Protein AF-0000000087152558 (afdb_homodimer)

Nearest PDB structures (foldseek):
  4top-assembly1_A  TM=8.992E-01  e=1.355E-12  Glycine max
  4chs-assembly1_B  TM=8.672E-01  e=1.103E-12  Glycine max
  5g5a-assembly2_D  TM=8.983E-01  e=4.000E-12  Arabidopsis thaliana
  6ep7-assembly1_A  TM=8.721E-01  e=1.528E-11  Arabidopsis thaliana
  5eco-assembly1_B  TM=8.909E-01  e=1.783E-11  Arabidopsis thaliana

Structure (mmCIF, N/CA/C/O backbone):
data_AF-0000000087152558-model_v1
#
loop_
_entity.id
_entity.type
_entity.pdbx_description
1 polymer 'glutathione transferase'
#
loop_
_atom_site.group_PDB
_atom_site.id
_atom_site.type_symbol
_atom_site.label_atom_id
_atom_site.label_alt_id
_atom_site.label_comp_id
_atom_site.label_asym_id
_atom_site.label_entity_id
_atom_site.label_seq_id
_atom_site.pdbx_PDB_ins_code
_atom_site.Cartn_x
_atom_site.Cartn_y
_atom_site.Cartn_z
_atom_site.occupancy
_atom_site.B_iso_or_equiv
_atom_site.auth_seq_id
_atom_site.auth_comp_id
_atom_site.auth_asym_id
_atom_site.auth_atom_id
_atom_site.pdbx_PDB_model_num
ATOM 1 N N . MET A 1 1 ? 24.266 -15.398 9.008 1 50.91 1 MET A N 1
ATOM 2 C CA . MET A 1 1 ? 23.172 -14.539 8.594 1 50.91 1 MET A CA 1
ATOM 3 C C . MET A 1 1 ? 22 -14.641 9.562 1 50.91 1 MET A C 1
ATOM 5 O O . MET A 1 1 ? 21.766 -15.695 10.164 1 50.91 1 MET A O 1
ATOM 9 N N . ALA A 1 2 ? 21.484 -13.492 10.07 1 58.44 2 ALA A N 1
ATOM 10 C CA . ALA A 1 2 ? 20.531 -13.5 11.18 1 58.44 2 ALA A CA 1
ATOM 11 C C . ALA A 1 2 ? 19.312 -14.336 10.836 1 58.44 2 ALA A C 1
ATOM 13 O O . ALA A 1 2 ? 18.906 -14.422 9.672 1 58.44 2 ALA A O 1
ATOM 14 N N . ALA A 1 3 ? 18.891 -15.164 11.648 1 81.19 3 ALA A N 1
ATOM 15 C CA . ALA A 1 3 ? 17.75 -16.062 11.57 1 81.19 3 ALA A CA 1
ATOM 16 C C . ALA A 1 3 ? 16.469 -15.281 11.289 1 81.19 3 ALA A C 1
ATOM 18 O O . ALA A 1 3 ? 16.188 -14.266 11.938 1 81.19 3 ALA A O 1
ATOM 19 N N . LEU A 1 4 ? 15.812 -15.508 10.102 1 93.75 4 LEU A N 1
ATOM 20 C CA . LEU A 1 4 ? 14.531 -14.906 9.766 1 93.75 4 LEU A CA 1
ATOM 21 C C . LEU A 1 4 ? 13.375 -15.781 10.234 1 93.75 4 LEU A C 1
ATOM 23 O O . LEU A 1 4 ? 13.398 -17 10.039 1 93.75 4 LEU A O 1
ATOM 27 N N . LYS A 1 5 ? 12.492 -15.094 10.961 1 96.31 5 LYS A N 1
ATOM 28 C CA . LYS A 1 5 ? 11.242 -15.734 11.359 1 96.31 5 LYS A CA 1
ATOM 29 C C . LYS A 1 5 ? 10.039 -15.055 10.719 1 96.31 5 LYS A C 1
ATOM 31 O O . LYS A 1 5 ? 9.875 -13.836 10.828 1 96.31 5 LYS A O 1
ATOM 36 N N . LEU A 1 6 ? 9.312 -15.828 10.023 1 97.5 6 LEU A N 1
ATOM 37 C CA . LEU A 1 6 ? 8.125 -15.312 9.359 1 97.5 6 LEU A CA 1
ATOM 38 C C . LEU A 1 6 ? 6.859 -15.797 10.047 1 97.5 6 LEU A C 1
ATOM 40 O O . LEU A 1 6 ? 6.555 -17 10.023 1 97.5 6 LEU A O 1
ATOM 44 N N . ILE A 1 7 ? 6.195 -14.891 10.727 1 96.94 7 ILE A N 1
ATOM 45 C CA . ILE A 1 7 ? 4.895 -15.211 11.305 1 96.94 7 ILE A CA 1
ATOM 46 C C . ILE A 1 7 ? 3.842 -15.266 10.203 1 96.94 7 ILE A C 1
ATOM 48 O O . ILE A 1 7 ? 3.689 -14.32 9.43 1 96.94 7 ILE A O 1
ATOM 52 N N . SER A 1 8 ? 3.084 -16.297 10.219 1 94.19 8 SER A N 1
ATOM 53 C CA . SER A 1 8 ? 2.326 -16.688 9.039 1 94.19 8 SER A CA 1
ATOM 54 C C . SER A 1 8 ? 0.933 -17.172 9.406 1 94.19 8 SER A C 1
ATOM 56 O O . SER A 1 8 ? 0.548 -17.141 10.578 1 94.19 8 SER A O 1
ATOM 58 N N . HIS A 1 9 ? 0.173 -17.375 8.414 1 93.62 9 HIS A N 1
ATOM 59 C CA . HIS A 1 9 ? -1.117 -18.062 8.414 1 93.62 9 HIS A CA 1
ATOM 60 C C . HIS A 1 9 ? -1.283 -18.922 7.176 1 93.62 9 HIS A C 1
ATOM 62 O O . HIS A 1 9 ? -0.876 -18.531 6.078 1 93.62 9 HIS A O 1
ATOM 68 N N . LYS A 1 10 ? -1.948 -20 7.305 1 93.25 10 LYS A N 1
ATOM 69 C CA . LYS A 1 10 ? -1.974 -21.047 6.289 1 93.25 10 LYS A CA 1
ATOM 70 C C . LYS A 1 10 ? -2.66 -20.562 5.016 1 93.25 10 LYS A C 1
ATOM 72 O O . LYS A 1 10 ? -2.359 -21.031 3.92 1 93.25 10 LYS A O 1
ATOM 77 N N . LEU A 1 11 ? -3.496 -19.594 5.133 1 95.44 11 LEU A N 1
ATOM 78 C CA . LEU A 1 11 ? -4.312 -19.203 3.984 1 95.44 11 LEU A CA 1
ATOM 79 C C . LEU A 1 11 ? -3.912 -17.828 3.463 1 95.44 11 LEU A C 1
ATOM 81 O O . LEU A 1 11 ? -4.379 -17.406 2.404 1 95.44 11 LEU A O 1
ATOM 85 N N . CYS A 1 12 ? -3.094 -17.141 4.086 1 96.44 12 CYS A N 1
ATOM 86 C CA . CYS A 1 12 ? -2.895 -15.719 3.816 1 96.44 12 CYS A CA 1
ATOM 87 C C . CYS A 1 12 ? -2.059 -15.516 2.559 1 96.44 12 CYS A C 1
ATOM 89 O O . CYS A 1 12 ? -0.88 -15.875 2.527 1 96.44 12 CYS A O 1
ATOM 91 N N . PRO A 1 13 ? -2.641 -14.891 1.579 1 97.88 13 PRO A N 1
ATOM 92 C CA . PRO A 1 13 ? -1.894 -14.648 0.343 1 97.88 13 PRO A CA 1
ATOM 93 C C . PRO A 1 13 ? -0.729 -13.68 0.536 1 97.88 13 PRO A C 1
ATOM 95 O O . PRO A 1 13 ? 0.239 -13.719 -0.23 1 97.88 13 PRO A O 1
ATOM 98 N N . TYR A 1 14 ? -0.784 -12.805 1.486 1 98 14 TYR A N 1
ATOM 99 C CA . TYR A 1 14 ? 0.282 -11.844 1.752 1 98 14 TYR A CA 1
ATOM 100 C C . TYR A 1 14 ? 1.518 -12.539 2.307 1 98 14 TYR A C 1
ATOM 102 O O . TYR A 1 14 ? 2.648 -12.156 1.995 1 98 14 TYR A O 1
ATOM 110 N N . VAL A 1 15 ? 1.295 -13.523 3.117 1 98 15 VAL A N 1
ATOM 111 C CA . VAL A 1 15 ? 2.393 -14.352 3.617 1 98 15 VAL A CA 1
ATOM 112 C C . VAL A 1 15 ? 3.076 -15.062 2.453 1 98 15 VAL A C 1
ATOM 114 O O . VAL A 1 15 ? 4.305 -15.164 2.414 1 98 15 VAL A O 1
ATOM 117 N N . GLN A 1 16 ? 2.258 -15.57 1.554 1 98.56 16 GLN A N 1
ATOM 118 C CA . GLN A 1 16 ? 2.785 -16.312 0.416 1 98.56 16 GLN A CA 1
ATOM 119 C C . GLN A 1 16 ? 3.762 -15.461 -0.394 1 98.56 16 GLN A C 1
ATOM 121 O O . GLN A 1 16 ? 4.742 -15.977 -0.933 1 98.56 16 GLN A O 1
ATOM 126 N N . ARG A 1 17 ? 3.547 -14.141 -0.506 1 98.69 17 ARG A N 1
ATOM 127 C CA . ARG A 1 17 ? 4.469 -13.242 -1.196 1 98.69 17 ARG A CA 1
ATOM 128 C C . ARG A 1 17 ? 5.883 -13.375 -0.634 1 98.69 17 ARG A C 1
ATOM 130 O O . ARG A 1 17 ? 6.84 -13.555 -1.386 1 98.69 17 ARG A O 1
ATOM 137 N N . ALA A 1 18 ? 5.961 -13.289 0.675 1 98.38 18 ALA A N 1
ATOM 138 C CA . ALA A 1 18 ? 7.25 -13.32 1.36 1 98.38 18 ALA A CA 1
ATOM 139 C C . ALA A 1 18 ? 7.898 -14.695 1.245 1 98.38 18 ALA A C 1
ATOM 141 O O . ALA A 1 18 ? 9.109 -14.805 1.021 1 98.38 18 ALA A O 1
ATOM 142 N N . VAL A 1 19 ? 7.105 -15.75 1.373 1 98.31 19 VAL A N 1
ATOM 143 C CA . VAL A 1 19 ? 7.602 -17.109 1.271 1 98.31 19 VAL A CA 1
ATOM 144 C C . VAL A 1 19 ? 8.203 -17.344 -0.113 1 98.31 19 VAL A C 1
ATOM 146 O O . VAL A 1 19 ? 9.305 -17.891 -0.235 1 98.31 19 VAL A O 1
ATOM 149 N N . ILE A 1 20 ? 7.496 -16.891 -1.114 1 98.69 20 ILE A N 1
ATOM 150 C CA . ILE A 1 20 ? 7.953 -17.062 -2.49 1 98.69 20 ILE A CA 1
ATOM 151 C C . ILE A 1 20 ? 9.242 -16.281 -2.705 1 98.69 20 ILE A C 1
ATOM 153 O O . ILE A 1 20 ? 10.203 -16.797 -3.283 1 98.69 20 ILE A O 1
ATOM 157 N N . ALA A 1 21 ? 9.273 -15 -2.234 1 98.38 21 ALA A N 1
ATOM 158 C CA . ALA A 1 21 ? 10.477 -14.18 -2.373 1 98.38 21 ALA A CA 1
ATOM 159 C C . ALA A 1 21 ? 11.672 -14.852 -1.703 1 98.38 21 ALA A C 1
ATOM 161 O O . ALA A 1 21 ? 12.758 -14.914 -2.285 1 98.38 21 ALA A O 1
ATOM 162 N N . LEU A 1 22 ? 11.492 -15.344 -0.481 1 97.94 22 LEU A N 1
ATOM 163 C CA . LEU A 1 22 ? 12.562 -16 0.257 1 97.94 22 LEU A CA 1
ATOM 164 C C . LEU A 1 22 ? 13.023 -17.266 -0.469 1 97.94 22 LEU A C 1
ATOM 166 O O 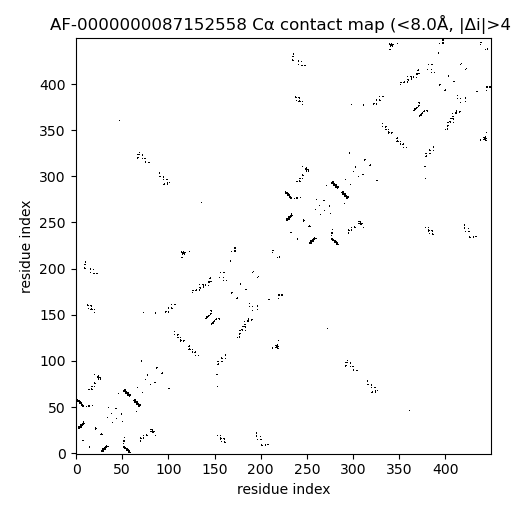. LEU A 1 22 ? 14.227 -17.531 -0.569 1 97.94 22 LEU A O 1
ATOM 170 N N . ALA A 1 23 ? 12.086 -18.031 -0.975 1 97.75 23 ALA A N 1
ATOM 171 C CA . ALA A 1 23 ? 12.398 -19.266 -1.698 1 97.75 23 ALA A CA 1
ATOM 172 C C . ALA A 1 23 ? 13.188 -18.969 -2.971 1 97.75 23 ALA A C 1
ATOM 174 O O . ALA A 1 23 ? 14.164 -19.656 -3.279 1 97.75 23 ALA A O 1
ATOM 175 N N . GLU A 1 24 ? 12.766 -17.969 -3.73 1 98 24 GLU A N 1
ATOM 176 C CA . GLU A 1 24 ? 13.438 -17.594 -4.973 1 98 24 GLU A CA 1
ATOM 177 C C . GLU A 1 24 ? 14.891 -17.203 -4.715 1 98 24 GLU A C 1
ATOM 179 O O . GLU A 1 24 ? 15.758 -17.406 -5.562 1 98 24 GLU A O 1
ATOM 184 N N . LYS A 1 25 ? 15.117 -16.672 -3.541 1 97.38 25 LYS A N 1
ATOM 185 C CA . LYS A 1 25 ? 16.469 -16.203 -3.211 1 97.38 25 LYS A CA 1
ATOM 186 C C . LYS A 1 25 ? 17.25 -17.281 -2.461 1 97.38 25 LYS A C 1
ATOM 188 O O . LYS A 1 25 ? 18.422 -17.109 -2.162 1 97.38 25 LYS A O 1
ATOM 193 N N . GLY A 1 26 ? 16.594 -18.359 -2.129 1 96.44 26 GLY A N 1
ATOM 194 C CA . GLY A 1 26 ? 17.234 -19.453 -1.433 1 96.44 26 GLY A CA 1
ATOM 195 C C . GLY A 1 26 ? 17.594 -19.125 0.004 1 96.44 26 GLY A C 1
ATOM 196 O O . GLY A 1 26 ? 18.609 -19.578 0.518 1 96.44 26 GLY A O 1
ATOM 197 N N . VAL A 1 27 ? 16.844 -18.297 0.642 1 95.75 27 VAL A N 1
ATOM 198 C CA . VAL A 1 27 ? 17.125 -17.844 1.999 1 95.75 27 VAL A CA 1
ATOM 199 C C . VAL A 1 27 ? 16.344 -18.688 3.002 1 95.75 27 VAL A C 1
ATOM 201 O O . VAL A 1 27 ? 15.117 -18.766 2.949 1 95.75 27 VAL A O 1
ATOM 204 N N . PRO A 1 28 ? 17.062 -19.328 3.84 1 95 28 PRO A N 1
ATOM 205 C CA . PRO A 1 28 ? 16.359 -20.094 4.875 1 95 28 PRO A CA 1
ATOM 206 C C . PRO A 1 28 ? 15.617 -19.203 5.863 1 95 28 PRO A C 1
ATOM 208 O O . PRO A 1 28 ? 16.078 -18.109 6.184 1 95 28 PRO A O 1
ATOM 211 N N . PHE A 1 29 ? 14.5 -19.703 6.332 1 96.06 29 PHE A N 1
ATOM 212 C CA . PHE A 1 29 ? 13.711 -18.984 7.328 1 96.06 29 PHE A CA 1
ATOM 213 C C . PHE A 1 29 ? 12.836 -19.953 8.117 1 96.06 29 PHE A C 1
ATOM 215 O O . PHE A 1 29 ? 12.57 -21.062 7.664 1 96.06 29 PHE A O 1
ATOM 222 N N . GLU A 1 30 ? 12.492 -19.516 9.266 1 96.38 30 GLU A N 1
ATOM 223 C CA . GLU A 1 30 ? 11.516 -20.25 10.07 1 96.38 30 GLU A CA 1
ATOM 224 C C . GLU A 1 30 ? 10.109 -19.703 9.852 1 96.38 30 GLU A C 1
ATOM 226 O O . GLU A 1 30 ? 9.875 -18.5 9.953 1 96.38 30 GLU A O 1
ATOM 231 N N . ARG A 1 31 ? 9.242 -20.578 9.516 1 96.06 31 ARG A N 1
ATOM 232 C CA . ARG A 1 31 ? 7.848 -20.203 9.32 1 96.06 31 ARG A CA 1
ATOM 233 C C . ARG A 1 31 ? 7.004 -20.594 10.531 1 96.06 31 ARG A C 1
ATOM 235 O O . ARG A 1 31 ? 7.047 -21.75 10.969 1 96.06 31 ARG A O 1
ATOM 242 N N . ILE A 1 32 ? 6.254 -19.672 11.117 1 95.75 32 ILE A N 1
ATOM 243 C CA . ILE A 1 32 ? 5.398 -19.922 12.266 1 95.75 32 ILE A CA 1
ATOM 244 C C . ILE A 1 32 ? 3.951 -19.578 11.922 1 95.75 32 ILE A C 1
ATOM 246 O O . ILE A 1 32 ? 3.588 -18.406 11.828 1 95.75 32 ILE A O 1
ATOM 250 N N . ASP A 1 33 ? 3.168 -20.578 11.773 1 95.19 33 ASP A N 1
ATOM 251 C CA . ASP A 1 33 ? 1.755 -20.375 11.469 1 95.19 33 ASP A CA 1
ATOM 252 C C . ASP A 1 33 ? 0.951 -20.125 12.742 1 95.19 33 ASP A C 1
ATOM 254 O O . ASP A 1 33 ? 1.076 -20.859 13.719 1 95.19 33 ASP A O 1
ATOM 258 N N . ILE A 1 34 ? 0.203 -19.094 12.688 1 94.69 34 ILE A N 1
ATOM 259 C CA . ILE A 1 34 ? -0.656 -18.812 13.836 1 94.69 34 ILE A CA 1
ATOM 260 C C . ILE A 1 34 ? -2.121 -18.859 13.398 1 94.69 34 ILE A C 1
ATOM 262 O O . ILE A 1 34 ? -2.424 -18.844 12.203 1 94.69 34 ILE A O 1
ATOM 266 N N . ASP A 1 35 ? -3.01 -18.984 14.461 1 91.31 35 ASP A N 1
ATOM 267 C CA . ASP A 1 35 ? -4.453 -18.922 14.258 1 91.31 35 ASP A CA 1
ATOM 268 C C . ASP A 1 35 ? -4.977 -17.5 14.383 1 91.31 35 ASP A C 1
ATOM 270 O O . ASP A 1 35 ? -4.984 -16.938 15.484 1 91.31 35 ASP A O 1
ATOM 274 N N . LEU A 1 36 ? -5.477 -17.016 13.336 1 89.62 36 LEU A N 1
ATOM 275 C CA . LEU A 1 36 ? -5.91 -15.617 13.344 1 89.62 36 LEU A CA 1
ATOM 276 C C . LEU A 1 36 ? -7.234 -15.469 14.086 1 89.62 36 LEU A C 1
ATOM 278 O O . LEU A 1 36 ? -7.613 -14.352 14.453 1 89.62 36 LEU A O 1
ATOM 282 N N . ALA A 1 37 ? -7.973 -16.531 14.18 1 87.94 37 ALA A N 1
ATOM 283 C CA . ALA A 1 37 ? -9.195 -16.5 14.977 1 87.94 37 ALA A CA 1
ATOM 284 C C . ALA A 1 37 ? -8.875 -16.484 16.469 1 87.94 37 ALA A C 1
ATOM 286 O O . ALA A 1 37 ? -9.711 -16.062 17.281 1 87.94 37 ALA A O 1
ATOM 287 N N . ASN A 1 38 ? -7.801 -17 16.844 1 90.56 38 ASN A N 1
ATOM 288 C CA . ASN A 1 38 ? -7.285 -17.016 18.203 1 90.56 38 ASN A CA 1
ATOM 289 C C . ASN A 1 38 ? -5.828 -16.562 18.25 1 90.56 38 ASN A C 1
ATOM 291 O O . ASN A 1 38 ? -4.934 -17.359 18.531 1 90.56 38 ASN A O 1
ATOM 295 N N . LYS A 1 39 ? -5.605 -15.281 18.109 1 91.12 39 LYS A N 1
ATOM 296 C CA . LYS A 1 39 ? -4.262 -14.719 18.016 1 91.12 39 LYS A CA 1
ATOM 297 C C . LYS A 1 39 ? -3.529 -14.805 19.344 1 91.12 39 LYS A C 1
ATOM 299 O O . LYS A 1 39 ? -4.055 -14.383 20.375 1 91.12 39 LYS A O 1
ATOM 304 N N . PRO A 1 40 ? -2.371 -15.312 19.328 1 92.44 40 PRO A N 1
ATOM 305 C CA . PRO A 1 40 ? -1.594 -15.352 20.562 1 92.44 40 PRO A CA 1
ATOM 306 C C . PRO A 1 40 ? -1.213 -13.961 21.062 1 92.44 40 PRO A C 1
ATOM 308 O O . PRO A 1 40 ? -0.968 -13.055 20.266 1 92.44 40 PRO A O 1
ATOM 311 N N . ASP A 1 41 ? -1.042 -13.805 22.359 1 90.5 41 ASP A N 1
ATOM 312 C CA . ASP A 1 41 ? -0.741 -12.523 22.984 1 90.5 41 ASP A CA 1
ATOM 313 C C . ASP A 1 41 ? 0.602 -11.977 22.516 1 90.5 41 ASP A C 1
ATOM 315 O O . ASP A 1 41 ? 0.745 -10.773 22.297 1 90.5 41 ASP A O 1
ATOM 319 N N . TRP A 1 42 ? 1.497 -12.883 22.406 1 90.44 42 TRP A N 1
ATOM 320 C CA . TRP A 1 42 ? 2.822 -12.445 21.984 1 90.44 42 TRP A CA 1
ATOM 321 C C . TRP A 1 42 ? 2.777 -11.836 20.594 1 90.44 42 TRP A C 1
ATOM 323 O O . TRP A 1 42 ? 3.557 -10.938 20.266 1 90.44 42 TRP A O 1
ATOM 333 N N . PHE A 1 43 ? 1.862 -12.289 19.719 1 91.44 43 PHE A N 1
ATOM 334 C CA . PHE A 1 43 ? 1.745 -11.797 18.344 1 91.44 43 PHE A CA 1
ATOM 335 C C . PHE A 1 43 ? 1.147 -10.391 18.328 1 91.44 43 PHE A C 1
ATOM 337 O O . PHE A 1 43 ? 1.617 -9.523 17.594 1 91.44 43 PHE A O 1
ATOM 344 N N . LEU A 1 44 ? 0.205 -10.188 19.156 1 88.5 44 LEU A N 1
ATOM 345 C CA . LEU A 1 44 ? -0.458 -8.891 19.234 1 88.5 44 LEU A CA 1
ATOM 346 C C . LEU A 1 44 ? 0.505 -7.812 19.719 1 88.5 44 LEU A C 1
ATOM 348 O O . LEU A 1 44 ? 0.334 -6.633 19.406 1 88.5 44 LEU A O 1
ATOM 352 N N . LYS A 1 45 ? 1.549 -8.18 20.375 1 86.44 45 LYS A N 1
ATOM 353 C CA . LYS A 1 45 ? 2.543 -7.246 20.891 1 86.44 45 LYS A CA 1
ATOM 354 C C . LYS A 1 45 ? 3.516 -6.82 19.797 1 86.44 45 LYS A C 1
ATOM 356 O O . LYS A 1 45 ? 4.09 -5.73 19.859 1 86.44 45 LYS A O 1
ATOM 361 N N . ILE A 1 46 ? 3.605 -7.605 18.75 1 86.69 46 ILE A N 1
ATOM 362 C CA . ILE A 1 46 ? 4.664 -7.309 17.797 1 86.69 46 ILE A CA 1
ATOM 363 C C . ILE A 1 46 ? 4.051 -6.848 16.484 1 86.69 46 ILE A C 1
ATOM 365 O O . ILE A 1 46 ? 4.75 -6.309 15.617 1 86.69 46 ILE A O 1
ATOM 369 N N . SER A 1 47 ? 2.785 -7.059 16.281 1 87 47 SER A N 1
ATOM 370 C CA . SER A 1 47 ? 2.117 -6.648 15.047 1 87 47 SER A CA 1
ATOM 371 C C . SER A 1 47 ? 1.153 -5.492 15.305 1 87 47 SER A C 1
ATOM 373 O O . SER A 1 47 ? 0.038 -5.703 15.789 1 87 47 SER A O 1
ATOM 375 N N . PRO A 1 48 ? 1.475 -4.293 14.906 1 80.69 48 PRO A N 1
ATOM 376 C CA . PRO A 1 48 ? 0.619 -3.135 15.18 1 80.69 48 PRO A CA 1
ATOM 377 C C . PRO A 1 48 ? -0.795 -3.305 14.625 1 80.69 48 PRO A C 1
ATOM 379 O O . PRO A 1 48 ? -1.75 -2.768 15.195 1 80.69 48 PRO A O 1
ATOM 382 N N . LEU A 1 49 ? -0.935 -4.062 13.555 1 82.12 49 LEU A N 1
ATOM 383 C CA . LEU A 1 49 ? -2.256 -4.215 12.961 1 82.12 49 LEU A CA 1
ATOM 384 C C . LEU A 1 49 ? -2.84 -5.586 13.273 1 82.12 49 LEU A C 1
ATOM 386 O O . LEU A 1 49 ? -3.969 -5.891 12.883 1 82.12 49 LEU A O 1
ATOM 390 N N . GLY A 1 50 ? -2.057 -6.395 13.953 1 86.12 50 GLY A N 1
ATOM 391 C CA . GLY A 1 50 ? -2.516 -7.738 14.281 1 86.12 50 GLY A CA 1
ATOM 392 C C . GLY A 1 50 ? -2.721 -8.609 13.055 1 86.12 50 GLY A C 1
ATOM 393 O O . GLY A 1 50 ? -3.602 -9.477 13.047 1 86.12 50 GLY A O 1
ATOM 394 N N . LYS A 1 51 ? -2.031 -8.273 12.062 1 91.06 51 LYS A N 1
ATOM 395 C CA . LYS A 1 51 ? -2.158 -9.031 10.82 1 91.06 51 LYS A CA 1
ATOM 396 C C . LYS A 1 51 ? -0.837 -9.703 10.453 1 91.06 51 LYS A C 1
ATOM 398 O O . LYS A 1 51 ? 0.217 -9.344 10.977 1 91.06 51 LYS A O 1
ATOM 403 N N . VAL A 1 52 ? -0.907 -10.719 9.703 1 94.5 52 VAL A N 1
ATOM 404 C CA . VAL A 1 52 ? 0.252 -11.359 9.094 1 94.5 52 VAL A CA 1
ATOM 405 C C . VAL A 1 52 ? 0.372 -10.93 7.629 1 94.5 52 VAL A C 1
ATOM 407 O O . VAL A 1 52 ? -0.616 -10.516 7.016 1 94.5 52 VAL A O 1
ATOM 410 N N . PRO A 1 53 ? 1.573 -10.961 7.102 1 97 53 PRO A N 1
ATOM 411 C CA . PRO A 1 53 ? 2.852 -11.477 7.602 1 97 53 PRO A CA 1
ATOM 412 C C . PRO A 1 53 ? 3.57 -10.477 8.508 1 97 53 PRO A C 1
ATOM 414 O O . PRO A 1 53 ? 3.359 -9.266 8.398 1 97 53 PRO A O 1
ATOM 417 N N . VAL A 1 54 ? 4.281 -10.992 9.398 1 97.31 54 VAL A N 1
ATOM 418 C CA . VAL A 1 54 ? 5.285 -10.25 10.156 1 97.31 54 VAL A CA 1
ATOM 419 C C . VAL A 1 54 ? 6.637 -10.961 10.062 1 97.31 54 VAL A C 1
ATOM 421 O O . VAL A 1 54 ? 6.738 -12.156 10.344 1 97.31 54 VAL A O 1
ATOM 424 N N . LEU A 1 55 ? 7.621 -10.305 9.602 1 97.62 55 LEU A N 1
ATOM 425 C CA . LEU A 1 55 ? 8.977 -10.836 9.555 1 97.62 55 LEU A CA 1
ATOM 426 C C . LEU A 1 55 ? 9.781 -10.375 10.766 1 97.62 55 LEU A C 1
ATOM 428 O O . LEU A 1 55 ? 10.008 -9.18 10.945 1 97.62 55 LEU A O 1
ATOM 432 N N . VAL A 1 56 ? 10.156 -11.25 11.57 1 96.31 56 VAL A N 1
ATOM 433 C CA . VAL A 1 56 ? 10.984 -10.938 12.727 1 96.31 56 VAL A CA 1
ATOM 434 C C . VAL A 1 56 ? 12.461 -11.078 12.367 1 96.31 56 VAL A C 1
ATOM 436 O O . VAL A 1 56 ? 12.898 -12.148 11.938 1 96.31 56 VAL A O 1
ATOM 439 N N . VAL A 1 57 ? 13.172 -10.016 12.523 1 95 57 VAL A N 1
ATOM 440 C CA . VAL A 1 57 ? 14.594 -9.953 12.203 1 95 57 VAL A CA 1
ATOM 441 C C . VAL A 1 57 ? 15.406 -9.734 13.477 1 95 57 VAL A C 1
ATOM 443 O O . VAL A 1 57 ? 15.094 -8.852 14.281 1 95 57 VAL A O 1
ATOM 446 N N . THR A 1 58 ? 16.359 -10.477 13.641 1 90.94 58 THR A N 1
ATOM 447 C CA . THR A 1 58 ? 17.25 -10.305 14.781 1 90.94 58 THR A CA 1
ATOM 448 C C . THR A 1 58 ? 18.438 -9.422 14.422 1 90.94 58 THR A C 1
ATOM 450 O O . THR A 1 58 ? 19.188 -9.719 13.477 1 90.94 58 THR A O 1
ATOM 453 N N . ARG A 1 59 ? 18.594 -8.367 15.164 1 86.5 59 ARG A N 1
ATOM 454 C CA . ARG A 1 59 ? 19.734 -7.477 14.961 1 86.5 59 ARG A CA 1
ATOM 455 C C . ARG A 1 59 ? 21.016 -8.086 15.516 1 86.5 59 ARG A C 1
ATOM 457 O O . ARG A 1 59 ? 20.969 -9.125 16.188 1 86.5 59 ARG A O 1
ATOM 464 N N . ASP A 1 60 ? 22.125 -7.34 15.203 1 84.94 60 ASP A N 1
ATOM 465 C CA . ASP A 1 60 ? 23.438 -7.82 15.656 1 84.94 60 ASP A CA 1
ATOM 466 C C . ASP A 1 60 ? 23.516 -7.797 17.188 1 84.94 60 ASP A C 1
ATOM 468 O O . ASP A 1 60 ? 24.203 -8.625 17.781 1 84.94 60 ASP A O 1
ATOM 472 N N . ASP A 1 61 ? 22.797 -6.945 17.797 1 87.19 61 ASP A N 1
ATOM 473 C CA . ASP A 1 61 ? 22.859 -6.805 19.25 1 87.19 61 ASP A CA 1
ATOM 474 C C . ASP A 1 61 ? 21.906 -7.766 19.938 1 87.19 61 ASP A C 1
ATOM 476 O O . ASP A 1 61 ? 21.75 -7.727 21.172 1 87.19 61 ASP A O 1
ATOM 480 N N . GLY A 1 62 ? 21.172 -8.562 19.203 1 87.19 62 GLY A N 1
ATOM 481 C CA . GLY A 1 62 ? 20.281 -9.578 19.734 1 87.19 62 GLY A CA 1
ATOM 482 C C . GLY A 1 62 ? 18.844 -9.117 19.828 1 87.19 62 GLY A C 1
ATOM 483 O O . GLY A 1 62 ? 17.938 -9.922 20.078 1 87.19 62 GLY A O 1
ATOM 484 N N . SER A 1 63 ? 18.688 -7.852 19.594 1 88.62 63 SER A N 1
ATOM 485 C CA . SER A 1 63 ? 17.312 -7.352 19.656 1 88.62 63 SER A CA 1
ATOM 486 C C . SER A 1 63 ? 16.531 -7.754 18.406 1 88.62 63 SER A C 1
ATOM 488 O O . SER A 1 63 ? 17.125 -7.98 17.344 1 88.62 63 SER A O 1
ATOM 490 N N . GLU A 1 64 ? 15.227 -7.875 18.578 1 91.19 64 GLU A N 1
ATOM 491 C CA . GLU A 1 64 ? 14.375 -8.289 17.469 1 91.19 64 GLU A CA 1
ATOM 492 C C . GLU A 1 64 ? 13.484 -7.145 17 1 91.19 64 GLU A C 1
ATOM 494 O O . GLU A 1 64 ? 13.031 -6.332 17.812 1 91.19 64 GLU A O 1
ATOM 499 N N . VAL A 1 65 ? 13.383 -7.125 15.734 1 91.94 65 VAL A N 1
ATOM 500 C CA . VAL A 1 65 ? 12.484 -6.16 15.109 1 91.94 65 VAL A CA 1
ATOM 501 C C . VAL A 1 65 ? 11.414 -6.895 14.305 1 91.94 65 VAL A C 1
ATOM 503 O O . VAL A 1 65 ? 11.719 -7.828 13.562 1 91.94 65 VAL A O 1
ATOM 506 N N . ALA A 1 66 ? 10.156 -6.531 14.523 1 94.75 66 ALA A N 1
ATOM 507 C CA . ALA A 1 66 ? 9.039 -7.086 13.758 1 94.75 66 ALA A CA 1
ATOM 508 C C . ALA A 1 66 ? 8.664 -6.172 12.594 1 94.75 66 ALA A C 1
ATOM 510 O O . ALA A 1 66 ? 8.266 -5.023 12.805 1 94.75 66 ALA A O 1
ATOM 511 N N . LEU A 1 67 ? 8.828 -6.703 11.438 1 95.94 67 LEU A N 1
ATOM 512 C CA . LEU A 1 67 ? 8.492 -5.957 10.227 1 95.94 67 LEU A CA 1
ATOM 513 C C . LEU A 1 67 ? 7.148 -6.41 9.664 1 95.94 67 LEU A C 1
ATOM 515 O O . LEU A 1 67 ? 6.941 -7.598 9.422 1 95.94 67 LEU A O 1
ATOM 519 N N . PHE A 1 68 ? 6.285 -5.379 9.469 1 94.44 68 PHE A N 1
ATOM 520 C CA . PHE A 1 68 ? 4.973 -5.699 8.914 1 94.44 68 PHE A CA 1
ATOM 521 C C . PHE A 1 68 ? 4.836 -5.156 7.5 1 94.44 68 PHE A C 1
ATOM 523 O O . PHE A 1 68 ? 5.727 -4.465 7.004 1 94.44 68 PHE A O 1
ATOM 530 N N . GLU A 1 69 ? 3.697 -5.547 6.875 1 95.25 69 GLU A N 1
ATOM 531 C CA . GLU A 1 69 ? 3.342 -5.207 5.5 1 95.25 69 GLU A CA 1
ATOM 532 C C . GLU A 1 69 ? 4.09 -6.09 4.504 1 95.25 69 GLU A C 1
ATOM 534 O O . GLU A 1 69 ? 5.316 -6.043 4.426 1 95.25 69 GLU A O 1
ATOM 539 N N . SER A 1 70 ? 3.393 -6.836 3.703 1 97.38 70 SER A N 1
ATOM 540 C CA . SER A 1 70 ? 3.939 -7.879 2.844 1 97.38 70 SER A CA 1
ATOM 541 C C . SER A 1 70 ? 4.895 -7.297 1.805 1 97.38 70 SER A C 1
ATOM 543 O O . SER A 1 70 ? 6.008 -7.797 1.626 1 97.38 70 SER A O 1
ATOM 545 N N . ASN A 1 71 ? 4.453 -6.188 1.166 1 97.88 71 ASN A N 1
ATOM 546 C CA . ASN A 1 71 ? 5.32 -5.59 0.154 1 97.88 71 ASN A CA 1
ATOM 547 C C . ASN A 1 71 ? 6.605 -5.043 0.767 1 97.88 71 ASN A C 1
ATOM 549 O O . ASN A 1 71 ? 7.672 -5.125 0.156 1 97.88 71 ASN A O 1
ATOM 553 N N . VAL A 1 72 ? 6.516 -4.484 1.96 1 97.88 72 VAL A N 1
ATOM 554 C CA . VAL A 1 72 ? 7.672 -3.959 2.678 1 97.88 72 VAL A CA 1
ATOM 555 C C . VAL A 1 72 ? 8.633 -5.098 3.014 1 97.88 72 VAL A C 1
ATOM 557 O O . VAL A 1 72 ? 9.844 -4.969 2.836 1 97.88 72 VAL A O 1
ATOM 560 N N . ILE A 1 73 ? 8.078 -6.176 3.488 1 98 73 ILE A N 1
ATOM 561 C CA . ILE A 1 73 ? 8.875 -7.352 3.828 1 98 73 ILE A CA 1
ATOM 562 C C . ILE A 1 73 ? 9.602 -7.859 2.588 1 98 73 ILE A C 1
ATOM 564 O O . ILE A 1 73 ? 10.805 -8.148 2.641 1 98 73 ILE A O 1
ATOM 568 N N . CYS A 1 74 ? 8.914 -7.93 1.457 1 98.44 74 CYS A N 1
ATOM 569 C CA . CYS A 1 74 ? 9.523 -8.375 0.21 1 98.44 74 CYS A CA 1
ATOM 570 C C . CYS A 1 74 ? 10.664 -7.453 -0.203 1 98.44 74 CYS A C 1
ATOM 572 O O . CYS A 1 74 ? 11.727 -7.918 -0.623 1 98.44 74 CYS A O 1
ATOM 574 N N . GLU A 1 75 ? 10.43 -6.16 -0.06 1 97.62 75 GLU A N 1
ATOM 575 C CA . GLU A 1 75 ? 11.461 -5.188 -0.381 1 97.62 75 GLU A CA 1
ATOM 576 C C . GLU A 1 75 ? 12.68 -5.355 0.528 1 97.62 75 GLU A C 1
ATOM 578 O O . GLU A 1 75 ? 13.82 -5.273 0.068 1 97.62 75 GLU A O 1
ATOM 583 N N . TYR A 1 76 ? 12.461 -5.566 1.804 1 97.94 76 TYR A N 1
ATOM 584 C CA . TYR A 1 76 ? 13.539 -5.766 2.76 1 97.94 76 TYR A CA 1
ATOM 585 C C . TYR A 1 76 ? 14.375 -6.992 2.395 1 97.94 76 TYR A C 1
ATOM 587 O O . TYR A 1 76 ? 15.602 -6.938 2.402 1 97.94 76 TYR A O 1
ATOM 595 N N . ILE A 1 77 ? 13.68 -8.07 2.066 1 97.56 77 ILE A N 1
ATOM 596 C CA . ILE A 1 77 ? 14.344 -9.305 1.654 1 97.56 77 ILE A CA 1
ATOM 597 C C . ILE A 1 77 ? 15.211 -9.039 0.427 1 97.56 77 ILE A C 1
ATOM 599 O O . ILE A 1 77 ? 16.375 -9.453 0.378 1 97.56 77 ILE A O 1
ATOM 603 N N . GLU A 1 78 ? 14.664 -8.336 -0.507 1 97.44 78 GLU A N 1
ATOM 604 C CA . GLU A 1 78 ? 15.391 -7.996 -1.728 1 97.44 78 GLU A CA 1
ATOM 605 C C . GLU A 1 78 ? 16.641 -7.188 -1.418 1 97.44 78 GLU A C 1
ATOM 607 O O . GLU A 1 78 ? 17.703 -7.43 -2 1 97.44 78 GLU A O 1
ATOM 612 N N . GLU A 1 79 ? 16.547 -6.285 -0.513 1 95.62 79 GLU A N 1
ATOM 613 C CA . GLU A 1 79 ? 17.609 -5.336 -0.229 1 95.62 79 GLU A CA 1
ATOM 614 C C . GLU A 1 79 ? 18.703 -5.977 0.617 1 95.62 79 GLU A C 1
ATOM 616 O O . GLU A 1 79 ? 19.859 -5.551 0.567 1 95.62 79 GLU A O 1
ATOM 621 N N . THR A 1 80 ? 18.391 -7.016 1.374 1 95.75 80 THR A N 1
ATOM 622 C CA . THR A 1 80 ? 19.328 -7.395 2.426 1 95.75 80 THR A CA 1
ATOM 623 C C . THR A 1 80 ? 19.812 -8.828 2.221 1 95.75 80 THR A C 1
ATOM 625 O O . THR A 1 80 ? 20.875 -9.203 2.721 1 95.75 80 THR A O 1
ATOM 628 N N . GLN A 1 81 ? 18.984 -9.57 1.549 1 95.19 81 GLN A N 1
ATOM 629 C CA . GLN A 1 81 ? 19.344 -10.984 1.456 1 95.19 81 GLN A CA 1
ATOM 630 C C . GLN A 1 81 ? 20.094 -11.281 0.163 1 95.19 81 GLN A C 1
ATOM 632 O O . GLN A 1 81 ? 19.844 -10.648 -0.866 1 95.19 81 GLN A O 1
ATOM 637 N N . ALA A 1 82 ? 20.969 -12.195 0.184 1 94.06 82 ALA A N 1
ATOM 638 C CA . ALA A 1 82 ? 21.703 -12.664 -0.995 1 94.06 82 ALA A CA 1
ATOM 639 C C . ALA A 1 82 ? 20.797 -13.445 -1.934 1 94.06 82 ALA A C 1
ATOM 641 O O . ALA A 1 82 ? 19.609 -13.656 -1.628 1 94.06 82 ALA A O 1
ATOM 642 N N . GLY A 1 83 ? 21.344 -13.734 -3.125 1 93.81 83 GLY A N 1
ATOM 643 C CA . GLY A 1 83 ? 20.578 -14.492 -4.105 1 93.81 83 GLY A CA 1
ATOM 644 C C . GLY A 1 83 ? 20.188 -13.672 -5.324 1 93.81 83 GLY A C 1
ATOM 645 O O . GLY A 1 83 ? 20.734 -12.578 -5.539 1 93.81 83 GLY A O 1
ATOM 646 N N . ALA A 1 84 ? 19.312 -14.25 -6.051 1 94.38 84 ALA A N 1
ATOM 647 C CA . ALA A 1 84 ? 18.906 -13.617 -7.301 1 94.38 84 ALA A CA 1
ATOM 648 C C . ALA A 1 84 ? 18.234 -12.281 -7.043 1 94.38 84 ALA A C 1
ATOM 650 O O . ALA A 1 84 ? 17.469 -12.133 -6.082 1 94.38 84 ALA A O 1
ATOM 651 N N . LYS A 1 85 ? 18.469 -11.297 -7.824 1 96.12 85 LYS A N 1
ATOM 652 C CA . LYS A 1 85 ? 17.766 -10.023 -7.738 1 96.12 85 LYS A CA 1
ATOM 653 C C . LYS A 1 85 ? 16.344 -10.148 -8.242 1 96.12 85 LYS A C 1
ATOM 655 O O . LYS A 1 85 ? 16.109 -10.688 -9.328 1 96.12 85 LYS A O 1
ATOM 660 N N . LEU A 1 86 ? 15.5 -9.656 -7.496 1 97.69 86 LEU A N 1
ATOM 661 C CA . LEU A 1 86 ? 14.086 -9.805 -7.84 1 97.69 86 LEU A CA 1
ATOM 662 C C . LEU A 1 86 ? 13.5 -8.469 -8.289 1 97.69 86 LEU A C 1
ATOM 664 O O . LEU A 1 86 ? 12.328 -8.398 -8.664 1 97.69 86 LEU A O 1
ATOM 668 N N . HIS A 1 87 ? 14.25 -7.391 -8.164 1 96.12 87 HIS A N 1
ATOM 669 C CA . HIS A 1 87 ? 13.898 -6.098 -8.734 1 96.12 87 HIS A CA 1
ATOM 670 C C . HIS A 1 87 ? 14.844 -5.723 -9.867 1 96.12 87 HIS A C 1
ATOM 672 O O . HIS A 1 87 ? 16.016 -6.09 -9.852 1 96.12 87 HIS A O 1
ATOM 678 N N . PRO A 1 88 ? 14.219 -4.973 -10.859 1 95.19 88 PRO A N 1
ATOM 679 C CA . PRO A 1 88 ? 15.117 -4.383 -11.852 1 95.19 88 PRO A CA 1
ATOM 680 C C . PRO A 1 88 ? 16.094 -3.379 -11.242 1 95.19 88 PRO A C 1
ATOM 682 O O . PRO A 1 88 ? 15.789 -2.762 -10.219 1 95.19 88 PRO A O 1
ATOM 685 N N . GLN A 1 89 ? 17.219 -3.217 -11.867 1 93.5 89 GLN A N 1
ATOM 686 C CA . GLN A 1 89 ? 18.234 -2.295 -11.383 1 93.5 89 GLN A CA 1
ATOM 687 C C . GLN A 1 89 ? 17.859 -0.846 -11.672 1 93.5 89 GLN A C 1
ATOM 689 O O . GLN A 1 89 ? 18.125 0.047 -10.867 1 93.5 89 GLN A O 1
ATOM 694 N N . ASP A 1 90 ? 17.188 -0.643 -12.789 1 94.25 90 ASP A N 1
ATOM 695 C CA . ASP A 1 90 ? 16.75 0.699 -13.172 1 94.25 90 ASP A CA 1
ATOM 696 C C . ASP A 1 90 ? 15.688 1.22 -12.211 1 94.25 90 ASP A C 1
ATOM 698 O O . ASP A 1 90 ? 14.664 0.565 -11.992 1 94.25 90 ASP A O 1
ATOM 702 N N . ALA A 1 91 ? 15.922 2.393 -11.664 1 94.94 91 ALA A N 1
ATOM 703 C CA . ALA A 1 91 ? 15.062 2.938 -10.609 1 94.94 91 ALA A CA 1
ATOM 704 C C . ALA A 1 91 ? 13.641 3.145 -11.117 1 94.94 91 ALA A C 1
ATOM 706 O O . ALA A 1 91 ? 12.68 2.9 -10.383 1 94.94 91 ALA A O 1
ATOM 707 N N . LEU A 1 92 ? 13.523 3.646 -12.289 1 95.06 92 LEU A N 1
ATOM 708 C CA . LEU A 1 92 ? 12.195 3.916 -12.82 1 95.06 92 LEU A CA 1
ATOM 709 C C . LEU A 1 92 ? 11.43 2.619 -13.055 1 95.06 92 LEU A C 1
ATOM 711 O O . LEU A 1 92 ? 10.266 2.508 -12.68 1 95.06 92 LEU A O 1
ATOM 715 N N . THR A 1 93 ? 12.094 1.635 -13.656 1 95.06 93 THR A N 1
ATOM 716 C CA . THR A 1 93 ? 11.469 0.335 -13.859 1 95.06 93 THR A CA 1
ATOM 717 C C . THR A 1 93 ? 11.125 -0.318 -12.523 1 95.06 93 THR A C 1
ATOM 719 O O . THR A 1 93 ? 10.07 -0.944 -12.383 1 95.06 93 THR A O 1
ATOM 722 N N . ARG A 1 94 ? 11.977 -0.202 -11.562 1 96.94 94 ARG A N 1
ATOM 723 C CA . ARG A 1 94 ? 11.711 -0.725 -10.227 1 96.94 94 ARG A CA 1
ATOM 724 C C . ARG A 1 94 ? 10.484 -0.062 -9.609 1 96.94 94 ARG A C 1
ATOM 726 O O . ARG A 1 94 ? 9.664 -0.73 -8.977 1 96.94 94 ARG A O 1
ATOM 733 N N . ALA A 1 95 ? 10.367 1.206 -9.82 1 97.19 95 ALA A N 1
ATOM 734 C CA . ALA A 1 95 ? 9.203 1.927 -9.312 1 97.19 95 ALA A CA 1
ATOM 735 C C . ALA A 1 95 ? 7.918 1.423 -9.969 1 97.19 95 ALA A C 1
ATOM 737 O O . ALA A 1 95 ? 6.887 1.29 -9.312 1 97.19 95 ALA A O 1
ATOM 738 N N . GLU A 1 96 ? 7.969 1.174 -11.211 1 95.75 96 GLU A N 1
ATOM 739 C CA . GLU A 1 96 ? 6.82 0.592 -11.898 1 95.75 96 GLU A CA 1
ATOM 740 C C . GLU A 1 96 ? 6.438 -0.754 -11.289 1 95.75 96 GLU A C 1
ATOM 742 O O . GLU A 1 96 ? 5.258 -1.036 -11.086 1 95.75 96 GLU A O 1
ATOM 747 N N . HIS A 1 97 ? 7.457 -1.547 -11.086 1 97.56 97 HIS A N 1
ATOM 748 C CA . HIS A 1 97 ? 7.203 -2.834 -10.445 1 97.56 97 HIS A CA 1
ATOM 749 C C . HIS A 1 97 ? 6.523 -2.654 -9.094 1 97.56 97 HIS A C 1
ATOM 751 O O . HIS A 1 97 ? 5.539 -3.334 -8.797 1 97.56 97 HIS A O 1
ATOM 757 N N . ARG A 1 98 ? 7.016 -1.702 -8.297 1 97.88 98 ARG A N 1
ATOM 758 C CA . ARG A 1 98 ? 6.422 -1.437 -6.988 1 97.88 98 ARG A CA 1
ATOM 759 C C . ARG A 1 98 ? 4.965 -1.011 -7.125 1 97.88 98 ARG A C 1
ATOM 761 O O . ARG A 1 98 ? 4.121 -1.397 -6.316 1 97.88 98 ARG A O 1
ATOM 768 N N . ALA A 1 99 ? 4.707 -0.231 -8.117 1 97.06 99 ALA A N 1
ATOM 769 C CA . ALA A 1 99 ? 3.332 0.205 -8.367 1 97.06 99 ALA A CA 1
ATOM 770 C C . ALA A 1 99 ? 2.422 -0.986 -8.648 1 97.06 99 ALA A C 1
ATOM 772 O O . ALA A 1 99 ? 1.322 -1.08 -8.102 1 97.06 99 ALA A O 1
ATOM 773 N N . TRP A 1 100 ? 2.896 -1.872 -9.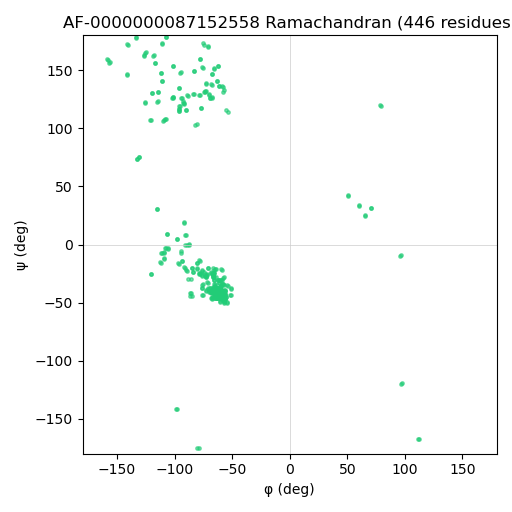422 1 97.12 100 TRP A N 1
ATOM 774 C CA . TRP A 1 100 ? 2.096 -3.039 -9.773 1 97.12 100 TRP A CA 1
ATOM 775 C C . TRP A 1 100 ? 1.95 -3.98 -8.586 1 97.12 100 TRP A C 1
ATOM 777 O O . TRP A 1 100 ? 0.928 -4.656 -8.438 1 97.12 100 TRP A O 1
ATOM 787 N N . MET A 1 101 ? 2.988 -4.051 -7.719 1 98.12 101 MET A N 1
ATOM 788 C CA . MET A 1 101 ? 2.854 -4.789 -6.469 1 98.12 101 MET A CA 1
ATOM 789 C C . MET A 1 101 ? 1.706 -4.234 -5.629 1 98.12 101 MET A C 1
ATOM 791 O O . MET A 1 101 ? 0.895 -4.992 -5.098 1 98.12 101 MET A O 1
ATOM 795 N N . GLU A 1 102 ? 1.672 -2.936 -5.555 1 96.44 102 GLU A N 1
ATOM 796 C CA . GLU A 1 102 ? 0.572 -2.299 -4.836 1 96.44 102 GLU A CA 1
ATOM 797 C C . GLU A 1 102 ? -0.767 -2.588 -5.508 1 96.44 102 GLU A C 1
ATOM 799 O O . GLU A 1 102 ? -1.774 -2.803 -4.832 1 96.44 102 GLU A O 1
ATOM 804 N N . PHE A 1 103 ? -0.778 -2.561 -6.84 1 96 103 PHE A N 1
ATOM 805 C CA . PHE A 1 103 ? -1.983 -2.883 -7.598 1 96 103 PHE A CA 1
ATOM 806 C C . PHE A 1 103 ? -2.463 -4.293 -7.277 1 96 103 PHE A C 1
ATOM 808 O O . PHE A 1 103 ? -3.668 -4.535 -7.176 1 96 103 PHE A O 1
ATOM 815 N N . GLY A 1 104 ? -1.538 -5.191 -7.164 1 97.5 104 GLY A N 1
ATOM 816 C CA . GLY A 1 104 ? -1.888 -6.539 -6.738 1 97.5 104 GLY A CA 1
ATOM 817 C C . GLY A 1 104 ? -2.607 -6.574 -5.402 1 97.5 104 GLY A C 1
ATOM 818 O O . GLY A 1 104 ? -3.531 -7.367 -5.211 1 97.5 104 GLY A O 1
ATOM 819 N N . SER A 1 105 ? -2.141 -5.738 -4.488 1 96.62 105 SER A N 1
ATOM 820 C CA . SER A 1 105 ? -2.809 -5.648 -3.193 1 96.62 105 SER A CA 1
ATOM 821 C C . SER A 1 105 ? -4.246 -5.156 -3.346 1 96.62 105 SER A C 1
ATOM 823 O O . SER A 1 105 ? -5.141 -5.609 -2.631 1 96.62 105 SER A O 1
ATOM 825 N N . ALA A 1 106 ? -4.449 -4.234 -4.262 1 94.5 106 ALA A N 1
ATOM 826 C CA . ALA A 1 106 ? -5.805 -3.754 -4.531 1 94.5 106 ALA A CA 1
ATOM 827 C C . ALA A 1 106 ? -6.691 -4.879 -5.055 1 94.5 106 ALA A C 1
ATOM 829 O O . ALA A 1 106 ? -7.863 -4.977 -4.688 1 94.5 106 ALA A O 1
ATOM 830 N N . ILE A 1 107 ? -6.16 -5.715 -5.902 1 97.25 107 ILE A N 1
ATOM 831 C CA . ILE A 1 107 ? -6.902 -6.852 -6.426 1 97.25 107 ILE A CA 1
ATOM 832 C C . ILE A 1 107 ? -7.281 -7.797 -5.285 1 97.25 107 ILE A C 1
ATOM 834 O O . ILE A 1 107 ? -8.422 -8.266 -5.211 1 97.25 107 ILE A O 1
ATOM 838 N N . LEU A 1 108 ? -6.375 -8.07 -4.379 1 97.5 108 LEU A N 1
ATOM 839 C CA . LEU A 1 108 ? -6.648 -8.938 -3.238 1 97.5 108 LEU A CA 1
ATOM 840 C C . LEU A 1 108 ? -7.777 -8.375 -2.383 1 97.5 108 LEU A C 1
ATOM 842 O O . LEU A 1 108 ? -8.586 -9.133 -1.843 1 97.5 108 LEU A O 1
ATOM 846 N N . GLY A 1 109 ? -7.754 -7.07 -2.275 1 95.69 109 GLY A N 1
ATOM 847 C CA . GLY A 1 109 ? -8.859 -6.445 -1.571 1 95.69 109 GLY A CA 1
ATOM 848 C C . GLY A 1 109 ? -10.211 -6.777 -2.172 1 95.69 109 GLY A C 1
ATOM 849 O O . GLY A 1 109 ? -11.148 -7.121 -1.449 1 95.69 109 GLY A O 1
ATOM 850 N N . ASP A 1 110 ? -10.32 -6.68 -3.461 1 96.56 110 ASP A N 1
ATOM 851 C CA . ASP A 1 110 ? -11.562 -7.02 -4.145 1 96.56 110 ASP A CA 1
ATOM 852 C C . ASP A 1 110 ? -11.867 -8.508 -4.027 1 96.56 110 ASP A C 1
ATOM 854 O O . ASP A 1 110 ? -13.031 -8.906 -3.932 1 96.56 110 ASP A O 1
ATOM 858 N N . LEU A 1 111 ? -10.852 -9.312 -4.074 1 97.5 111 LEU A N 1
ATOM 859 C CA . LEU A 1 111 ? -11.039 -10.75 -3.965 1 97.5 111 LEU A CA 1
ATOM 860 C C . LEU A 1 111 ? -11.602 -11.125 -2.598 1 97.5 111 LEU A C 1
ATOM 862 O O . LEU A 1 111 ? -12.391 -12.062 -2.482 1 97.5 111 LEU A O 1
ATOM 866 N N . TRP A 1 112 ? -11.125 -10.461 -1.595 1 95.88 112 TRP A N 1
ATOM 867 C CA . TRP A 1 112 ? -11.703 -10.672 -0.272 1 95.88 112 TRP A CA 1
ATOM 868 C C . TRP A 1 112 ? -13.211 -10.438 -0.293 1 95.88 112 TRP A C 1
ATOM 870 O O . TRP A 1 112 ? -13.977 -11.242 0.248 1 95.88 112 TRP A O 1
ATOM 880 N N . GLY A 1 113 ? -13.602 -9.344 -0.952 1 96.06 113 GLY A N 1
ATOM 881 C CA . GLY A 1 113 ? -15.023 -9.078 -1.106 1 96.06 113 GLY A CA 1
ATOM 882 C C . GLY A 1 113 ? -15.742 -10.156 -1.899 1 96.06 113 GLY A C 1
ATOM 883 O O . GLY A 1 113 ? -16.875 -10.508 -1.587 1 96.06 113 GLY A O 1
ATOM 884 N N . LEU A 1 114 ? -15.094 -10.641 -2.852 1 96.75 114 LEU A N 1
ATOM 885 C CA . LEU A 1 114 ? -15.672 -11.672 -3.717 1 96.75 114 LEU A CA 1
ATOM 886 C C . LEU A 1 114 ? -15.867 -12.977 -2.953 1 96.75 114 LEU A C 1
ATOM 888 O O . LEU A 1 114 ? -16.953 -13.555 -2.98 1 96.75 114 LEU A O 1
ATOM 892 N N . GLU A 1 115 ? -14.914 -13.367 -2.248 1 96.12 115 GLU A N 1
ATOM 893 C CA . GLU A 1 115 ? -14.938 -14.688 -1.625 1 96.12 115 GLU A CA 1
ATOM 894 C C . GLU A 1 115 ? -15.773 -14.68 -0.347 1 96.12 115 GLU A C 1
ATOM 896 O O . GLU A 1 115 ? -16.141 -15.742 0.169 1 96.12 115 GLU A O 1
ATOM 901 N N . THR A 1 116 ? -16.078 -13.492 0.199 1 96.06 116 THR A N 1
ATOM 902 C CA . THR A 1 116 ? -16.844 -13.422 1.433 1 96.06 116 THR A CA 1
ATOM 903 C C . THR A 1 116 ? -18.25 -12.906 1.156 1 96.06 116 THR A C 1
ATOM 905 O O . THR A 1 116 ? -19.062 -12.758 2.078 1 96.06 116 THR A O 1
ATOM 908 N N . ALA A 1 117 ? -18.5 -12.562 -0.116 1 96.38 117 ALA A N 1
ATOM 909 C CA . ALA A 1 117 ? -19.828 -12.086 -0.468 1 96.38 117 ALA A CA 1
ATOM 910 C C . ALA A 1 117 ? -20.875 -13.164 -0.202 1 96.38 117 ALA A C 1
ATOM 912 O O . ALA A 1 117 ? -20.703 -14.32 -0.592 1 96.38 117 ALA A O 1
ATOM 913 N N . THR A 1 118 ? -22.031 -12.664 0.408 1 95.62 118 THR A N 1
ATOM 914 C CA . THR A 1 118 ? -23.062 -13.633 0.767 1 95.62 118 THR A CA 1
ATOM 915 C C . THR A 1 118 ? -24.281 -13.492 -0.14 1 95.62 118 THR A C 1
ATOM 917 O O . THR A 1 118 ? -25.188 -14.328 -0.113 1 95.62 118 THR A O 1
ATOM 920 N N . ASP A 1 119 ? -24.266 -12.406 -0.875 1 95.06 119 ASP A N 1
ATOM 921 C CA . ASP A 1 119 ? -25.391 -12.203 -1.782 1 95.06 119 ASP A CA 1
ATOM 922 C C . ASP A 1 119 ? -24.922 -11.984 -3.215 1 95.06 119 ASP A C 1
ATOM 924 O O . ASP A 1 119 ? -23.75 -11.633 -3.439 1 95.06 119 ASP A O 1
ATOM 928 N N . ALA A 1 120 ? -25.859 -12.109 -4.102 1 94.94 120 ALA A N 1
ATOM 929 C CA . ALA A 1 120 ? -25.562 -12.164 -5.531 1 94.94 120 ALA A CA 1
ATOM 930 C C . ALA A 1 120 ? -25.109 -10.797 -6.043 1 94.94 120 ALA A C 1
ATOM 932 O O . ALA A 1 120 ? -24.203 -10.711 -6.887 1 94.94 120 ALA A O 1
ATOM 933 N N . ALA A 1 121 ? -25.703 -9.812 -5.539 1 96.12 121 ALA A N 1
ATOM 934 C CA . ALA A 1 121 ? -25.406 -8.469 -6.039 1 96.12 121 ALA A CA 1
ATOM 935 C C . ALA A 1 121 ? -23.984 -8.047 -5.668 1 96.12 121 ALA A C 1
ATOM 937 O O . ALA A 1 121 ? -23.25 -7.555 -6.516 1 96.12 121 ALA A O 1
ATOM 938 N N . LEU A 1 122 ? -23.641 -8.281 -4.434 1 95.31 122 LEU A N 1
ATOM 939 C CA . LEU A 1 122 ? -22.297 -7.953 -3.977 1 95.31 122 LEU A CA 1
ATOM 940 C C . LEU A 1 122 ? -21.266 -8.82 -4.684 1 95.31 122 LEU A C 1
ATOM 942 O O . LEU A 1 122 ? -20.219 -8.328 -5.102 1 95.31 122 LEU A O 1
ATOM 946 N N . PHE A 1 123 ? -21.609 -10.07 -4.82 1 96.75 123 PHE A N 1
ATOM 947 C CA . PHE A 1 123 ? -20.734 -11 -5.52 1 96.75 123 PHE A CA 1
ATOM 948 C C . PHE A 1 123 ? -20.438 -10.516 -6.934 1 96.75 123 PHE A C 1
ATOM 950 O O . PHE A 1 123 ? -19.266 -10.414 -7.332 1 96.75 123 PHE A O 1
ATOM 957 N N . GLU A 1 124 ? -21.438 -10.148 -7.637 1 96.75 124 GLU A N 1
ATOM 958 C CA . GLU A 1 124 ? -21.281 -9.727 -9.023 1 96.75 124 GLU A CA 1
ATOM 959 C C . GLU A 1 124 ? -20.516 -8.414 -9.117 1 96.75 124 GLU A C 1
ATOM 961 O O . GLU A 1 124 ? -19.672 -8.234 -10.008 1 96.75 124 GLU A O 1
ATOM 966 N N . SER A 1 125 ? -20.781 -7.547 -8.227 1 97.12 125 SER A N 1
ATOM 967 C CA . SER A 1 125 ? -20.062 -6.277 -8.188 1 97.12 125 SER A CA 1
ATOM 968 C C . SER A 1 125 ? -18.562 -6.496 -7.996 1 97.12 125 SER A C 1
ATOM 970 O O . SER A 1 125 ? -17.75 -5.895 -8.695 1 97.12 125 SER A O 1
ATOM 972 N N . LYS A 1 126 ? -18.266 -7.359 -7.086 1 97.12 126 LYS A N 1
ATOM 973 C CA . LYS A 1 126 ? -16.859 -7.648 -6.809 1 97.12 126 LYS A CA 1
ATOM 974 C C . LYS A 1 126 ? -16.219 -8.414 -7.961 1 97.12 126 LYS A C 1
ATOM 976 O O . LYS A 1 126 ? -15.055 -8.164 -8.305 1 97.12 126 LYS A O 1
ATOM 981 N N . ARG A 1 127 ? -16.922 -9.336 -8.531 1 97.12 127 ARG A N 1
ATOM 982 C CA . ARG A 1 127 ? -16.422 -10.062 -9.688 1 97.12 127 ARG A CA 1
ATOM 983 C C . ARG A 1 127 ? -16.062 -9.109 -10.82 1 97.12 127 ARG A C 1
ATOM 985 O O . ARG A 1 127 ? -14.992 -9.242 -11.43 1 97.12 127 ARG A O 1
ATOM 992 N N . GLN A 1 128 ? -16.875 -8.148 -11.07 1 97.06 128 GLN A N 1
ATOM 993 C CA . GLN A 1 128 ? -16.641 -7.164 -12.117 1 97.06 128 GLN A CA 1
ATOM 994 C C . GLN A 1 128 ? -15.422 -6.305 -11.797 1 97.06 128 GLN A C 1
ATOM 996 O O . GLN A 1 128 ? -14.633 -5.973 -12.68 1 97.06 128 GLN A O 1
ATOM 1001 N N . ALA A 1 129 ? -15.328 -5.98 -10.562 1 96.12 129 ALA A N 1
ATOM 1002 C CA . ALA A 1 129 ? -14.188 -5.176 -10.133 1 96.12 129 ALA A CA 1
ATOM 1003 C C . ALA A 1 129 ? -12.875 -5.926 -10.352 1 96.12 129 ALA A C 1
ATOM 1005 O O . ALA A 1 129 ? -11.898 -5.355 -10.844 1 96.12 129 ALA A O 1
ATOM 1006 N N . VAL A 1 130 ? -12.898 -7.168 -10 1 97.5 130 VAL A N 1
ATOM 1007 C CA . VAL A 1 130 ? -11.719 -8.008 -10.18 1 97.5 130 VAL A CA 1
ATOM 1008 C C . VAL A 1 130 ? -11.398 -8.141 -11.664 1 97.5 130 VAL A C 1
ATOM 1010 O O . VAL A 1 130 ? -10.25 -7.957 -12.078 1 97.5 130 VAL A O 1
ATOM 1013 N N . ALA A 1 131 ? -12.406 -8.391 -12.445 1 97.38 131 ALA A N 1
ATOM 1014 C CA . ALA A 1 131 ? -12.219 -8.547 -13.883 1 97.38 131 ALA A CA 1
ATOM 1015 C C . ALA A 1 131 ? -11.656 -7.27 -14.508 1 97.38 131 ALA A C 1
ATOM 1017 O O . ALA A 1 131 ? -10.758 -7.328 -15.352 1 97.38 131 ALA A O 1
ATOM 1018 N N . ALA A 1 132 ? -12.148 -6.164 -14.109 1 95.06 132 ALA A N 1
ATOM 1019 C CA . ALA A 1 132 ? -11.695 -4.879 -14.641 1 95.06 132 ALA A CA 1
ATOM 1020 C C . ALA A 1 132 ? -10.227 -4.633 -14.289 1 95.06 132 ALA A C 1
ATOM 1022 O O . ALA A 1 132 ? -9.461 -4.141 -15.117 1 95.06 132 ALA A O 1
ATOM 1023 N N . LYS A 1 133 ? -9.852 -4.941 -13.109 1 95.56 133 LYS A N 1
ATOM 1024 C CA . LYS A 1 133 ? -8.461 -4.75 -12.695 1 95.56 133 LYS A CA 1
ATOM 1025 C C . LYS A 1 133 ? -7.531 -5.691 -13.445 1 95.56 133 LYS A C 1
ATOM 1027 O O . LYS A 1 133 ? -6.426 -5.301 -13.836 1 95.56 133 LYS A O 1
ATOM 1032 N N . PHE A 1 134 ? -7.973 -6.906 -13.656 1 97.25 134 PHE A N 1
ATOM 1033 C CA . PHE A 1 134 ? -7.168 -7.84 -14.438 1 97.25 134 PHE A CA 1
ATOM 1034 C C . PHE A 1 134 ? -7.008 -7.352 -15.875 1 97.25 134 PHE A C 1
ATOM 1036 O O . PHE A 1 134 ? -5.945 -7.52 -16.484 1 97.25 134 PHE A O 1
ATOM 1043 N N . ALA A 1 135 ? -8.039 -6.781 -16.375 1 95.88 135 ALA A N 1
ATOM 1044 C CA . ALA A 1 135 ? -7.949 -6.227 -17.734 1 95.88 135 ALA A CA 1
ATOM 1045 C C . ALA A 1 135 ? -6.875 -5.145 -17.812 1 95.88 135 ALA A C 1
ATOM 1047 O O . ALA A 1 135 ? -6.172 -5.035 -18.812 1 95.88 135 ALA A O 1
ATOM 1048 N N . ARG A 1 136 ? -6.766 -4.398 -16.766 1 93.69 136 ARG A N 1
ATOM 1049 C CA . ARG A 1 136 ? -5.734 -3.367 -16.703 1 93.69 136 ARG A CA 1
ATOM 1050 C C . ARG A 1 136 ? -4.344 -3.986 -16.672 1 93.69 136 ARG A C 1
ATOM 1052 O O . ARG A 1 136 ? -3.422 -3.498 -17.328 1 93.69 136 ARG A O 1
ATOM 1059 N N . VAL A 1 137 ? -4.207 -5.031 -15.922 1 96.06 137 VAL A N 1
ATOM 1060 C CA . VAL A 1 137 ? -2.93 -5.73 -15.859 1 96.06 137 VAL A CA 1
ATOM 1061 C C . VAL A 1 137 ? -2.59 -6.301 -17.234 1 96.06 137 VAL A C 1
ATOM 1063 O O . VAL A 1 137 ? -1.451 -6.195 -17.703 1 96.06 137 VAL A O 1
ATOM 1066 N N . GLU A 1 138 ? -3.564 -6.902 -17.859 1 96.75 138 GLU A N 1
ATOM 1067 C CA . GLU A 1 138 ? -3.395 -7.469 -19.203 1 96.75 138 GLU A CA 1
ATOM 1068 C C . GLU A 1 138 ? -2.812 -6.441 -20.172 1 96.75 138 GLU A C 1
ATOM 1070 O O . GLU A 1 138 ? -1.903 -6.75 -20.938 1 96.75 138 GLU A O 1
ATOM 1075 N N . ALA A 1 139 ? -3.322 -5.262 -20.078 1 92.88 139 ALA A N 1
ATOM 1076 C CA . ALA A 1 139 ? -2.912 -4.191 -20.984 1 92.88 139 ALA A CA 1
ATOM 1077 C C . ALA A 1 139 ? -1.459 -3.793 -20.75 1 92.88 139 ALA A C 1
ATOM 1079 O O . ALA A 1 139 ? -0.769 -3.344 -21.672 1 92.88 139 ALA A O 1
ATOM 1080 N N . ALA A 1 140 ? -0.972 -4.008 -19.578 1 91.25 140 ALA A N 1
ATOM 1081 C CA . ALA A 1 140 ? 0.37 -3.572 -19.188 1 91.25 140 ALA A CA 1
ATOM 1082 C C . ALA A 1 140 ? 1.398 -4.664 -19.469 1 91.25 140 ALA A C 1
ATOM 1084 O O . ALA A 1 140 ? 2.604 -4.402 -19.484 1 91.25 140 ALA A O 1
ATOM 1085 N N . LEU A 1 141 ? 0.941 -5.898 -19.594 1 95.12 141 LEU A N 1
ATOM 1086 C CA . LEU A 1 141 ? 1.85 -7.035 -19.734 1 95.12 141 LEU A CA 1
ATOM 1087 C C . LEU A 1 141 ? 2.496 -7.043 -21.125 1 95.12 141 LEU A C 1
ATOM 1089 O O . LEU A 1 141 ? 1.852 -6.707 -22.125 1 95.12 141 LEU A O 1
ATOM 1093 N N . GLY A 1 142 ? 3.818 -7.352 -21.156 1 91.94 142 GLY A N 1
ATOM 1094 C CA . GLY A 1 142 ? 4.543 -7.566 -22.406 1 91.94 142 GLY A CA 1
ATOM 1095 C C . GLY A 1 142 ? 4.688 -9.031 -22.766 1 91.94 142 GLY A C 1
ATOM 1096 O O . GLY A 1 142 ? 3.773 -9.828 -22.531 1 91.94 142 GLY A O 1
ATOM 1097 N N . ALA A 1 143 ? 5.895 -9.219 -23.281 1 90 143 ALA A N 1
ATOM 1098 C CA . ALA A 1 143 ? 6.203 -10.609 -23.609 1 90 143 ALA A CA 1
ATOM 1099 C C . ALA A 1 143 ? 6.578 -11.398 -22.359 1 90 143 ALA A C 1
ATOM 1101 O O . ALA A 1 143 ? 7.281 -10.883 -21.484 1 90 143 ALA A O 1
ATOM 1102 N N . GLY A 1 144 ? 5.957 -12.508 -22.141 1 89.5 144 GLY A N 1
ATOM 1103 C CA . GLY A 1 144 ? 6.125 -13.367 -20.984 1 89.5 144 GLY A CA 1
ATOM 1104 C C . GLY A 1 144 ? 7.363 -14.234 -21.047 1 89.5 144 GLY A C 1
ATOM 1105 O O . GLY A 1 144 ? 8.344 -13.875 -21.703 1 89.5 144 GLY A O 1
ATOM 1106 N N . PRO A 1 145 ? 7.512 -15.125 -20.047 1 96.56 145 PRO A N 1
ATOM 1107 C CA . PRO A 1 145 ? 6.43 -15.789 -19.312 1 96.56 145 PRO A CA 1
ATOM 1108 C C . PRO A 1 145 ? 6.09 -15.086 -18 1 96.56 145 PRO A C 1
ATOM 1110 O O . PRO A 1 145 ? 5.051 -15.367 -17.391 1 96.56 145 PRO A O 1
ATOM 1113 N N . TYR A 1 146 ? 6.945 -14.227 -17.5 1 97.88 146 TYR A N 1
ATOM 1114 C CA . TYR A 1 146 ? 6.707 -13.523 -16.25 1 97.88 146 TYR A CA 1
ATOM 1115 C C . TYR A 1 146 ? 6.387 -12.055 -16.5 1 97.88 146 TYR A C 1
ATOM 1117 O O . TYR A 1 146 ? 6.328 -11.609 -17.656 1 97.88 146 TYR A O 1
ATOM 1125 N N . PHE A 1 147 ? 6.125 -11.336 -15.492 1 97.62 147 PHE A N 1
ATOM 1126 C CA . PHE A 1 147 ? 5.703 -9.945 -15.617 1 97.62 147 PHE A CA 1
ATOM 1127 C C . PHE A 1 147 ? 6.754 -9.125 -16.359 1 97.62 147 PHE A C 1
ATOM 1129 O O . PHE A 1 147 ? 6.422 -8.328 -17.234 1 97.62 147 PHE A O 1
ATOM 1136 N N . ALA A 1 148 ? 8.039 -9.305 -15.969 1 93.88 148 ALA A N 1
ATOM 1137 C CA . ALA A 1 148 ? 9.148 -8.539 -16.531 1 93.88 148 ALA A CA 1
ATOM 1138 C C . ALA A 1 148 ? 9.766 -9.25 -17.734 1 93.88 148 ALA A C 1
ATOM 1140 O O . ALA A 1 148 ? 10.914 -9 -18.078 1 93.88 148 ALA A O 1
ATOM 1141 N N . GLY A 1 149 ? 9.016 -10.188 -18.312 1 94.5 149 GLY A N 1
ATOM 1142 C CA . GLY A 1 149 ? 9.578 -10.977 -19.406 1 94.5 149 GLY A CA 1
ATOM 1143 C C . GLY A 1 149 ? 10.117 -12.32 -18.938 1 94.5 149 GLY A C 1
ATOM 1144 O O . GLY A 1 149 ? 9.414 -13.086 -18.281 1 94.5 149 GLY A O 1
ATOM 1145 N N . GLU A 1 150 ? 11.375 -12.484 -19.156 1 93.75 150 GLU A N 1
ATOM 1146 C CA . GLU A 1 150 ? 11.953 -13.797 -18.891 1 93.75 150 GLU A CA 1
ATOM 1147 C C . GLU A 1 150 ? 12.328 -13.953 -17.422 1 93.75 150 GLU A C 1
ATOM 1149 O O . GLU A 1 150 ? 12.344 -15.07 -16.891 1 93.75 150 GLU A O 1
ATOM 1154 N N . SER A 1 151 ? 12.539 -12.875 -16.781 1 94.62 151 SER A N 1
ATOM 1155 C CA . SER A 1 151 ? 13.039 -12.945 -15.414 1 94.62 151 SER A CA 1
ATOM 1156 C C . SER A 1 151 ? 11.906 -12.836 -14.398 1 94.62 151 SER A C 1
ATOM 1158 O O . SER A 1 151 ? 11.023 -11.992 -14.539 1 94.62 151 SER A O 1
ATOM 1160 N N . PHE A 1 152 ? 11.984 -13.734 -13.398 1 97.56 152 PHE A N 1
ATOM 1161 C CA . PHE A 1 152 ? 11.062 -13.672 -12.266 1 97.56 152 PHE A CA 1
ATOM 1162 C C . PHE A 1 152 ? 11.32 -12.43 -11.422 1 97.56 152 PHE A C 1
ATOM 1164 O O . PHE A 1 152 ? 12.477 -12.07 -11.172 1 97.56 152 PHE A O 1
ATOM 1171 N N . SER A 1 153 ? 10.266 -11.742 -10.984 1 98.06 153 SER A N 1
ATOM 1172 C CA . SER A 1 153 ? 10.406 -10.539 -10.172 1 98.06 153 SER A CA 1
ATOM 1173 C C . SER A 1 153 ? 9.461 -10.57 -8.977 1 98.06 153 SER A C 1
ATOM 1175 O O . SER A 1 153 ? 8.656 -11.492 -8.836 1 98.06 153 SER A O 1
ATOM 1177 N N . LEU A 1 154 ? 9.516 -9.547 -8.141 1 98.56 154 LEU A N 1
ATOM 1178 C CA . LEU A 1 154 ? 8.648 -9.445 -6.973 1 98.56 154 LEU A CA 1
ATOM 1179 C C . LEU A 1 154 ? 7.191 -9.273 -7.398 1 98.56 154 LEU A C 1
ATOM 1181 O O . LEU A 1 154 ? 6.277 -9.664 -6.664 1 98.56 154 LEU A O 1
ATOM 1185 N N . VAL A 1 155 ? 6.973 -8.68 -8.57 1 98.62 155 VAL A N 1
ATOM 1186 C CA . VAL A 1 155 ? 5.598 -8.578 -9.055 1 98.62 155 VAL A CA 1
ATOM 1187 C C . VAL A 1 155 ? 5 -9.969 -9.211 1 98.62 155 VAL A C 1
ATOM 1189 O O . VAL A 1 155 ? 3.834 -10.195 -8.875 1 98.62 155 VAL A O 1
ATOM 1192 N N . ASP A 1 156 ? 5.809 -10.875 -9.695 1 98.75 156 ASP A N 1
ATOM 1193 C CA . ASP A 1 156 ? 5.363 -12.258 -9.836 1 98.75 156 ASP A CA 1
ATOM 1194 C C . ASP A 1 156 ? 5.023 -12.867 -8.484 1 98.75 156 ASP A C 1
ATOM 1196 O O . ASP A 1 156 ? 4.012 -13.562 -8.344 1 98.75 156 ASP A O 1
ATOM 1200 N N . ALA A 1 157 ? 5.84 -12.609 -7.496 1 98.75 157 ALA A N 1
ATOM 1201 C CA . ALA A 1 157 ? 5.598 -13.117 -6.148 1 98.75 157 ALA A CA 1
ATOM 1202 C C . ALA A 1 157 ? 4.281 -12.586 -5.59 1 98.75 157 ALA A C 1
ATOM 1204 O O . ALA A 1 157 ? 3.609 -13.266 -4.812 1 98.75 157 ALA A O 1
ATOM 1205 N N . VAL A 1 158 ? 3.943 -11.398 -5.953 1 98.69 158 VAL A N 1
ATOM 1206 C CA . VAL A 1 158 ? 2.738 -10.734 -5.461 1 98.69 158 VAL A CA 1
ATOM 1207 C C . VAL A 1 158 ? 1.51 -11.312 -6.164 1 98.69 158 VAL A C 1
ATOM 1209 O O . VAL A 1 158 ? 0.467 -11.516 -5.535 1 98.69 158 VAL A O 1
ATOM 1212 N N . PHE A 1 159 ? 1.622 -11.617 -7.426 1 98.81 159 PHE A N 1
ATOM 1213 C CA . PHE A 1 159 ? 0.453 -12 -8.211 1 98.81 159 PHE A CA 1
ATOM 1214 C C . PHE A 1 159 ? 0.225 -13.508 -8.141 1 98.81 159 PHE A C 1
ATOM 1216 O O . PHE A 1 159 ? -0.889 -13.977 -8.375 1 98.81 159 PHE A O 1
ATOM 1223 N N . ALA A 1 160 ? 1.246 -14.266 -7.84 1 98.75 160 ALA A N 1
ATOM 1224 C CA . ALA A 1 160 ? 1.13 -15.719 -7.797 1 98.75 160 ALA A CA 1
ATOM 1225 C C . ALA A 1 160 ? 0.037 -16.156 -6.824 1 98.75 160 ALA A C 1
ATOM 1227 O O . ALA A 1 160 ? -0.859 -16.922 -7.188 1 98.75 160 ALA A O 1
ATOM 1228 N N . PRO A 1 161 ? 0.057 -15.641 -5.613 1 98.62 161 PRO A N 1
ATOM 1229 C CA . PRO A 1 161 ? -1.013 -16.047 -4.695 1 98.62 161 PRO A CA 1
ATOM 1230 C C . PRO A 1 161 ? -2.389 -15.562 -5.148 1 98.62 161 PRO A C 1
ATOM 1232 O O . PRO A 1 161 ? -3.4 -16.203 -4.855 1 98.62 161 PRO A O 1
ATOM 1235 N N . ILE A 1 162 ? -2.438 -14.461 -5.816 1 98.62 162 ILE A N 1
ATOM 1236 C CA . ILE A 1 162 ? -3.693 -13.961 -6.371 1 98.62 162 ILE A CA 1
ATOM 1237 C C . ILE A 1 162 ? -4.258 -14.977 -7.359 1 98.62 162 ILE A C 1
ATOM 1239 O O . ILE A 1 162 ? -5.43 -15.359 -7.27 1 98.62 162 ILE A O 1
ATOM 1243 N N . PHE A 1 163 ? -3.408 -15.414 -8.25 1 98.5 163 PHE A N 1
ATOM 1244 C CA . PHE A 1 163 ? -3.816 -16.375 -9.266 1 98.5 163 PHE A CA 1
ATOM 1245 C C . PHE A 1 163 ? -4.195 -17.703 -8.625 1 98.5 163 PHE A C 1
ATOM 1247 O O . PHE A 1 163 ? -5.086 -18.406 -9.109 1 98.5 163 PHE A O 1
ATOM 1254 N N . ARG A 1 164 ? -3.559 -18.094 -7.578 1 98.06 164 ARG A N 1
ATOM 1255 C CA . ARG A 1 164 ? -3.799 -19.375 -6.934 1 98.06 164 ARG A CA 1
ATOM 1256 C C . ARG A 1 164 ? -5.246 -19.5 -6.469 1 98.06 164 ARG A C 1
ATOM 1258 O O . ARG A 1 164 ? -5.832 -20.578 -6.512 1 98.06 164 ARG A O 1
ATOM 1265 N N . TYR A 1 165 ? -5.863 -18.391 -6 1 97.81 165 TYR A N 1
ATOM 1266 C CA . TYR A 1 165 ? -7.262 -18.422 -5.582 1 97.81 165 TYR A CA 1
ATOM 1267 C C . TYR A 1 165 ? -8.141 -19.047 -6.652 1 97.81 165 TYR A C 1
ATOM 1269 O O . TYR A 1 165 ? -9.062 -19.797 -6.344 1 97.81 165 TYR A O 1
ATOM 1277 N N . PHE A 1 166 ? -7.805 -18.75 -7.844 1 97.56 166 PHE A N 1
ATOM 1278 C CA . PHE A 1 166 ? -8.688 -19.109 -8.953 1 97.56 166 PHE A CA 1
ATOM 1279 C C . PHE A 1 166 ? -8.547 -20.578 -9.305 1 97.56 166 PHE A C 1
ATOM 1281 O O . PHE A 1 166 ? -9.367 -21.125 -10.055 1 97.56 166 PHE A O 1
ATOM 1288 N N . ASP A 1 167 ? -7.516 -21.203 -8.797 1 95.69 167 ASP A N 1
ATOM 1289 C CA . ASP A 1 167 ? -7.438 -22.656 -8.938 1 95.69 167 ASP A CA 1
ATOM 1290 C C . ASP A 1 167 ? -8.664 -23.328 -8.32 1 95.69 167 ASP A C 1
ATOM 1292 O O . ASP A 1 167 ? -9.18 -24.297 -8.875 1 95.69 167 ASP A O 1
ATOM 1296 N N . LEU A 1 168 ? -9.086 -22.812 -7.203 1 95.81 168 LEU A N 1
ATOM 1297 C CA . LEU A 1 168 ? -10.289 -23.344 -6.562 1 95.81 168 LEU A CA 1
ATOM 1298 C C . LEU A 1 168 ? -11.539 -22.672 -7.125 1 95.81 168 LEU A C 1
ATOM 1300 O O . LEU A 1 168 ? -12.516 -23.359 -7.441 1 95.81 168 LEU A O 1
ATOM 1304 N N . PHE A 1 169 ? -11.516 -21.375 -7.285 1 96.56 169 PHE A N 1
ATOM 1305 C CA . PHE A 1 169 ? -12.695 -20.625 -7.703 1 96.56 169 PHE A CA 1
ATOM 1306 C C . PHE A 1 169 ? -13.234 -21.172 -9.023 1 96.56 169 PHE A C 1
ATOM 1308 O O . PHE A 1 169 ? -14.445 -21.359 -9.172 1 96.56 169 PHE A O 1
ATOM 1315 N N . ASP A 1 170 ? -12.32 -21.438 -9.891 1 92.75 170 ASP A N 1
ATOM 1316 C CA . ASP A 1 170 ? -12.711 -21.875 -11.227 1 92.75 170 ASP A CA 1
ATOM 1317 C C . ASP A 1 170 ? -13.352 -23.266 -11.188 1 92.75 170 ASP A C 1
ATOM 1319 O O . ASP A 1 170 ? -14.078 -23.641 -12.102 1 92.75 170 ASP A O 1
ATOM 1323 N N . GLN A 1 171 ? -13.086 -24.047 -10.234 1 93.25 171 GLN A N 1
ATOM 1324 C CA . GLN A 1 171 ? -13.711 -25.359 -10.062 1 93.25 171 GLN A CA 1
ATOM 1325 C C . GLN A 1 171 ? -15.125 -25.234 -9.523 1 93.25 171 GLN A C 1
ATOM 1327 O O . GLN A 1 171 ? -15.969 -26.094 -9.742 1 93.25 171 GLN A O 1
ATOM 1332 N N . LEU A 1 172 ? -15.359 -24.219 -8.852 1 93.5 172 LEU A N 1
ATOM 1333 C CA . LEU A 1 172 ? -16.641 -24.031 -8.188 1 93.5 172 LEU A CA 1
ATOM 1334 C C . LEU A 1 172 ? -17.656 -23.375 -9.125 1 93.5 172 LEU A C 1
ATOM 1336 O O . LEU A 1 172 ? -18.828 -23.734 -9.133 1 93.5 172 LEU A O 1
ATOM 1340 N N . THR A 1 173 ? -17.203 -2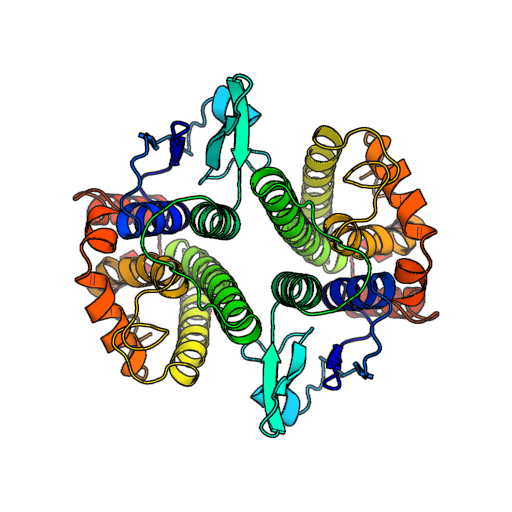2.422 -9.852 1 92.25 173 THR A N 1
ATOM 1341 C CA . THR A 1 173 ? -18.094 -21.688 -10.734 1 92.25 173 THR A CA 1
ATOM 1342 C C . THR A 1 173 ? -17.312 -21.016 -11.859 1 92.25 173 THR A C 1
ATOM 1344 O O . THR A 1 173 ? -16.109 -20.828 -11.758 1 92.25 173 THR A O 1
ATOM 1347 N N . GLU A 1 174 ? -18.016 -20.719 -12.898 1 91.62 174 GLU A N 1
ATOM 1348 C CA . GLU A 1 174 ? -17.422 -19.953 -13.992 1 91.62 174 GLU A CA 1
ATOM 1349 C C . GLU A 1 174 ? -17.391 -18.469 -13.688 1 91.62 174 GLU A C 1
ATOM 1351 O O . GLU A 1 174 ? -18.406 -17.781 -13.844 1 91.62 174 GLU A O 1
ATOM 1356 N N . LEU A 1 175 ? -16.312 -17.984 -13.367 1 92.81 175 LEU A N 1
ATOM 1357 C CA . LEU A 1 175 ? -16.203 -16.578 -13.008 1 92.81 175 LEU A CA 1
ATOM 1358 C C . LEU A 1 175 ? -15.953 -15.727 -14.242 1 92.81 175 LEU A C 1
ATOM 1360 O O . LEU A 1 175 ? -16.25 -14.531 -14.242 1 92.81 175 LEU A O 1
ATOM 1364 N N . SER A 1 176 ? -15.305 -16.297 -15.234 1 92.81 176 SER A N 1
ATOM 1365 C CA . SER A 1 176 ? -15.055 -15.656 -16.516 1 92.81 176 SER A CA 1
ATOM 1366 C C . SER A 1 176 ? -14.234 -14.383 -16.359 1 92.81 176 SER A C 1
ATOM 1368 O O . SER A 1 176 ? -14.445 -13.406 -17.078 1 92.81 176 SER A O 1
ATOM 1370 N N . VAL A 1 177 ? -13.344 -14.359 -15.391 1 94.56 177 VAL A N 1
ATOM 1371 C CA . VAL A 1 177 ? -12.586 -13.141 -15.148 1 94.56 177 VAL A CA 1
ATOM 1372 C C . VAL A 1 177 ? -11.375 -13.094 -16.078 1 94.56 177 VAL A C 1
ATOM 1374 O O . VAL A 1 177 ? -10.844 -12.016 -16.359 1 94.56 177 VAL A O 1
ATOM 1377 N N . PHE A 1 178 ? -10.977 -14.266 -16.594 1 95.56 178 PHE A N 1
ATOM 1378 C CA . PHE A 1 178 ? -9.781 -14.328 -17.438 1 95.56 178 PHE A CA 1
ATOM 1379 C C . PHE A 1 178 ? -10.156 -14.516 -18.891 1 95.56 178 PHE A C 1
ATOM 1381 O O . PHE A 1 178 ? -9.289 -14.758 -19.734 1 95.56 178 PHE A O 1
ATOM 1388 N N . THR A 1 179 ? -11.398 -14.414 -19.219 1 93.75 179 THR A N 1
ATOM 1389 C CA . THR A 1 179 ? -11.914 -14.758 -20.547 1 93.75 179 THR A CA 1
ATOM 1390 C C . THR A 1 179 ? -11.203 -13.953 -21.625 1 93.75 179 THR A C 1
ATOM 1392 O O . THR A 1 179 ? -10.836 -14.492 -22.672 1 93.75 179 THR A O 1
ATOM 1395 N N . HIS A 1 180 ? -10.898 -12.688 -21.438 1 94.19 180 HIS A N 1
ATOM 1396 C CA . HIS A 1 180 ? -10.328 -11.82 -22.469 1 94.19 180 HIS A CA 1
ATOM 1397 C C . HIS A 1 180 ? -8.922 -11.375 -22.078 1 94.19 180 HIS A C 1
ATOM 1399 O O . HIS A 1 180 ? -8.508 -10.258 -22.406 1 94.19 180 HIS A O 1
ATOM 1405 N N . THR A 1 181 ? -8.242 -12.219 -21.344 1 97.12 181 THR A N 1
ATOM 1406 C CA . THR A 1 181 ? -6.91 -11.859 -20.891 1 97.12 181 THR A CA 1
ATOM 1407 C C . THR A 1 181 ? -5.922 -12.992 -21.141 1 97.12 181 THR A C 1
ATOM 1409 O O . THR A 1 181 ? -5.434 -13.625 -20.203 1 97.12 181 THR A O 1
ATOM 1412 N N . PRO A 1 182 ? -5.559 -13.164 -22.406 1 97.25 182 PRO A N 1
ATOM 1413 C CA . PRO A 1 182 ? -4.691 -14.289 -22.75 1 97.25 182 PRO A CA 1
ATOM 1414 C C . PRO A 1 182 ? -3.299 -14.172 -22.125 1 97.25 182 PRO A C 1
ATOM 1416 O O . PRO A 1 182 ? -2.689 -15.188 -21.781 1 97.25 182 PRO A O 1
ATOM 1419 N N . LYS A 1 183 ? -2.746 -12.984 -22.062 1 97.56 183 LYS A N 1
ATOM 1420 C CA . LYS A 1 183 ? -1.426 -12.828 -21.469 1 97.56 183 LYS A CA 1
ATOM 1421 C C . LYS A 1 183 ? -1.448 -13.195 -19.984 1 97.56 183 LYS A C 1
ATOM 1423 O O . LYS A 1 183 ? -0.508 -13.812 -19.484 1 97.56 183 LYS A O 1
ATOM 1428 N N . LEU A 1 184 ? -2.516 -12.844 -19.312 1 97.75 184 LEU A N 1
ATOM 1429 C CA . LEU A 1 184 ? -2.654 -13.18 -17.906 1 97.75 184 LEU A CA 1
ATOM 1430 C C . LEU A 1 184 ? -2.738 -14.695 -17.719 1 97.75 184 LEU A C 1
ATOM 1432 O O . LEU A 1 184 ? -2.158 -15.242 -16.781 1 97.75 184 LEU A O 1
ATOM 1436 N N . ARG A 1 185 ? -3.527 -15.297 -18.562 1 97.5 185 ARG A N 1
ATOM 1437 C CA . ARG A 1 185 ? -3.656 -16.75 -18.469 1 97.5 185 ARG A CA 1
ATOM 1438 C C . ARG A 1 185 ? -2.301 -17.422 -18.625 1 97.5 185 ARG A C 1
ATOM 1440 O O . ARG A 1 185 ? -1.989 -18.375 -17.891 1 97.5 185 ARG A O 1
ATOM 1447 N N . ALA A 1 186 ? -1.54 -16.969 -19.562 1 97.81 186 ALA A N 1
ATOM 1448 C CA . ALA A 1 186 ? -0.202 -17.516 -19.766 1 97.81 186 ALA A CA 1
ATOM 1449 C C . ALA A 1 186 ? 0.684 -17.281 -18.547 1 97.81 186 ALA A C 1
ATOM 1451 O O . ALA A 1 186 ? 1.418 -18.172 -18.109 1 97.81 186 ALA A O 1
ATOM 1452 N N . TRP A 1 187 ? 0.645 -16.047 -18.031 1 98.44 187 TRP A N 1
ATOM 1453 C CA . TRP A 1 187 ? 1.407 -15.68 -16.844 1 98.44 187 TRP A CA 1
ATOM 1454 C C . TRP A 1 187 ? 1.007 -16.547 -15.641 1 98.44 187 TRP A C 1
ATOM 1456 O O . TRP A 1 187 ? 1.867 -17.062 -14.93 1 98.44 187 TRP A O 1
ATOM 1466 N N . ARG A 1 188 ? -0.289 -16.688 -15.453 1 98.12 188 ARG A N 1
ATOM 1467 C CA . ARG A 1 188 ? -0.818 -17.547 -14.391 1 98.12 188 ARG A CA 1
ATOM 1468 C C . ARG A 1 188 ? -0.295 -18.969 -14.523 1 98.12 188 ARG A C 1
ATOM 1470 O O . ARG A 1 188 ? 0.149 -19.562 -13.539 1 98.12 188 ARG A O 1
ATOM 1477 N N . SER A 1 189 ? -0.334 -19.5 -15.68 1 97.69 189 SER A N 1
ATOM 1478 C CA . SER A 1 189 ? 0.137 -20.859 -15.938 1 97.69 189 SER A CA 1
ATOM 1479 C C . SER A 1 189 ? 1.624 -20.984 -15.625 1 97.69 189 SER A C 1
ATOM 1481 O O . SER A 1 189 ? 2.051 -21.984 -15.023 1 97.69 189 SER A O 1
ATOM 1483 N N . ALA A 1 190 ? 2.398 -20.047 -16.047 1 98.25 190 ALA A N 1
ATOM 1484 C CA . ALA A 1 190 ? 3.834 -20.062 -15.789 1 98.25 190 ALA A CA 1
ATOM 1485 C C . ALA A 1 190 ? 4.117 -20.047 -14.289 1 98.25 190 ALA A C 1
ATOM 1487 O O . ALA A 1 190 ? 4.949 -20.797 -13.797 1 98.25 190 ALA A O 1
ATOM 1488 N N . LEU A 1 191 ? 3.428 -19.172 -13.586 1 98.5 191 LEU A N 1
ATOM 1489 C CA . LEU A 1 191 ? 3.645 -19.031 -12.148 1 98.5 191 LEU A CA 1
ATOM 1490 C C . LEU A 1 191 ? 3.236 -20.297 -11.406 1 98.5 191 LEU A C 1
ATOM 1492 O O . LEU A 1 191 ? 3.885 -20.688 -10.438 1 98.5 191 LEU A O 1
ATOM 1496 N N . ALA A 1 192 ? 2.199 -20.938 -11.883 1 97.38 192 ALA A N 1
ATOM 1497 C CA . ALA A 1 192 ? 1.692 -22.156 -11.234 1 97.38 192 ALA A CA 1
ATOM 1498 C C . ALA A 1 192 ? 2.721 -23.281 -11.289 1 97.38 192 ALA A C 1
ATOM 1500 O O . ALA A 1 192 ? 2.697 -24.188 -10.461 1 97.38 192 ALA A O 1
ATOM 1501 N N . GLN A 1 193 ? 3.611 -23.172 -12.195 1 96.81 193 GLN A N 1
ATOM 1502 C CA . GLN A 1 193 ? 4.59 -24.234 -12.383 1 96.81 193 GLN A CA 1
ATOM 1503 C C . GLN A 1 193 ? 5.871 -23.953 -11.602 1 96.81 193 GLN A C 1
ATOM 1505 O O . GLN A 1 193 ? 6.73 -24.828 -11.469 1 96.81 193 GLN A O 1
ATOM 1510 N N . ARG A 1 194 ? 6.012 -22.75 -11.148 1 96.94 194 ARG A N 1
ATOM 1511 C CA . ARG A 1 194 ? 7.223 -22.344 -10.438 1 96.94 194 ARG A CA 1
ATOM 1512 C C . ARG A 1 194 ? 7.309 -23.031 -9.078 1 96.94 194 ARG A C 1
ATOM 1514 O O . ARG A 1 194 ? 6.367 -22.969 -8.281 1 96.94 194 ARG A O 1
ATOM 1521 N N . PRO A 1 195 ? 8.383 -23.719 -8.734 1 97.75 195 PRO A N 1
ATOM 1522 C CA . PRO A 1 195 ? 8.492 -24.438 -7.469 1 97.75 195 PRO A CA 1
ATOM 1523 C C . PRO A 1 195 ? 8.281 -23.531 -6.254 1 97.75 195 PRO A C 1
ATOM 1525 O O . PRO A 1 195 ? 7.641 -23.953 -5.281 1 97.75 195 PRO A O 1
ATOM 1528 N N . SER A 1 196 ? 8.836 -22.344 -6.234 1 98.12 196 SER A N 1
ATOM 1529 C CA . SER A 1 196 ? 8.68 -21.422 -5.117 1 98.12 196 SER A CA 1
ATOM 1530 C C . SER A 1 196 ? 7.211 -21.094 -4.867 1 98.12 196 SER A C 1
ATOM 1532 O O . SER A 1 196 ? 6.789 -20.938 -3.721 1 98.12 196 SER A O 1
ATOM 1534 N N . VAL A 1 197 ? 6.41 -21.031 -5.965 1 98.38 197 VAL A N 1
ATOM 1535 C CA . VAL A 1 197 ? 4.984 -20.734 -5.867 1 98.38 197 VAL A CA 1
ATOM 1536 C C . VAL A 1 197 ? 4.234 -21.953 -5.344 1 98.38 197 VAL A C 1
ATOM 1538 O O . VAL A 1 197 ? 3.426 -21.844 -4.418 1 98.38 197 VAL A O 1
ATOM 1541 N N . ARG A 1 198 ? 4.555 -23.094 -5.828 1 97.69 198 ARG A N 1
ATOM 1542 C CA . ARG A 1 198 ? 3.881 -24.328 -5.438 1 97.69 198 ARG A CA 1
ATOM 1543 C C . ARG A 1 198 ? 4.129 -24.641 -3.965 1 97.69 198 ARG A C 1
ATOM 1545 O O . ARG A 1 198 ? 3.217 -25.078 -3.254 1 97.69 198 ARG A O 1
ATOM 1552 N N . ARG A 1 199 ? 5.289 -24.391 -3.506 1 96.31 199 ARG A N 1
ATOM 1553 C CA . ARG A 1 199 ? 5.691 -24.812 -2.166 1 96.31 199 ARG A CA 1
ATOM 1554 C C . ARG A 1 199 ? 5.352 -23.734 -1.134 1 96.31 199 ARG A C 1
ATOM 1556 O O . ARG A 1 199 ? 5.613 -23.906 0.059 1 96.31 199 ARG A O 1
ATOM 1563 N N . ALA A 1 200 ? 4.793 -22.656 -1.618 1 97.38 200 ALA A N 1
ATOM 1564 C CA . ALA A 1 200 ? 4.484 -21.562 -0.702 1 97.38 200 ALA A CA 1
ATOM 1565 C C . ALA A 1 200 ? 3.324 -21.922 0.217 1 97.38 200 ALA A C 1
ATOM 1567 O O . ALA A 1 200 ? 3.119 -21.281 1.252 1 97.38 200 ALA A O 1
ATOM 1568 N N . VAL A 1 201 ? 2.561 -22.891 -0.186 1 97.38 201 VAL A N 1
ATOM 1569 C CA . VAL A 1 201 ? 1.411 -23.312 0.607 1 97.38 201 VAL A CA 1
ATOM 1570 C C . VAL A 1 201 ? 1.48 -24.812 0.854 1 97.38 201 VAL A C 1
ATOM 1572 O O . VAL A 1 201 ? 2.221 -25.531 0.174 1 97.38 201 VAL A O 1
ATOM 1575 N N . SER A 1 202 ? 0.719 -25.25 1.831 1 96.19 202 SER A N 1
ATOM 1576 C CA . SER A 1 202 ? 0.645 -26.672 2.115 1 96.19 202 SER A CA 1
ATOM 1577 C C . SER A 1 202 ? -0.26 -27.391 1.117 1 96.19 202 SER A C 1
ATOM 1579 O O . SER A 1 202 ? -1.099 -26.766 0.469 1 96.19 202 SER A O 1
ATOM 1581 N N . PRO A 1 203 ? -0.104 -28.672 0.994 1 95.44 203 PRO A N 1
ATOM 1582 C CA . PRO A 1 203 ? -0.944 -29.453 0.075 1 95.44 203 PRO A CA 1
ATOM 1583 C C . PRO A 1 203 ? -2.43 -29.344 0.411 1 95.44 203 PRO A C 1
ATOM 1585 O O . PRO A 1 203 ? -3.279 -29.578 -0.453 1 95.44 203 PRO A O 1
ATOM 1588 N N . ASP A 1 204 ? -2.736 -29 1.584 1 96.31 204 ASP A N 1
ATOM 1589 C CA . ASP A 1 204 ? -4.137 -28.938 1.999 1 96.31 204 ASP A CA 1
ATOM 1590 C C . ASP A 1 204 ? -4.723 -27.547 1.748 1 96.31 204 ASP A C 1
ATOM 1592 O O . ASP A 1 204 ? -5.867 -27.281 2.121 1 96.31 204 ASP A O 1
ATOM 1596 N N . TYR A 1 205 ? -4.016 -26.703 1.094 1 97.12 205 TYR A N 1
ATOM 1597 C CA . TYR A 1 205 ? -4.434 -25.328 0.882 1 97.12 205 TYR A CA 1
ATOM 1598 C C . TYR A 1 205 ? -5.797 -25.266 0.204 1 97.12 205 TYR A C 1
ATOM 1600 O O . TYR A 1 205 ? -6.691 -24.547 0.66 1 97.12 205 TYR A O 1
ATOM 1608 N N . PRO A 1 206 ? -6.074 -26.047 -0.895 1 96.94 206 PRO A N 1
ATOM 1609 C CA . PRO A 1 206 ? -7.395 -25.953 -1.528 1 96.94 206 PRO A CA 1
ATOM 1610 C C . PRO A 1 206 ? -8.531 -26.312 -0.578 1 96.94 206 PRO A C 1
ATOM 1612 O O . PRO A 1 206 ? -9.57 -25.656 -0.576 1 96.94 206 PRO A O 1
ATOM 1615 N N . ALA A 1 207 ? -8.281 -27.297 0.214 1 97.12 207 ALA A N 1
ATOM 1616 C CA . ALA A 1 207 ? -9.305 -27.719 1.167 1 97.12 207 ALA A CA 1
ATOM 1617 C C . ALA A 1 207 ? -9.523 -26.656 2.24 1 97.12 207 ALA A C 1
ATOM 1619 O O . ALA A 1 207 ? -10.664 -26.422 2.652 1 97.12 207 ALA A O 1
ATOM 1620 N N . LEU A 1 208 ? -8.477 -26.109 2.686 1 96.56 208 LEU A N 1
ATOM 1621 C CA . LEU A 1 208 ? -8.57 -25.047 3.689 1 96.56 208 LEU A CA 1
ATOM 1622 C C . LEU A 1 208 ? -9.305 -23.844 3.137 1 96.56 208 LEU A C 1
ATOM 1624 O O . LEU A 1 208 ? -10.133 -23.234 3.828 1 96.56 208 LEU A O 1
ATOM 1628 N N . LEU A 1 209 ? -9 -23.484 1.923 1 97.31 209 LEU A N 1
ATOM 1629 C CA . LEU A 1 209 ? -9.672 -22.359 1.278 1 97.31 209 LEU A CA 1
ATOM 1630 C C . LEU A 1 209 ? -11.156 -22.641 1.086 1 97.31 209 LEU A C 1
ATOM 1632 O O . LEU A 1 209 ? -12 -21.766 1.302 1 97.31 209 LEU A O 1
ATOM 1636 N N . HIS A 1 210 ? -11.469 -23.844 0.68 1 97.19 210 HIS A N 1
ATOM 1637 C CA . HIS A 1 210 ? -12.859 -24.25 0.547 1 97.19 210 HIS A CA 1
ATOM 1638 C C . HIS A 1 210 ? -13.594 -24.141 1.879 1 97.19 210 HIS A C 1
ATOM 1640 O O . HIS A 1 210 ? -14.719 -23.625 1.932 1 97.19 210 HIS A O 1
ATOM 1646 N N . ALA A 1 211 ? -12.977 -24.609 2.938 1 96.38 211 ALA A N 1
ATOM 1647 C CA . ALA A 1 211 ? -13.562 -24.516 4.27 1 96.38 211 ALA A CA 1
ATOM 1648 C C . ALA A 1 211 ? -13.797 -23.062 4.664 1 96.38 211 ALA A C 1
ATOM 1650 O O . ALA A 1 211 ? -14.797 -22.734 5.312 1 96.38 211 ALA A O 1
ATOM 1651 N N . PHE A 1 212 ? -12.875 -22.281 4.332 1 96.06 212 PHE A N 1
ATOM 1652 C CA . PHE A 1 212 ? -13 -20.844 4.57 1 96.06 212 PHE A CA 1
ATOM 1653 C C . PHE A 1 212 ? -14.25 -20.297 3.896 1 96.06 212 PHE A C 1
ATOM 1655 O O . PHE A 1 212 ? -15.016 -19.547 4.512 1 96.06 212 PHE A O 1
ATOM 1662 N N . LEU A 1 213 ? -14.508 -20.656 2.631 1 95.94 213 LEU A N 1
ATOM 1663 C CA . LEU A 1 213 ? -15.688 -20.203 1.894 1 95.94 213 LEU A CA 1
ATOM 1664 C C . LEU A 1 213 ? -16.969 -20.688 2.57 1 95.94 213 LEU A C 1
ATOM 1666 O O . LEU A 1 213 ? -17.938 -19.938 2.678 1 95.94 213 LEU A O 1
ATOM 1670 N N . VAL A 1 214 ? -16.906 -21.891 3.016 1 95.81 214 VAL A N 1
ATOM 1671 C CA . VAL A 1 214 ? -18.047 -22.484 3.689 1 95.81 214 VAL A CA 1
ATOM 1672 C C . VAL A 1 214 ? -18.344 -21.719 4.977 1 95.81 214 VAL A C 1
ATOM 1674 O O . VAL A 1 214 ? -19.484 -21.344 5.238 1 95.81 214 VAL A O 1
ATOM 1677 N N . ASN A 1 215 ? -17.344 -21.391 5.707 1 94.38 215 ASN A N 1
ATOM 1678 C CA . ASN A 1 215 ? -17.484 -20.703 6.984 1 94.38 215 ASN A CA 1
ATOM 1679 C C . ASN A 1 215 ? -18.031 -19.281 6.801 1 94.38 215 ASN A C 1
ATOM 1681 O O . ASN A 1 215 ? -18.703 -18.75 7.684 1 94.38 215 ASN A O 1
ATOM 1685 N N . HIS A 1 216 ? -17.797 -18.766 5.609 1 93.88 216 HIS A N 1
ATOM 1686 C CA . HIS A 1 216 ? -18.266 -17.406 5.332 1 93.88 216 HIS A CA 1
ATOM 1687 C C . HIS A 1 216 ? -19.594 -17.422 4.578 1 93.88 216 HIS A C 1
ATOM 1689 O O . HIS A 1 216 ? -20.078 -16.375 4.141 1 93.88 216 HIS A O 1
ATOM 1695 N N . ARG A 1 217 ? -20.203 -18.594 4.348 1 93.62 217 ARG A N 1
ATOM 1696 C CA . ARG A 1 217 ? -21.438 -18.719 3.588 1 93.62 217 ARG A CA 1
ATOM 1697 C C . ARG A 1 217 ? -21.344 -18 2.25 1 93.62 217 ARG A C 1
ATOM 1699 O O . ARG A 1 217 ? -22.25 -17.266 1.871 1 93.62 217 ARG A O 1
ATOM 1706 N N . ALA A 1 218 ? -20.156 -18.188 1.619 1 94.56 218 ALA A N 1
ATOM 1707 C CA . ALA A 1 218 ? -19.875 -17.484 0.378 1 94.56 218 ALA A CA 1
ATOM 1708 C C . ALA A 1 218 ? -20.922 -17.797 -0.691 1 94.56 218 ALA A C 1
ATOM 1710 O O . ALA A 1 218 ? -21.25 -18.969 -0.907 1 94.56 218 ALA A O 1
ATOM 1711 N N . HIS A 1 219 ? -21.375 -16.828 -1.38 1 95.12 219 HIS A N 1
ATOM 1712 C CA . HIS A 1 219 ? -22.344 -17 -2.459 1 95.12 219 HIS A CA 1
ATOM 1713 C C . HIS A 1 219 ? -21.781 -17.875 -3.57 1 95.12 219 HIS A C 1
ATOM 1715 O O . HIS A 1 219 ? -22.531 -18.594 -4.234 1 95.12 219 HIS A O 1
ATOM 1721 N N . MET A 1 220 ? -20.531 -17.828 -3.736 1 93.38 220 MET A N 1
ATOM 1722 C CA . MET A 1 220 ? -19.859 -18.609 -4.77 1 93.38 220 MET A CA 1
ATOM 1723 C C . MET A 1 220 ? -20.203 -20.094 -4.66 1 93.38 220 MET A C 1
ATOM 1725 O O . MET A 1 220 ? -20.328 -20.781 -5.676 1 93.38 220 MET A O 1
ATOM 1729 N N . LEU A 1 221 ? -20.375 -20.562 -3.471 1 92.38 221 LEU A N 1
ATOM 1730 C CA . LEU A 1 221 ? -20.656 -21.969 -3.236 1 92.38 221 LEU A CA 1
ATOM 1731 C C . LEU A 1 221 ? -22.078 -22.328 -3.689 1 92.38 221 LEU A C 1
ATOM 1733 O O . LEU A 1 221 ? -22.359 -23.484 -3.994 1 92.38 221 LEU A O 1
ATOM 1737 N N . LYS A 1 222 ? -22.906 -21.359 -3.682 1 88.69 222 LYS A N 1
ATOM 1738 C CA . LYS A 1 222 ? -24.281 -21.562 -4.121 1 88.69 222 LYS A CA 1
ATOM 1739 C C . LYS A 1 222 ? -24.359 -21.719 -5.641 1 88.69 222 LYS A C 1
ATOM 1741 O O . LYS A 1 222 ? -25.297 -22.328 -6.164 1 88.69 222 LYS A O 1
ATOM 1746 N N . LEU A 1 223 ? -23.469 -21.141 -6.262 1 85.75 223 LEU A N 1
ATOM 1747 C CA . LEU A 1 223 ? -23.422 -21.219 -7.719 1 85.75 223 LEU A CA 1
ATOM 1748 C C . LEU A 1 223 ? -22.859 -22.547 -8.18 1 85.75 223 LEU A C 1
ATOM 1750 O O . LEU A 1 223 ? -23.078 -22.969 -9.32 1 85.75 223 LEU A O 1
ATOM 1754 N N . ALA A 1 224 ? -22.078 -23.141 -7.355 1 75.62 224 ALA A N 1
ATOM 1755 C CA . ALA A 1 224 ? -21.469 -24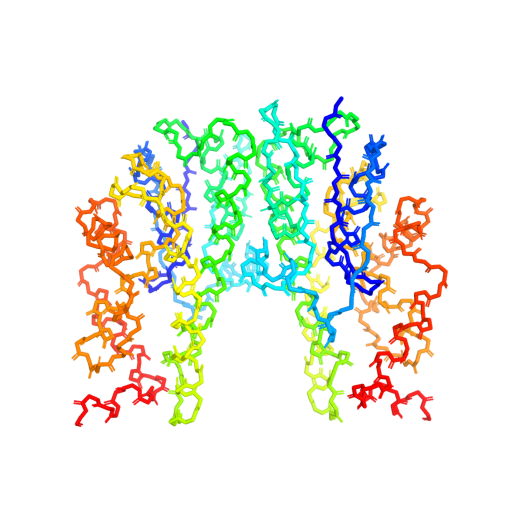.438 -7.656 1 75.62 224 ALA A CA 1
ATOM 1756 C C . ALA A 1 224 ? -22.5 -25.562 -7.547 1 75.62 224 ALA A C 1
ATOM 1758 O O . ALA A 1 224 ? -22.344 -26.625 -8.164 1 75.62 224 ALA A O 1
ATOM 1759 N N . ALA A 1 225 ? -23.578 -25.328 -6.75 1 66.94 225 ALA A N 1
ATOM 1760 C CA . ALA A 1 225 ? -24.625 -26.328 -6.547 1 66.94 225 ALA A CA 1
ATOM 1761 C C . ALA A 1 225 ? -25.594 -26.344 -7.719 1 66.94 225 ALA A C 1
ATOM 1763 O O . ALA A 1 225 ? -25.844 -25.312 -8.344 1 66.94 225 ALA A O 1
ATOM 1764 N N . MET B 1 1 ? 18.266 17.703 -15.648 1 50.25 1 MET B N 1
ATOM 1765 C CA . MET B 1 1 ? 17.453 16.734 -14.922 1 50.25 1 MET B CA 1
ATOM 1766 C C . MET B 1 1 ? 16.047 16.672 -15.492 1 50.25 1 MET B C 1
ATOM 1768 O O . MET B 1 1 ? 15.539 17.656 -16.031 1 50.25 1 MET B O 1
ATOM 1772 N N . ALA B 1 2 ? 15.547 15.445 -15.828 1 59.22 2 ALA B N 1
ATOM 1773 C CA . ALA B 1 2 ? 14.312 15.305 -16.609 1 59.22 2 ALA B CA 1
ATOM 1774 C C . ALA B 1 2 ? 13.148 15.984 -15.906 1 59.22 2 ALA B C 1
ATOM 1776 O O . ALA B 1 2 ? 13.094 16.047 -14.672 1 59.22 2 ALA B O 1
ATOM 1777 N N . ALA B 1 3 ? 12.422 16.75 -16.562 1 81.38 3 ALA B N 1
ATOM 1778 C CA . ALA B 1 3 ? 11.242 17.5 -16.125 1 81.38 3 ALA B CA 1
ATOM 1779 C C . ALA B 1 3 ? 10.211 16.578 -15.484 1 81.38 3 ALA B C 1
ATOM 1781 O O . ALA B 1 3 ? 9.875 15.523 -16.031 1 81.38 3 ALA B O 1
ATOM 1782 N N . LEU B 1 4 ? 9.938 16.734 -14.148 1 93.62 4 LEU B N 1
ATOM 1783 C CA . LEU B 1 4 ? 8.906 15.992 -13.445 1 93.62 4 LEU B CA 1
ATOM 1784 C C . LEU B 1 4 ? 7.562 16.703 -13.523 1 93.62 4 LEU B C 1
ATOM 1786 O O . LEU B 1 4 ? 7.488 17.922 -13.328 1 93.62 4 LEU B O 1
ATOM 1790 N N . LYS B 1 5 ? 6.594 15.898 -13.969 1 96.25 5 LYS B N 1
ATOM 1791 C CA . LYS B 1 5 ? 5.211 16.375 -13.961 1 96.25 5 LYS B CA 1
ATOM 1792 C C . LYS B 1 5 ? 4.359 15.555 -12.992 1 96.25 5 LYS B C 1
ATOM 1794 O O . LYS B 1 5 ? 4.328 14.328 -13.07 1 96.25 5 LYS B O 1
ATOM 1799 N N . LEU B 1 6 ? 3.779 16.25 -12.102 1 97.38 6 LEU B N 1
ATOM 1800 C CA . LEU B 1 6 ? 2.922 15.586 -11.117 1 97.38 6 LEU B CA 1
ATOM 1801 C C . LEU B 1 6 ? 1.453 15.898 -11.383 1 97.38 6 LEU B C 1
ATOM 1803 O O . LEU B 1 6 ? 1.021 17.047 -11.242 1 97.38 6 LEU B O 1
ATOM 1807 N N . ILE B 1 7 ? 0.748 14.891 -11.859 1 97 7 ILE B N 1
ATOM 1808 C CA . ILE B 1 7 ? -0.696 15.031 -12.008 1 97 7 ILE B CA 1
ATOM 1809 C C . ILE B 1 7 ? -1.366 14.984 -10.641 1 97 7 ILE B C 1
ATOM 1811 O O . ILE B 1 7 ? -1.153 14.039 -9.867 1 97 7 ILE B O 1
ATOM 1815 N N . SER B 1 8 ? -2.229 15.906 -10.414 1 94.25 8 SER B N 1
ATOM 1816 C CA . SER B 1 8 ? -2.635 16.219 -9.047 1 94.25 8 SER B CA 1
ATOM 1817 C C . SER B 1 8 ? -4.129 16.516 -8.969 1 94.25 8 SER B C 1
ATOM 1819 O O . SER B 1 8 ? -4.84 16.422 -9.977 1 94.25 8 SER B O 1
ATOM 1821 N N . HIS B 1 9 ? -4.574 16.641 -7.793 1 93.75 9 HIS B N 1
ATOM 1822 C CA . HIS B 1 9 ? -5.883 17.141 -7.391 1 93.75 9 HIS B CA 1
ATOM 1823 C C . HIS B 1 9 ? -5.777 18 -6.137 1 93.75 9 HIS B C 1
ATOM 1825 O O . HIS B 1 9 ? -5.02 17.688 -5.219 1 93.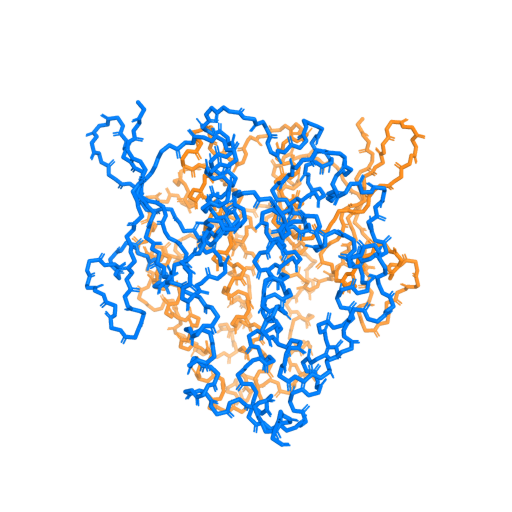75 9 HIS B O 1
ATOM 1831 N N . LYS B 1 10 ? -6.566 18.984 -6.031 1 93.44 10 LYS B N 1
ATOM 1832 C CA . LYS B 1 10 ? -6.414 20.031 -5.031 1 93.44 10 LYS B CA 1
ATOM 1833 C C . LYS B 1 10 ? -6.621 19.484 -3.621 1 93.44 10 LYS B C 1
ATOM 1835 O O . LYS B 1 10 ? -6.059 20.016 -2.656 1 93.44 10 LYS B O 1
ATOM 1840 N N . LEU B 1 11 ? -7.332 18.438 -3.508 1 95.5 11 LEU B N 1
ATOM 1841 C CA . LEU B 1 11 ? -7.707 17.969 -2.176 1 95.5 11 LEU B CA 1
ATOM 1842 C C . LEU B 1 11 ? -7 16.672 -1.834 1 95.5 11 LEU B C 1
ATOM 1844 O O . LEU B 1 11 ? -7.066 16.188 -0.696 1 95.5 11 LEU B O 1
ATOM 1848 N N . CYS B 1 12 ? -6.324 16.078 -2.695 1 96.5 12 CYS B N 1
ATOM 1849 C CA . CYS B 1 12 ? -5.871 14.703 -2.531 1 96.5 12 CYS B CA 1
ATOM 1850 C C . CYS B 1 12 ? -4.676 14.625 -1.588 1 96.5 12 CYS B C 1
ATOM 1852 O O . CYS B 1 12 ? -3.6 15.141 -1.902 1 96.5 12 CYS B O 1
ATOM 1854 N N . PRO B 1 13 ? -4.852 13.945 -0.494 1 97.94 13 PRO B N 1
ATOM 1855 C CA . PRO B 1 13 ? -3.746 13.828 0.458 1 97.94 13 PRO B CA 1
ATOM 1856 C C . PRO B 1 13 ? -2.576 13.016 -0.092 1 97.94 13 PRO B C 1
ATOM 1858 O O . PRO B 1 13 ? -1.438 13.188 0.35 1 97.94 13 PRO B O 1
ATOM 1861 N N . TYR B 1 14 ? -2.795 12.117 -0.994 1 98 14 TYR B N 1
ATOM 1862 C CA . TYR B 1 14 ? -1.743 11.297 -1.585 1 98 14 TYR B CA 1
ATOM 1863 C C . TYR B 1 14 ? -0.83 12.141 -2.469 1 98 14 TYR B C 1
ATOM 1865 O O . TYR B 1 14 ? 0.38 11.906 -2.52 1 98 14 TYR B O 1
ATOM 1873 N N . VAL B 1 15 ? -1.412 13.07 -3.158 1 98 15 VAL B N 1
ATOM 1874 C CA . VAL B 1 15 ? -0.629 14.016 -3.949 1 98 15 VAL B CA 1
ATOM 1875 C C . VAL B 1 15 ? 0.275 14.836 -3.029 1 98 15 VAL B C 1
ATOM 1877 O O . VAL B 1 15 ? 1.435 15.094 -3.361 1 98 15 VAL B O 1
ATOM 1880 N N . GLN B 1 16 ? -0.294 15.25 -1.912 1 98.56 16 GLN B N 1
ATOM 1881 C CA . GLN B 1 16 ? 0.452 16.078 -0.971 1 98.56 16 GLN B CA 1
ATOM 1882 C C . GLN B 1 16 ? 1.727 15.383 -0.511 1 98.56 16 GLN B C 1
ATOM 1884 O O . GLN B 1 16 ? 2.75 16.031 -0.284 1 98.56 16 GLN B O 1
ATOM 1889 N N . ARG B 1 17 ? 1.73 14.039 -0.371 1 98.69 17 ARG B N 1
ATOM 1890 C CA . ARG B 1 17 ? 2.926 13.281 -0.006 1 98.69 17 ARG B CA 1
ATOM 1891 C C . ARG B 1 17 ? 4.074 13.578 -0.962 1 98.69 17 ARG B C 1
ATOM 1893 O O . ARG B 1 17 ? 5.184 13.898 -0.528 1 98.69 17 ARG B O 1
ATOM 1900 N N . ALA B 1 18 ? 3.766 13.484 -2.238 1 98.31 18 ALA B N 1
ATOM 1901 C CA . ALA B 1 18 ? 4.777 13.672 -3.275 1 98.31 18 ALA B CA 1
ATOM 1902 C C . ALA B 1 18 ? 5.246 15.125 -3.33 1 98.31 18 ALA B C 1
ATOM 1904 O O . ALA B 1 18 ? 6.441 15.391 -3.473 1 98.31 18 ALA B O 1
ATOM 1905 N N . VAL B 1 19 ? 4.316 16.047 -3.193 1 98.31 19 VAL B N 1
ATOM 1906 C CA . VAL B 1 19 ? 4.641 17.484 -3.217 1 98.31 19 VAL B CA 1
ATOM 1907 C C . VAL B 1 19 ? 5.598 17.812 -2.072 1 98.31 19 VAL B C 1
ATOM 1909 O O . VAL B 1 19 ? 6.602 18.5 -2.273 1 98.31 19 VAL B O 1
ATOM 1912 N N . ILE B 1 20 ? 5.285 17.297 -0.915 1 98.69 20 ILE B N 1
ATOM 1913 C CA . ILE B 1 20 ? 6.105 17.547 0.265 1 98.69 20 ILE B CA 1
ATOM 1914 C C . ILE B 1 20 ? 7.492 16.938 0.068 1 98.69 20 ILE B C 1
ATOM 1916 O O . ILE B 1 20 ? 8.508 17.594 0.344 1 98.69 20 ILE B O 1
ATOM 1920 N N . ALA B 1 21 ? 7.543 15.672 -0.414 1 98.31 21 ALA B N 1
ATOM 1921 C CA . ALA B 1 21 ? 8.828 15.016 -0.657 1 98.31 21 ALA B CA 1
ATOM 1922 C C . ALA B 1 21 ? 9.672 15.82 -1.642 1 98.31 21 ALA B C 1
ATOM 1924 O O . ALA B 1 21 ? 10.867 16.047 -1.409 1 98.31 21 ALA B O 1
ATOM 1925 N N . LEU B 1 22 ? 9.07 16.266 -2.744 1 97.88 22 LEU B N 1
ATOM 1926 C CA . LEU B 1 22 ? 9.773 17.047 -3.756 1 97.88 22 LEU B CA 1
ATOM 1927 C C . LEU B 1 22 ? 10.266 18.359 -3.176 1 97.88 22 LEU B C 1
ATOM 1929 O O . LEU B 1 22 ? 11.398 18.781 -3.436 1 97.88 22 LEU B O 1
ATOM 1933 N N . ALA B 1 23 ? 9.43 19.016 -2.393 1 97.75 23 ALA B N 1
ATOM 1934 C CA . ALA B 1 23 ? 9.781 20.281 -1.771 1 97.75 23 ALA B CA 1
ATOM 1935 C C . ALA B 1 23 ? 10.953 20.109 -0.799 1 97.75 23 ALA B C 1
ATOM 1937 O O . ALA B 1 23 ? 11.875 20.938 -0.782 1 97.75 23 ALA B O 1
ATOM 1938 N N . GLU B 1 24 ? 10.906 19.094 0.03 1 98 24 GLU B N 1
ATOM 1939 C CA . GLU B 1 24 ? 11.961 18.828 1.004 1 98 24 GLU B CA 1
ATOM 1940 C C . GLU B 1 24 ? 13.312 18.625 0.317 1 98 24 GLU B C 1
ATOM 1942 O O . GLU B 1 24 ? 14.359 18.969 0.872 1 98 24 GLU B O 1
ATOM 1947 N N . LYS B 1 25 ? 13.242 18.109 -0.882 1 97.31 25 LYS B N 1
ATOM 1948 C CA . LYS B 1 25 ? 14.469 17.828 -1.609 1 97.31 25 LYS B CA 1
ATOM 1949 C C . LYS B 1 25 ? 14.852 18.984 -2.535 1 97.31 25 LYS B C 1
ATOM 1951 O O . LYS B 1 25 ? 15.906 18.953 -3.174 1 97.31 25 LYS B O 1
ATOM 1956 N N . GLY B 1 26 ? 13.992 19.938 -2.641 1 96.38 26 GLY B N 1
ATOM 1957 C CA . GLY B 1 26 ? 14.25 21.094 -3.48 1 96.38 26 GLY B CA 1
ATOM 1958 C C . GLY B 1 26 ? 14.203 20.781 -4.961 1 96.38 26 GLY B C 1
ATOM 1959 O O . GLY B 1 26 ? 14.961 21.359 -5.75 1 96.38 26 GLY B O 1
ATOM 1960 N N . VAL B 1 27 ? 13.406 19.844 -5.363 1 95.69 27 VAL B N 1
ATOM 1961 C CA . VAL B 1 27 ? 13.328 19.391 -6.75 1 95.69 27 VAL B CA 1
ATOM 1962 C C . VAL B 1 27 ? 12.188 20.125 -7.461 1 95.69 27 VAL B C 1
ATOM 1964 O O . VAL B 1 27 ? 11.031 20.047 -7.035 1 95.69 27 VAL B O 1
ATOM 1967 N N . PRO B 1 28 ? 12.523 20.828 -8.461 1 94.94 28 PRO B N 1
ATOM 1968 C CA . PRO B 1 28 ? 11.453 21.484 -9.219 1 94.94 28 PRO B CA 1
ATOM 1969 C C . PRO B 1 28 ? 10.555 20.484 -9.953 1 94.94 28 PRO B C 1
ATOM 1971 O O . PRO B 1 28 ? 11.039 19.453 -10.422 1 94.94 28 PRO B O 1
ATOM 1974 N N . PHE B 1 29 ? 9.305 20.828 -10.062 1 95.94 29 PHE B N 1
ATOM 1975 C CA . PHE B 1 29 ? 8.344 20 -10.781 1 95.94 29 PHE B CA 1
ATOM 1976 C C . PHE B 1 29 ? 7.156 20.828 -11.25 1 95.94 29 PHE B C 1
ATOM 1978 O O . PHE B 1 29 ? 6.902 21.906 -10.719 1 95.94 29 PHE B O 1
ATOM 1985 N N . GLU B 1 30 ? 6.547 20.328 -12.258 1 96.31 30 GLU B N 1
ATOM 1986 C CA . GLU B 1 30 ? 5.285 20.906 -12.719 1 96.31 30 GLU B CA 1
ATOM 1987 C C . GLU B 1 30 ? 4.09 20.188 -12.094 1 96.31 30 GLU B C 1
ATOM 1989 O O . GLU B 1 30 ? 3.994 18.969 -12.156 1 96.31 30 GLU B O 1
ATOM 1994 N N . ARG B 1 31 ? 3.264 20.953 -11.5 1 96 31 ARG B N 1
ATOM 1995 C CA . ARG B 1 31 ? 2.049 20.406 -10.906 1 96 31 ARG B CA 1
ATOM 1996 C C . ARG B 1 31 ? 0.838 20.672 -11.789 1 96 31 ARG B C 1
ATOM 1998 O O . ARG B 1 31 ? 0.598 21.812 -12.203 1 96 31 ARG B O 1
ATOM 2005 N N . ILE B 1 32 ? 0.078 19.656 -12.148 1 95.75 32 ILE B N 1
ATOM 2006 C CA . ILE B 1 32 ? -1.109 19.766 -12.992 1 95.75 32 ILE B CA 1
ATOM 2007 C C . ILE B 1 32 ? -2.328 19.25 -12.227 1 95.75 32 ILE B C 1
ATOM 2009 O O . ILE B 1 32 ? -2.496 18.031 -12.062 1 95.75 32 ILE B O 1
ATOM 2013 N N . ASP B 1 33 ? -3.15 20.141 -11.828 1 95.19 33 ASP B N 1
ATOM 2014 C CA . ASP B 1 33 ? -4.371 19.766 -11.117 1 95.19 33 ASP B CA 1
ATOM 2015 C C . ASP B 1 33 ? -5.48 19.375 -12.102 1 95.19 33 ASP B C 1
ATOM 2017 O O . ASP B 1 33 ? -5.746 20.109 -13.055 1 95.19 33 ASP B O 1
ATOM 2021 N N . ILE B 1 34 ? -6.035 18.266 -11.844 1 94.75 34 ILE B N 1
ATOM 2022 C CA . ILE B 1 34 ? -7.16 17.859 -12.68 1 94.75 34 ILE B CA 1
ATOM 2023 C C . ILE B 1 34 ? -8.414 17.719 -11.828 1 94.75 34 ILE B C 1
ATOM 2025 O O . ILE B 1 34 ? -8.336 17.672 -10.602 1 94.75 34 ILE B O 1
ATOM 2029 N N . ASP B 1 35 ? -9.586 17.719 -12.562 1 91.5 35 ASP B N 1
ATOM 2030 C CA . ASP B 1 35 ? -10.883 17.484 -11.938 1 91.5 35 ASP B CA 1
ATOM 2031 C C . ASP B 1 35 ? -11.234 16 -11.938 1 91.5 35 ASP B C 1
ATOM 2033 O O . ASP B 1 35 ? -11.5 15.422 -13 1 91.5 35 ASP B O 1
ATOM 2037 N N . LEU B 1 36 ? -11.336 15.469 -10.812 1 89.69 36 LEU B N 1
ATOM 2038 C CA . LEU B 1 36 ? -11.57 14.031 -10.719 1 89.69 36 LEU B CA 1
ATOM 2039 C C . LEU B 1 36 ? -13.023 13.695 -11.039 1 89.69 36 LEU B C 1
ATOM 2041 O O . LEU B 1 36 ? -13.359 12.539 -11.305 1 89.69 36 LEU B O 1
ATOM 2045 N N . ALA B 1 37 ? -13.891 14.664 -10.891 1 88.06 37 ALA B N 1
ATOM 2046 C CA . ALA B 1 37 ? -15.281 14.461 -11.289 1 88.06 37 ALA B CA 1
ATOM 2047 C C . ALA B 1 37 ? -15.422 14.453 -12.805 1 88.06 37 ALA B C 1
ATOM 2049 O O . ALA B 1 37 ? -16.406 13.93 -13.344 1 88.06 37 ALA B O 1
ATOM 2050 N N . ASN B 1 38 ? -14.594 15.094 -13.469 1 90.62 38 ASN B N 1
ATOM 2051 C CA . ASN B 1 38 ? -14.508 15.148 -14.922 1 90.62 38 ASN B CA 1
ATOM 2052 C C . ASN B 1 38 ? -13.086 14.891 -15.422 1 90.62 38 ASN B C 1
ATOM 2054 O O . ASN B 1 38 ? -12.43 15.797 -15.93 1 90.62 38 ASN B O 1
ATOM 2058 N N . LYS B 1 39 ? -12.672 13.648 -15.383 1 91.19 39 LYS B N 1
ATOM 2059 C CA . LYS B 1 39 ? -11.305 13.266 -15.703 1 91.19 39 LYS B CA 1
ATOM 2060 C C . LYS B 1 39 ? -11.016 13.422 -17.188 1 91.19 39 LYS B C 1
ATOM 2062 O O . LYS B 1 39 ? -11.773 12.922 -18.031 1 91.19 39 LYS B O 1
ATOM 2067 N N . PRO B 1 40 ? -9.977 14.078 -17.516 1 92.62 40 PRO B N 1
ATOM 2068 C CA . PRO B 1 40 ? -9.617 14.195 -18.922 1 92.62 40 PRO B CA 1
ATOM 2069 C C . PRO B 1 40 ? -9.227 12.859 -19.547 1 92.62 40 PRO B C 1
ATOM 2071 O O . PRO B 1 40 ? -8.633 12.008 -18.875 1 92.62 40 PRO B O 1
ATOM 2074 N N . ASP B 1 41 ? -9.438 12.703 -20.828 1 90.56 41 ASP B N 1
ATOM 2075 C CA . ASP B 1 41 ? -9.18 11.461 -21.547 1 90.56 41 ASP B CA 1
ATOM 2076 C C . ASP B 1 41 ? -7.691 11.102 -21.516 1 90.56 41 ASP B C 1
ATOM 2078 O O . ASP B 1 41 ? -7.336 9.93 -21.375 1 90.56 41 ASP B O 1
ATOM 2082 N N . TRP B 1 42 ? -6.926 12.117 -21.656 1 90.44 42 TRP B N 1
ATOM 2083 C CA . TRP B 1 42 ? -5.492 11.859 -21.656 1 90.44 42 TRP B CA 1
ATOM 2084 C C . TRP B 1 42 ? -5.039 11.281 -20.328 1 90.44 42 TRP B C 1
ATOM 2086 O O . TRP B 1 42 ? -4.086 10.5 -20.281 1 90.44 42 TRP B O 1
ATOM 2096 N N . PHE B 1 43 ? -5.695 11.633 -19.219 1 91.5 43 PHE B N 1
ATOM 2097 C CA . PHE B 1 43 ? -5.336 11.148 -17.891 1 91.5 43 PHE B CA 1
ATOM 2098 C C . PHE B 1 43 ? -5.715 9.68 -17.719 1 91.5 43 PHE B C 1
ATOM 2100 O O . PHE B 1 43 ? -4.938 8.891 -17.188 1 91.5 43 PHE B O 1
ATOM 2107 N N . LEU B 1 44 ? -6.824 9.336 -18.234 1 88.38 44 LEU B N 1
ATOM 2108 C CA . LEU B 1 44 ? -7.305 7.961 -18.125 1 88.38 44 LEU B CA 1
ATOM 2109 C C . LEU B 1 44 ? -6.402 7.008 -18.906 1 88.38 44 LEU B C 1
ATOM 2111 O O . LEU B 1 44 ? -6.32 5.82 -18.578 1 88.38 44 LEU B O 1
ATOM 2115 N N . LYS B 1 45 ? -5.66 7.496 -19.828 1 86.38 45 LYS B N 1
ATOM 2116 C CA . LYS B 1 45 ? -4.754 6.688 -20.641 1 86.38 45 LYS B CA 1
ATOM 2117 C C . LYS B 1 45 ? -3.453 6.406 -19.906 1 86.38 45 LYS B C 1
ATOM 2119 O O . LYS B 1 45 ? -2.793 5.398 -20.156 1 86.38 45 LYS B O 1
ATOM 2124 N N . ILE B 1 46 ? -3.166 7.227 -18.938 1 86.44 46 ILE B N 1
ATOM 2125 C CA . ILE B 1 46 ? -1.839 7.086 -18.34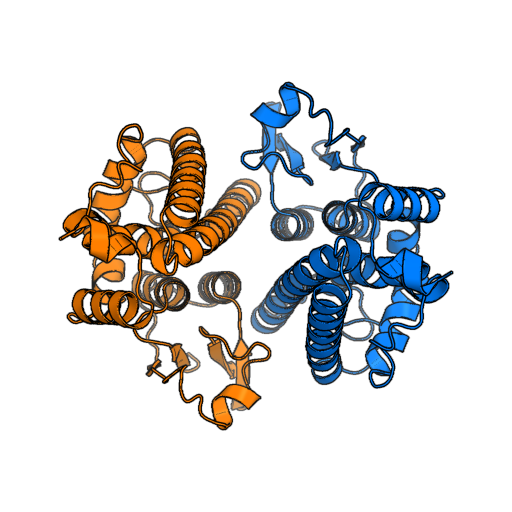4 1 86.44 46 ILE B CA 1
ATOM 2126 C C . ILE B 1 46 ? -1.963 6.566 -16.906 1 86.44 46 ILE B C 1
ATOM 2128 O O . ILE B 1 46 ? -0.976 6.129 -16.312 1 86.44 46 ILE B O 1
ATOM 2132 N N . SER B 1 47 ? -3.129 6.625 -16.328 1 86.81 47 SER B N 1
ATOM 2133 C CA . SER B 1 47 ? -3.336 6.152 -14.969 1 86.81 47 SER B CA 1
ATOM 2134 C C . SER B 1 47 ? -4.168 4.875 -14.953 1 86.81 47 SER B C 1
ATOM 2136 O O . SER B 1 47 ? -5.395 4.926 -15.078 1 86.81 47 SER B O 1
ATOM 2138 N N . PRO B 1 48 ? -3.592 3.736 -14.688 1 80.38 48 PRO B N 1
ATOM 2139 C CA . PRO B 1 48 ? -4.328 2.471 -14.711 1 80.38 48 PRO B CA 1
ATOM 2140 C C . PRO B 1 48 ? -5.523 2.465 -13.758 1 80.38 48 PRO B C 1
ATOM 2142 O O . PRO B 1 48 ? -6.52 1.789 -14.023 1 80.38 48 PRO B O 1
ATOM 2145 N N . LEU B 1 49 ? -5.449 3.23 -12.688 1 82.25 49 LEU B N 1
ATOM 2146 C CA . LEU B 1 49 ? -6.531 3.219 -11.711 1 82.25 49 LEU B CA 1
ATOM 2147 C C . LEU B 1 49 ? -7.363 4.492 -11.812 1 82.25 49 LEU B C 1
ATOM 2149 O O . LEU B 1 49 ? -8.359 4.648 -11.094 1 82.25 49 LEU B O 1
ATOM 2153 N N . GLY B 1 50 ? -6.934 5.383 -12.672 1 86.06 50 GLY B N 1
ATOM 2154 C CA . GLY B 1 50 ? -7.641 6.648 -12.805 1 86.06 50 GLY B CA 1
ATOM 2155 C C . GLY B 1 50 ? -7.582 7.508 -11.562 1 86.06 50 GLY B C 1
ATOM 2156 O O . GLY B 1 50 ? -8.523 8.25 -11.258 1 86.06 50 GLY B O 1
ATOM 2157 N N . LYS B 1 51 ? -6.578 7.273 -10.82 1 91.12 51 LYS B N 1
ATOM 2158 C CA . LYS B 1 51 ? -6.418 8.023 -9.578 1 91.12 51 LYS B CA 1
ATOM 2159 C C . LYS B 1 51 ? -5.148 8.867 -9.602 1 91.12 51 LYS B C 1
ATOM 2161 O O . LYS B 1 51 ? -4.262 8.641 -10.43 1 91.12 51 LYS B O 1
ATOM 2166 N N . VAL B 1 52 ? -5.117 9.875 -8.844 1 94.5 52 VAL B N 1
ATOM 2167 C CA . VAL B 1 52 ? -3.918 10.664 -8.594 1 94.5 52 VAL B CA 1
ATOM 2168 C C . VAL B 1 52 ? -3.316 10.289 -7.242 1 94.5 52 VAL B C 1
ATOM 2170 O O . VAL B 1 52 ? -4.016 9.766 -6.371 1 94.5 52 VAL B O 1
ATOM 2173 N N . PRO B 1 53 ? -2.027 10.484 -7.102 1 97 53 PRO B N 1
ATOM 2174 C CA . PRO B 1 53 ? -1.036 11.141 -7.949 1 97 53 PRO B CA 1
ATOM 2175 C C . PRO B 1 53 ? -0.505 10.234 -9.055 1 97 53 PRO B C 1
ATOM 2177 O O . PRO B 1 53 ? -0.518 9.008 -8.914 1 97 53 PRO B O 1
ATOM 2180 N N . VAL B 1 54 ? -0.16 10.82 -10.109 1 97.25 54 VAL B N 1
ATOM 2181 C CA . VAL B 1 54 ? 0.654 10.203 -11.148 1 97.25 54 VAL B CA 1
ATOM 2182 C C . VAL B 1 54 ? 1.87 11.07 -11.445 1 97.25 54 VAL B C 1
ATOM 2184 O O . VAL B 1 54 ? 1.732 12.266 -11.727 1 97.25 54 VAL B O 1
ATOM 2187 N N . LEU B 1 55 ? 3.018 10.555 -11.305 1 97.56 55 LEU B N 1
ATOM 2188 C CA . LEU B 1 55 ? 4.246 11.258 -11.656 1 97.56 55 LEU B CA 1
ATOM 2189 C C . LEU B 1 55 ? 4.707 10.875 -13.062 1 97.56 55 LEU B C 1
ATOM 2191 O O . LEU B 1 55 ? 5.016 9.711 -13.32 1 97.56 55 LEU B O 1
ATOM 2195 N N . VAL B 1 56 ? 4.703 11.789 -13.93 1 96.19 56 VAL B N 1
ATOM 2196 C CA . VAL B 1 56 ? 5.18 11.555 -15.289 1 96.19 56 VAL B CA 1
ATOM 2197 C C . VAL B 1 56 ? 6.664 11.891 -15.383 1 96.19 56 VAL B C 1
ATOM 2199 O O . VAL B 1 56 ? 7.07 13.016 -15.078 1 96.19 56 VAL B O 1
ATOM 2202 N N . VAL B 1 57 ? 7.434 10.914 -15.766 1 94.94 57 VAL B N 1
ATOM 2203 C CA . VAL B 1 57 ? 8.883 11.039 -15.883 1 94.94 57 VAL B CA 1
ATOM 2204 C C . VAL B 1 57 ? 9.297 10.906 -17.344 1 94.94 57 VAL B C 1
ATOM 2206 O O . VAL B 1 57 ? 8.875 9.969 -18.031 1 94.94 57 VAL B O 1
ATOM 2209 N N . THR B 1 58 ? 10.047 11.758 -17.766 1 90.88 58 THR B N 1
ATOM 2210 C CA . THR B 1 58 ? 10.57 11.688 -19.125 1 90.88 58 THR B CA 1
ATOM 2211 C C . THR B 1 58 ? 11.914 10.969 -19.156 1 90.88 58 THR B C 1
ATOM 2213 O O . THR B 1 58 ? 12.859 11.375 -18.469 1 90.88 58 THR B O 1
ATOM 2216 N N . ARG B 1 59 ? 11.984 9.906 -19.922 1 86.25 59 ARG B N 1
ATOM 2217 C CA . ARG B 1 59 ? 13.242 9.172 -20.094 1 86.25 59 ARG B CA 1
ATOM 2218 C C . ARG B 1 59 ? 14.203 9.922 -21 1 86.25 59 ARG B C 1
ATOM 2220 O O . ARG B 1 59 ? 13.836 10.938 -21.594 1 86.25 59 ARG B O 1
ATOM 2227 N N . ASP B 1 60 ? 15.445 9.344 -21.031 1 84.62 60 ASP B N 1
ATOM 2228 C CA . ASP B 1 60 ? 16.484 9.977 -21.844 1 84.62 60 ASP B CA 1
ATOM 2229 C C . ASP B 1 60 ? 16.109 9.938 -23.328 1 84.62 60 ASP B C 1
ATOM 2231 O O . ASP B 1 60 ? 16.484 10.828 -24.094 1 84.62 60 ASP B O 1
ATOM 2235 N N . ASP B 1 61 ? 15.352 8.984 -23.719 1 87 61 ASP B N 1
ATOM 2236 C CA . ASP B 1 61 ? 15 8.82 -25.125 1 87 61 ASP B CA 1
ATOM 2237 C C . ASP B 1 61 ? 13.758 9.633 -25.484 1 87 61 ASP B C 1
ATOM 2239 O O . ASP B 1 61 ? 13.25 9.547 -26.594 1 87 61 ASP B O 1
ATOM 2243 N N . GLY B 1 62 ? 13.195 10.359 -24.531 1 87.06 62 GLY B N 1
ATOM 2244 C CA . GLY B 1 62 ? 12.062 11.234 -24.766 1 87.06 62 GLY B CA 1
ATOM 2245 C C 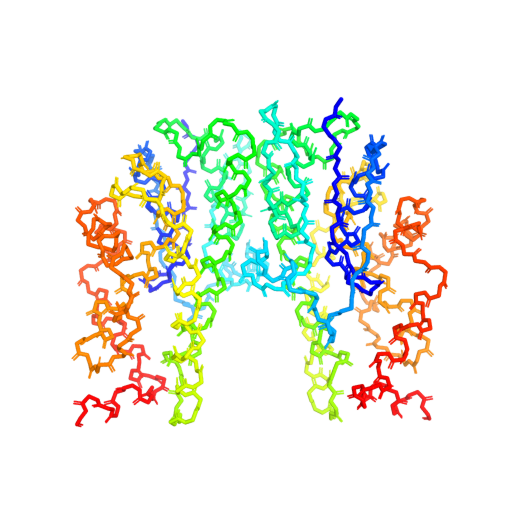. GLY B 1 62 ? 10.734 10.594 -24.438 1 87.06 62 GLY B C 1
ATOM 2246 O O . GLY B 1 62 ? 9.703 11.273 -24.391 1 87.06 62 GLY B O 1
ATOM 2247 N N . SER B 1 63 ? 10.82 9.32 -24.203 1 88.38 63 SER B N 1
ATOM 2248 C CA . SER B 1 63 ? 9.57 8.656 -23.859 1 88.38 63 SER B CA 1
ATOM 2249 C C . SER B 1 63 ? 9.156 8.977 -22.422 1 88.38 63 SER B C 1
ATOM 2251 O O . SER B 1 63 ? 9.992 9.297 -21.578 1 88.38 63 SER B O 1
ATOM 2253 N N . GLU B 1 64 ? 7.84 8.93 -22.203 1 91.12 64 GLU B N 1
ATOM 2254 C CA . GLU B 1 64 ? 7.312 9.258 -20.875 1 91.12 64 GLU B CA 1
ATOM 2255 C C . GLU B 1 64 ? 6.754 8.023 -20.188 1 91.12 64 GLU B C 1
ATOM 2257 O O . GLU B 1 64 ? 6.191 7.137 -20.844 1 91.12 64 GLU B O 1
ATOM 2262 N N . VAL B 1 65 ? 7.039 8.016 -18.953 1 91.81 65 VAL B N 1
ATOM 2263 C CA . VAL B 1 65 ? 6.496 6.961 -18.094 1 91.81 65 VAL B CA 1
ATOM 2264 C C . VAL B 1 65 ? 5.629 7.57 -17 1 91.81 65 VAL B C 1
ATOM 2266 O O . VAL B 1 65 ? 6.023 8.555 -16.375 1 91.81 65 VAL B O 1
ATOM 2269 N N . ALA B 1 66 ? 4.43 7.043 -16.828 1 94.62 66 ALA B N 1
ATOM 2270 C CA . ALA B 1 66 ? 3.531 7.465 -15.758 1 94.62 66 ALA B CA 1
ATOM 2271 C C . ALA B 1 66 ? 3.641 6.535 -14.555 1 94.62 66 ALA B C 1
ATOM 2273 O O . ALA B 1 66 ? 3.346 5.34 -14.656 1 94.62 66 ALA B O 1
ATOM 2274 N N . LEU B 1 67 ? 4.07 7.102 -13.492 1 95.88 67 LEU B N 1
ATOM 2275 C CA . LEU B 1 67 ? 4.215 6.344 -12.25 1 95.88 67 LEU B CA 1
ATOM 2276 C C . LEU B 1 67 ? 3.057 6.629 -11.305 1 95.88 67 LEU B C 1
ATOM 2278 O O . LEU B 1 67 ? 2.785 7.789 -10.984 1 95.88 67 LEU B O 1
ATOM 2282 N N . PHE B 1 68 ? 2.434 5.504 -10.883 1 94.44 68 PHE B N 1
ATOM 2283 C CA . PHE B 1 68 ? 1.318 5.668 -9.953 1 94.44 68 PHE B CA 1
ATOM 2284 C C . PHE B 1 68 ? 1.681 5.141 -8.57 1 94.44 68 PHE B C 1
ATOM 2286 O O . PHE B 1 68 ? 2.756 4.57 -8.383 1 94.44 68 PHE B O 1
ATOM 2293 N N . GLU B 1 69 ? 0.757 5.395 -7.621 1 95.31 69 GLU B N 1
ATOM 2294 C CA . GLU B 1 69 ? 0.875 5.035 -6.211 1 95.31 69 GLU B CA 1
ATOM 2295 C C . GLU B 1 69 ? 1.764 6.027 -5.461 1 95.31 69 GLU B C 1
ATOM 2297 O O . GLU B 1 69 ? 2.955 6.145 -5.758 1 95.31 69 GLU B O 1
ATOM 2302 N N . SER B 1 70 ? 1.243 6.688 -4.48 1 97.31 70 SER B N 1
ATOM 2303 C CA . SER B 1 70 ? 1.879 7.812 -3.801 1 97.31 70 SER B CA 1
ATOM 2304 C C . SER B 1 70 ? 3.168 7.383 -3.107 1 97.31 70 SER B C 1
ATOM 2306 O O . SER B 1 70 ? 4.207 8.031 -3.26 1 97.31 70 SER B O 1
ATOM 2308 N N . ASN B 1 71 ? 3.09 6.227 -2.391 1 97.88 71 ASN B N 1
ATOM 2309 C CA . ASN B 1 71 ? 4.289 5.77 -1.695 1 97.88 71 ASN B CA 1
ATOM 2310 C C . ASN B 1 71 ? 5.391 5.379 -2.676 1 97.88 71 ASN B C 1
ATOM 2312 O O . ASN B 1 71 ? 6.57 5.617 -2.414 1 97.88 71 ASN B O 1
ATOM 2316 N N . VAL B 1 72 ? 5.027 4.801 -3.795 1 97.81 72 VAL B N 1
ATOM 2317 C CA . VAL B 1 72 ? 5.973 4.418 -4.836 1 97.81 72 VAL B CA 1
ATOM 2318 C C . VAL B 1 72 ? 6.633 5.664 -5.422 1 97.81 72 VAL B C 1
ATOM 2320 O O . VAL B 1 72 ? 7.848 5.695 -5.621 1 97.81 72 VAL B O 1
ATOM 2323 N N . ILE B 1 73 ? 5.828 6.648 -5.684 1 98 73 ILE B N 1
ATOM 2324 C CA . ILE B 1 73 ? 6.32 7.914 -6.223 1 98 73 ILE B CA 1
ATOM 2325 C C . ILE B 1 73 ? 7.32 8.531 -5.246 1 98 73 ILE B C 1
ATOM 2327 O O . ILE B 1 73 ? 8.398 8.969 -5.648 1 98 73 ILE B O 1
ATOM 2331 N N . CYS B 1 74 ? 7 8.531 -3.961 1 98.44 74 CYS B N 1
ATOM 2332 C CA . CYS B 1 74 ? 7.891 9.078 -2.943 1 98.44 74 CYS B CA 1
ATOM 2333 C C . CYS B 1 74 ? 9.211 8.32 -2.908 1 98.44 74 CYS B C 1
ATOM 2335 O O . CYS B 1 74 ? 10.281 8.93 -2.814 1 98.44 74 CYS B O 1
ATOM 2337 N N . GLU B 1 75 ? 9.109 7.016 -3 1 97.62 75 GLU B N 1
ATOM 2338 C CA . GLU B 1 75 ? 10.312 6.188 -3.021 1 97.62 75 GLU B CA 1
ATOM 2339 C C . GLU B 1 75 ? 11.164 6.488 -4.25 1 97.62 75 GLU B C 1
ATOM 2341 O O . GLU B 1 75 ? 12.391 6.566 -4.156 1 97.62 75 GLU B O 1
ATOM 2346 N N . TYR B 1 76 ? 10.547 6.645 -5.391 1 97.88 76 TYR B N 1
ATOM 2347 C CA . TYR B 1 76 ? 11.258 6.961 -6.621 1 97.88 76 TYR B CA 1
ATOM 2348 C C . TYR B 1 76 ? 11.992 8.289 -6.5 1 97.88 76 TYR B C 1
ATOM 2350 O O . TYR B 1 76 ? 13.164 8.398 -6.879 1 97.88 76 TYR B O 1
ATOM 2358 N N . ILE B 1 77 ? 11.305 9.273 -5.961 1 97.5 77 ILE B N 1
ATOM 2359 C CA . ILE B 1 77 ? 11.898 10.594 -5.738 1 97.5 77 ILE B CA 1
ATOM 2360 C C . ILE B 1 77 ? 13.117 10.461 -4.836 1 97.5 77 ILE B C 1
ATOM 2362 O O . ILE B 1 77 ? 14.18 11.023 -5.129 1 97.5 77 ILE B O 1
ATOM 2366 N N . GLU B 1 78 ? 12.969 9.711 -3.803 1 97.44 78 GLU B N 1
ATOM 2367 C CA . GLU B 1 78 ? 14.07 9.5 -2.861 1 97.44 78 GLU B CA 1
ATOM 2368 C C . GLU B 1 78 ? 15.266 8.852 -3.549 1 97.44 78 GLU B C 1
ATOM 2370 O O . GLU B 1 78 ? 16.406 9.234 -3.305 1 97.44 78 GLU B O 1
ATOM 2375 N N . GLU B 1 79 ? 15.008 7.922 -4.398 1 95.56 79 GLU B N 1
ATOM 2376 C CA . GLU B 1 79 ? 16.047 7.113 -5.008 1 95.56 79 GLU B CA 1
ATOM 2377 C C . GLU B 1 79 ? 16.75 7.871 -6.133 1 95.56 79 GLU B C 1
ATOM 2379 O O . GLU B 1 79 ? 17.922 7.602 -6.438 1 95.56 79 GLU B O 1
ATOM 2384 N N . THR B 1 80 ? 16.094 8.844 -6.738 1 95.69 80 THR B N 1
ATOM 2385 C CA . THR B 1 80 ? 16.625 9.32 -8.016 1 95.69 80 THR B CA 1
ATOM 2386 C C . THR B 1 80 ? 16.969 10.805 -7.938 1 95.69 80 THR B C 1
ATOM 2388 O O . THR B 1 80 ? 17.781 11.305 -8.727 1 95.69 80 THR B O 1
ATOM 2391 N N . GLN B 1 81 ? 16.281 11.453 -7.035 1 95.12 81 GLN B N 1
ATOM 2392 C CA . GLN B 1 81 ? 16.469 12.898 -7.023 1 95.12 81 GLN B CA 1
ATOM 2393 C C . GLN B 1 81 ? 17.531 13.312 -6.016 1 95.12 81 GLN B C 1
ATOM 2395 O O . GLN B 1 81 ? 17.688 12.68 -4.969 1 95.12 81 GLN B O 1
ATOM 2400 N N . ALA B 1 82 ? 18.234 14.344 -6.281 1 94.06 82 ALA B N 1
ATOM 2401 C CA . ALA B 1 82 ? 19.219 14.922 -5.371 1 94.06 82 ALA B CA 1
ATOM 2402 C C . ALA B 1 82 ? 18.531 15.602 -4.184 1 94.06 82 ALA B C 1
ATOM 2404 O O . ALA B 1 82 ? 17.312 15.664 -4.125 1 94.06 82 ALA B O 1
ATOM 2405 N N . GLY B 1 83 ? 19.359 15.977 -3.205 1 93.88 83 GLY B N 1
ATOM 2406 C CA . GLY B 1 83 ? 18.844 16.656 -2.025 1 93.88 83 GLY B CA 1
ATOM 2407 C C . GLY B 1 83 ? 18.953 15.812 -0.766 1 93.88 83 GLY B C 1
ATOM 2408 O O . GLY B 1 83 ? 19.656 14.797 -0.746 1 93.88 83 GLY B O 1
ATOM 2409 N N . ALA B 1 84 ? 18.281 16.281 0.199 1 94.38 84 ALA B N 1
ATOM 2410 C CA . ALA B 1 84 ? 18.344 15.633 1.504 1 94.38 84 ALA B CA 1
ATOM 2411 C C . ALA B 1 84 ? 17.797 14.211 1.43 1 94.38 84 ALA B C 1
ATOM 2413 O O . ALA B 1 84 ? 16.797 13.953 0.738 1 94.38 84 ALA B O 1
ATOM 2414 N N . LYS B 1 85 ? 18.375 13.289 2.09 1 96.12 85 LYS B N 1
ATOM 2415 C CA . LYS B 1 85 ? 17.859 11.938 2.186 1 96.12 85 LYS B CA 1
ATOM 2416 C C . LYS B 1 85 ? 16.641 11.883 3.107 1 96.12 85 LYS B C 1
ATOM 2418 O O . LYS B 1 85 ? 16.688 12.391 4.227 1 96.12 85 LYS B O 1
ATOM 2423 N N . LEU B 1 86 ? 15.688 11.281 2.633 1 97.69 86 LEU B N 1
ATOM 2424 C CA . LEU B 1 86 ? 14.445 11.242 3.391 1 97.69 86 LEU B CA 1
ATOM 2425 C C . LEU B 1 86 ? 14.188 9.852 3.957 1 97.69 86 LEU B C 1
ATOM 2427 O O . LEU B 1 86 ? 13.203 9.633 4.668 1 97.69 86 LEU B O 1
ATOM 2431 N N . HIS B 1 87 ? 15 8.875 3.592 1 96.12 87 HIS B N 1
ATOM 2432 C CA . HIS B 1 87 ? 15 7.555 4.211 1 96.12 87 HIS B CA 1
ATOM 2433 C C . HIS B 1 87 ? 16.281 7.316 5 1 96.12 87 HIS B C 1
ATOM 2435 O O . HIS B 1 87 ? 17.344 7.828 4.633 1 96.12 87 HIS B O 1
ATOM 2441 N N . PRO B 1 88 ? 16.094 6.52 6.109 1 95.25 88 PRO B N 1
ATOM 2442 C CA . PRO B 1 88 ? 17.312 6.07 6.777 1 95.25 88 PRO B CA 1
ATOM 2443 C C . PRO B 1 88 ? 18.188 5.191 5.883 1 95.25 88 PRO B C 1
ATOM 2445 O O . PRO B 1 88 ? 17.672 4.516 4.988 1 95.25 88 PRO B O 1
ATOM 2448 N N . GLN B 1 89 ? 19.438 5.176 6.145 1 93.62 89 GLN B N 1
ATOM 2449 C CA . GLN B 1 89 ? 20.391 4.379 5.363 1 93.62 89 GLN B CA 1
ATOM 2450 C C . GLN B 1 89 ? 20.297 2.9 5.727 1 93.62 89 GLN B C 1
ATOM 2452 O O . GLN B 1 89 ? 20.422 2.033 4.859 1 93.62 89 GLN B O 1
ATOM 2457 N N . ASP B 1 90 ? 20.031 2.641 6.992 1 94.38 90 ASP B N 1
ATOM 2458 C CA . ASP B 1 90 ? 19.906 1.262 7.457 1 94.38 90 ASP B CA 1
ATOM 2459 C C . ASP B 1 90 ? 18.672 0.593 6.852 1 94.38 90 ASP B C 1
ATOM 2461 O O . ASP B 1 90 ? 17.562 1.107 6.973 1 94.38 90 ASP B O 1
ATOM 2465 N N . ALA B 1 91 ? 18.875 -0.557 6.246 1 95.06 91 ALA B N 1
ATOM 2466 C CA . ALA B 1 91 ? 17.812 -1.228 5.488 1 95.06 91 ALA B CA 1
ATOM 2467 C C . ALA B 1 91 ? 16.641 -1.601 6.395 1 95.06 91 ALA B C 1
ATOM 2469 O O . ALA B 1 91 ? 15.484 -1.497 5.996 1 95.06 91 ALA B O 1
ATOM 2470 N N . LEU B 1 92 ? 16.953 -2.092 7.531 1 95.12 92 LEU B N 1
ATOM 2471 C CA . LEU B 1 92 ? 15.898 -2.518 8.445 1 95.12 92 LEU B CA 1
ATOM 2472 C C . LEU B 1 92 ? 15.078 -1.323 8.914 1 95.12 92 LEU B C 1
ATOM 2474 O O . LEU B 1 92 ? 13.844 -1.369 8.906 1 95.12 92 LEU B O 1
ATOM 2478 N N . THR B 1 93 ? 15.766 -0.248 9.305 1 95.12 93 THR B N 1
ATOM 2479 C CA . THR B 1 93 ? 15.062 0.965 9.719 1 95.12 93 THR B CA 1
ATOM 2480 C C . THR B 1 93 ? 14.258 1.541 8.555 1 95.12 93 THR B C 1
ATOM 2482 O O . THR B 1 93 ? 13.141 2.025 8.758 1 95.12 93 THR B O 1
ATOM 2485 N N . ARG B 1 94 ? 14.789 1.513 7.383 1 97 94 ARG B N 1
ATOM 2486 C CA . ARG B 1 94 ? 14.07 1.971 6.195 1 97 94 ARG B CA 1
ATOM 2487 C C . ARG B 1 94 ? 12.812 1.146 5.965 1 97 94 ARG B C 1
ATOM 2489 O O . ARG B 1 94 ? 11.758 1.691 5.613 1 97 94 ARG B O 1
ATOM 2496 N N . ALA B 1 95 ? 12.914 -0.128 6.18 1 97.25 95 ALA B N 1
ATOM 2497 C CA . ALA B 1 95 ? 11.758 -1.001 6.035 1 97.25 95 ALA B CA 1
ATOM 2498 C C . ALA B 1 95 ? 10.68 -0.651 7.055 1 97.25 95 ALA B C 1
ATOM 2500 O O . ALA B 1 95 ? 9.484 -0.665 6.734 1 97.25 95 ALA B O 1
ATOM 2501 N N . GLU B 1 96 ? 11.062 -0.367 8.227 1 95.81 96 GLU B N 1
ATOM 2502 C CA . GLU B 1 96 ? 10.109 0.077 9.234 1 95.81 96 GLU B CA 1
ATOM 2503 C C . GLU B 1 96 ? 9.398 1.353 8.797 1 95.81 96 GLU B C 1
ATOM 2505 O O . GLU B 1 96 ? 8.18 1.479 8.961 1 95.81 96 GLU B O 1
ATOM 2510 N N . HIS B 1 97 ? 10.188 2.268 8.312 1 97.56 97 HIS B N 1
ATOM 2511 C CA . HIS B 1 97 ? 9.594 3.5 7.805 1 97.56 97 HIS B CA 1
ATOM 2512 C C . HIS B 1 97 ? 8.57 3.207 6.715 1 97.56 97 HIS B C 1
ATOM 2514 O O . HIS B 1 97 ? 7.461 3.75 6.738 1 97.56 97 HIS B O 1
ATOM 2520 N N . ARG B 1 98 ? 8.914 2.307 5.789 1 97.88 98 ARG B N 1
ATOM 2521 C CA . ARG B 1 98 ? 7.996 1.941 4.715 1 97.88 98 ARG B CA 1
ATOM 2522 C C . ARG B 1 98 ? 6.715 1.337 5.277 1 97.88 98 ARG B C 1
ATOM 2524 O O . ARG B 1 98 ? 5.625 1.597 4.762 1 97.88 98 ARG B O 1
ATOM 2531 N N . ALA B 1 99 ? 6.875 0.551 6.281 1 97.12 99 ALA B N 1
ATOM 2532 C CA . ALA B 1 99 ? 5.707 -0.053 6.918 1 97.12 99 ALA B CA 1
ATOM 2533 C C . ALA B 1 99 ? 4.777 1.017 7.488 1 97.12 99 ALA B C 1
ATOM 2535 O O . ALA B 1 99 ? 3.561 0.957 7.297 1 97.12 99 ALA B O 1
ATOM 2536 N N . TRP B 1 100 ? 5.344 1.974 8.094 1 97.19 100 TRP B N 1
ATOM 2537 C CA . TRP B 1 100 ? 4.539 3.035 8.695 1 97.19 100 TRP B CA 1
ATOM 2538 C C . TRP B 1 100 ? 3.926 3.926 7.621 1 97.19 100 TRP B C 1
ATOM 2540 O O . TRP B 1 100 ? 2.828 4.461 7.801 1 97.19 100 TRP B O 1
ATOM 2550 N N . MET B 1 101 ? 4.641 4.105 6.484 1 98.12 101 MET B N 1
ATOM 2551 C CA . MET B 1 101 ? 4.043 4.797 5.348 1 98.12 101 MET B CA 1
ATOM 2552 C C . MET B 1 101 ? 2.779 4.078 4.879 1 98.12 101 MET B C 1
ATOM 2554 O O . MET B 1 101 ? 1.756 4.719 4.629 1 98.12 101 MET B O 1
ATOM 2558 N N . GLU B 1 102 ? 2.893 2.791 4.797 1 96.44 102 GLU B N 1
ATOM 2559 C CA . GLU B 1 102 ? 1.72 2.004 4.434 1 96.44 102 GLU B CA 1
ATOM 2560 C C . GLU B 1 102 ? 0.618 2.135 5.48 1 96.44 102 GLU B C 1
ATOM 2562 O O . GLU B 1 102 ? -0.564 2.205 5.141 1 96.44 102 GLU B O 1
ATOM 2567 N N . PHE B 1 103 ? 1.005 2.133 6.758 1 96.12 103 PHE B N 1
ATOM 2568 C CA . PHE B 1 103 ? 0.05 2.312 7.844 1 96.12 103 PHE B CA 1
ATOM 2569 C C . PHE B 1 103 ? -0.68 3.643 7.711 1 96.12 103 PHE B C 1
ATOM 2571 O O . PHE B 1 103 ? -1.879 3.73 7.984 1 96.12 103 PHE B O 1
ATOM 2578 N N . GLY B 1 104 ? 0.047 4.648 7.34 1 97.56 104 GLY B N 1
ATOM 2579 C CA . GLY B 1 104 ? -0.583 5.93 7.062 1 97.56 104 GLY B CA 1
ATOM 2580 C C . GLY B 1 104 ? -1.667 5.848 6.004 1 97.56 104 GLY B C 1
ATOM 2581 O O . GLY B 1 104 ? -2.699 6.512 6.109 1 97.56 104 GLY B O 1
ATOM 2582 N N . SER B 1 105 ? -1.384 5.051 4.977 1 96.69 105 SER B N 1
ATOM 2583 C CA . SER B 1 105 ? -2.391 4.852 3.941 1 96.69 105 SER B CA 1
ATOM 2584 C C . SER B 1 105 ? -3.639 4.18 4.504 1 96.69 105 SER B C 1
ATOM 2586 O O . SER B 1 105 ? -4.758 4.5 4.102 1 96.69 105 SER B O 1
ATOM 2588 N N . ALA B 1 106 ? -3.445 3.26 5.422 1 94.56 106 ALA B N 1
ATOM 2589 C CA . ALA B 1 106 ? -4.582 2.615 6.074 1 94.56 106 ALA B CA 1
ATOM 2590 C C . ALA B 1 106 ? -5.41 3.627 6.859 1 94.56 106 ALA B C 1
ATOM 2592 O O . ALA B 1 106 ? -6.641 3.564 6.863 1 94.56 106 ALA B O 1
ATOM 2593 N N . ILE B 1 107 ? -4.758 4.539 7.52 1 97.31 107 ILE B N 1
ATOM 2594 C CA . ILE B 1 107 ? -5.453 5.582 8.266 1 97.31 107 ILE B CA 1
ATOM 2595 C C . ILE B 1 107 ? -6.273 6.445 7.312 1 97.31 107 ILE B C 1
ATOM 2597 O O . ILE B 1 107 ? -7.434 6.758 7.59 1 97.31 107 ILE B O 1
ATOM 2601 N N . LEU B 1 108 ? -5.719 6.812 6.176 1 97.5 108 LEU B N 1
ATOM 2602 C CA . LEU B 1 108 ? -6.43 7.617 5.188 1 97.5 108 LEU B CA 1
ATOM 2603 C C . LEU B 1 108 ? -7.68 6.895 4.695 1 97.5 108 LEU B C 1
ATOM 2605 O O . LEU B 1 108 ? -8.703 7.531 4.438 1 97.5 108 LEU B O 1
ATOM 2609 N N . GLY B 1 109 ? -7.52 5.602 4.566 1 95.69 109 GLY B N 1
ATOM 2610 C CA . GLY B 1 109 ? -8.695 4.824 4.211 1 95.69 109 GLY B CA 1
ATOM 2611 C C . GLY B 1 109 ? -9.844 4.992 5.191 1 95.69 109 GLY B C 1
ATOM 2612 O O . GLY B 1 109 ? -10.984 5.195 4.789 1 95.69 109 GLY B O 1
ATOM 2613 N N . ASP B 1 110 ? -9.547 4.918 6.453 1 96.62 110 ASP B N 1
ATOM 2614 C CA . ASP B 1 110 ? -10.562 5.105 7.484 1 96.62 110 ASP B CA 1
ATOM 2615 C C . ASP B 1 110 ? -11.078 6.543 7.496 1 96.62 110 ASP B C 1
ATOM 2617 O O . ASP B 1 110 ? -12.258 6.785 7.762 1 96.62 110 ASP B O 1
ATOM 2621 N N . LEU B 1 111 ? -10.211 7.465 7.258 1 97.5 111 LEU B N 1
ATOM 2622 C CA . LEU B 1 111 ? -10.602 8.867 7.234 1 97.5 111 LEU B CA 1
ATOM 2623 C C . LEU B 1 111 ? -11.586 9.141 6.105 1 97.5 111 LEU B C 1
ATOM 2625 O O . LEU B 1 111 ? -12.492 9.969 6.25 1 97.5 111 LEU B O 1
ATOM 2629 N N . TRP B 1 112 ? -11.352 8.516 4.996 1 95.94 112 TRP B N 1
ATOM 2630 C CA . TRP B 1 112 ? -12.32 8.625 3.91 1 95.94 112 TRP B CA 1
ATOM 2631 C C . TRP B 1 112 ? -13.711 8.211 4.379 1 95.94 112 TRP B C 1
ATOM 2633 O O . TRP B 1 112 ? -14.695 8.891 4.105 1 95.94 112 TRP B O 1
ATOM 2643 N N . GLY B 1 113 ? -13.742 7.09 5.102 1 96.06 113 GLY B N 1
ATOM 2644 C CA . GLY B 1 113 ? -15.008 6.656 5.672 1 96.06 113 GLY B CA 1
ATOM 2645 C C . GLY B 1 113 ? -15.586 7.645 6.664 1 96.06 113 GLY B C 1
ATOM 2646 O O . GLY B 1 113 ? -16.797 7.84 6.715 1 96.06 113 GLY B O 1
ATOM 2647 N N . LEU B 1 114 ? -14.75 8.227 7.391 1 96.81 114 LEU B N 1
ATOM 2648 C CA . LEU B 1 114 ? -15.164 9.188 8.406 1 96.81 114 LEU B CA 1
ATOM 2649 C C . LEU B 1 114 ? -15.75 10.445 7.762 1 96.81 114 LEU B C 1
ATOM 2651 O O . LEU B 1 114 ? -16.844 10.883 8.125 1 96.81 114 LEU B O 1
ATOM 2655 N N . GLU B 1 115 ? -15.109 10.945 6.809 1 96.19 115 GLU B N 1
ATOM 2656 C CA . GLU B 1 115 ? -15.492 12.234 6.25 1 96.19 115 GLU B CA 1
ATOM 2657 C C . GLU B 1 115 ? -16.656 12.094 5.281 1 96.19 115 GLU B C 1
ATOM 2659 O O . GLU B 1 115 ? -17.312 13.086 4.926 1 96.19 115 GLU B O 1
ATOM 2664 N N . THR B 1 116 ? -16.953 10.86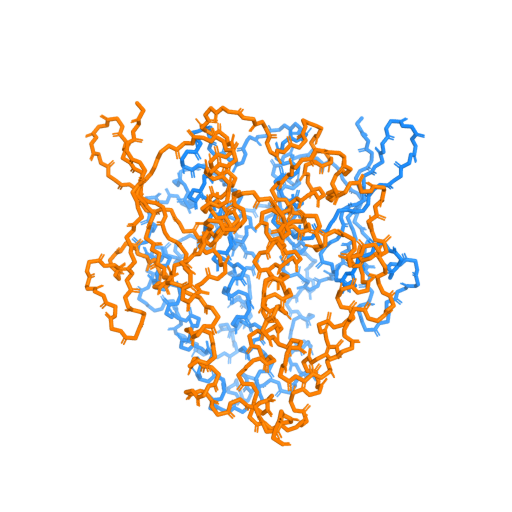7 4.82 1 96.12 116 THR B N 1
ATOM 2665 C CA . THR B 1 116 ? -18.047 10.664 3.877 1 96.12 116 THR B CA 1
ATOM 2666 C C . THR B 1 116 ? -19.234 9.977 4.555 1 96.12 116 THR B C 1
ATOM 2668 O O . THR B 1 116 ? -20.25 9.711 3.914 1 96.12 116 THR B O 1
ATOM 2671 N N . ALA B 1 117 ? -19.031 9.641 5.836 1 96.5 117 ALA B N 1
ATOM 2672 C CA . ALA B 1 117 ? -20.125 9.008 6.566 1 96.5 117 ALA B CA 1
ATOM 2673 C C . ALA B 1 117 ? -21.328 9.938 6.648 1 96.5 117 ALA B C 1
ATOM 2675 O O . ALA B 1 117 ? -21.203 11.117 6.992 1 96.5 117 ALA B O 1
ATOM 2676 N N . THR B 1 118 ? -22.547 9.281 6.395 1 95.75 118 THR B N 1
ATOM 2677 C CA . THR B 1 118 ? -23.75 10.109 6.379 1 95.75 118 THR B CA 1
ATOM 2678 C C . THR B 1 118 ? -24.609 9.828 7.605 1 95.75 118 THR B C 1
ATOM 2680 O O . THR B 1 118 ? -25.562 10.555 7.871 1 95.75 118 THR B O 1
ATOM 2683 N N . ASP B 1 119 ? -24.25 8.766 8.273 1 95.19 119 ASP B N 1
ATOM 2684 C CA . ASP B 1 119 ? -25.016 8.445 9.477 1 95.19 119 ASP B CA 1
ATOM 2685 C C . ASP B 1 119 ? -24.094 8.32 10.695 1 95.19 119 ASP B C 1
ATOM 2687 O O . ASP B 1 119 ? -22.891 8.125 10.555 1 95.19 119 ASP B O 1
ATOM 2691 N N . ALA B 1 120 ? -24.734 8.336 11.82 1 95 120 ALA B N 1
ATOM 2692 C CA . ALA B 1 120 ? -24.031 8.453 13.094 1 95 120 ALA B CA 1
ATOM 2693 C C . ALA B 1 120 ? -23.266 7.168 13.422 1 95 120 ALA B C 1
ATOM 2695 O O . ALA B 1 120 ? -22.156 7.211 13.961 1 95 120 ALA B O 1
ATOM 2696 N N . ALA B 1 121 ? -23.875 6.105 13.109 1 96.19 121 ALA B N 1
ATOM 2697 C CA . ALA B 1 121 ? -23.266 4.824 13.469 1 96.19 121 ALA B CA 1
ATOM 2698 C C . ALA B 1 121 ? -21.984 4.574 12.68 1 96.19 121 ALA B C 1
ATOM 2700 O O . ALA B 1 121 ? -20.953 4.203 13.258 1 96.19 121 ALA B O 1
ATOM 2701 N N . LEU B 1 122 ? -22.062 4.828 11.406 1 95.38 122 LEU B N 1
ATOM 2702 C CA . LEU B 1 122 ? -20.891 4.668 10.562 1 95.38 122 LEU B CA 1
ATOM 2703 C C . LEU B 1 122 ? -19.797 5.676 10.938 1 95.38 122 LEU B C 1
ATOM 2705 O O . LEU B 1 122 ? -18.625 5.324 11.016 1 95.38 122 LEU B O 1
ATOM 2709 N N . PHE B 1 123 ? -20.25 6.863 11.195 1 96.75 123 PHE B N 1
ATOM 2710 C CA . PHE B 1 123 ? -19.328 7.914 11.617 1 96.75 123 PHE B CA 1
ATOM 2711 C C . PHE B 1 123 ? -18.562 7.496 12.867 1 96.75 123 PHE B C 1
ATOM 2713 O O . PHE B 1 123 ? -17.328 7.555 12.906 1 96.75 123 PHE B O 1
ATOM 2720 N N . GLU B 1 124 ? -19.25 7.02 13.844 1 96.81 124 GLU B N 1
ATOM 2721 C CA . GLU B 1 124 ? -18.641 6.648 15.109 1 96.81 124 GLU B CA 1
ATOM 2722 C C . GLU B 1 124 ? -17.719 5.441 14.945 1 96.81 124 GLU B C 1
ATOM 2724 O O . GLU B 1 124 ? -16.641 5.391 15.539 1 96.81 124 GLU B O 1
ATOM 2729 N N . SER B 1 125 ? -18.125 4.543 14.156 1 97.12 125 SER B N 1
ATOM 2730 C CA . SER B 1 125 ? -17.297 3.375 13.875 1 97.12 125 SER B CA 1
ATOM 2731 C C . SER B 1 125 ? -15.969 3.777 13.25 1 97.12 125 SER B C 1
ATOM 2733 O O . SER B 1 125 ? -14.914 3.299 13.656 1 97.12 125 SER B O 1
ATOM 2735 N N . LYS B 1 126 ? -16.062 4.648 12.305 1 97.19 126 LYS B N 1
ATOM 2736 C CA . LYS B 1 126 ? -14.852 5.109 11.625 1 97.19 126 LYS B CA 1
ATOM 2737 C C . LYS B 1 126 ? -14 5.969 12.547 1 97.19 126 LYS B C 1
ATOM 2739 O O . LYS B 1 126 ? -12.766 5.879 12.523 1 97.19 126 LYS B O 1
ATOM 2744 N N . ARG B 1 127 ? -14.625 6.816 13.312 1 97.12 127 ARG B N 1
ATOM 2745 C CA . ARG B 1 127 ? -13.898 7.625 14.281 1 97.12 127 ARG B CA 1
ATOM 2746 C C . ARG B 1 127 ? -13.086 6.746 15.234 1 97.12 127 ARG B C 1
ATOM 2748 O O . ARG B 1 127 ? -11.914 7.027 15.5 1 97.12 127 ARG B O 1
ATOM 2755 N N . GLN B 1 128 ? -13.664 5.699 15.703 1 97.06 128 GLN B N 1
ATOM 2756 C CA . GLN B 1 128 ? -13 4.773 16.609 1 97.06 128 GLN B CA 1
ATOM 2757 C C . GLN B 1 128 ? -11.836 4.066 15.922 1 97.06 128 GLN B C 1
ATOM 2759 O O . GLN B 1 128 ? -10.781 3.857 16.531 1 97.06 128 GLN B O 1
ATOM 2764 N N . ALA B 1 129 ? -12.078 3.727 14.711 1 96.12 129 ALA B N 1
ATOM 2765 C CA . ALA B 1 129 ? -11.023 3.064 13.945 1 96.12 129 ALA B CA 1
ATOM 2766 C C . ALA B 1 129 ? -9.812 3.979 13.773 1 96.12 129 ALA B C 1
ATOM 2768 O O . ALA B 1 129 ? -8.672 3.545 13.945 1 96.12 129 ALA B O 1
ATOM 2769 N N . VAL B 1 130 ? -10.094 5.195 13.469 1 97.56 130 VAL B N 1
ATOM 2770 C CA . VAL B 1 130 ? -9.031 6.184 13.297 1 97.56 130 VAL B CA 1
ATOM 2771 C C . VAL B 1 130 ? -8.297 6.387 14.625 1 97.56 130 VAL B C 1
ATOM 2773 O O . VAL B 1 130 ? -7.066 6.355 14.664 1 97.56 130 VAL B O 1
ATOM 2776 N N . ALA B 1 131 ? -9.047 6.523 15.672 1 97.44 131 ALA B N 1
ATOM 2777 C CA . ALA B 1 131 ? -8.461 6.73 17 1 97.44 131 ALA B CA 1
ATOM 2778 C C . ALA B 1 131 ? -7.578 5.551 17.391 1 97.44 131 ALA B C 1
ATOM 2780 O O . ALA B 1 131 ? -6.488 5.742 17.922 1 97.44 131 ALA B O 1
ATOM 2781 N N . ALA B 1 132 ? -8.031 4.391 17.141 1 95.06 132 ALA B N 1
ATOM 2782 C CA . ALA B 1 132 ? -7.281 3.184 17.484 1 95.06 132 ALA B CA 1
ATOM 2783 C C . ALA B 1 132 ? -5.969 3.119 16.719 1 95.06 132 ALA B C 1
ATOM 2785 O O . ALA B 1 132 ? -4.934 2.742 17.266 1 95.06 132 ALA B O 1
ATOM 2786 N N . LYS B 1 133 ? -5.996 3.441 15.484 1 95.75 133 LYS B N 1
ATOM 2787 C CA . LYS B 1 133 ? -4.781 3.42 14.672 1 95.75 133 LYS B CA 1
ATOM 2788 C C . LYS B 1 133 ? -3.793 4.488 15.133 1 95.75 133 LYS B C 1
ATOM 2790 O O . LYS B 1 133 ? -2.584 4.25 15.164 1 95.75 133 LYS B O 1
ATOM 2795 N N . PHE B 1 134 ? -4.309 5.648 15.484 1 97.31 134 PHE B N 1
ATOM 2796 C CA . PHE B 1 134 ? -3.432 6.691 16 1 97.31 134 PHE B CA 1
ATOM 2797 C C . PHE B 1 134 ? -2.789 6.254 17.312 1 97.31 134 PHE B C 1
ATOM 2799 O O . PHE B 1 134 ? -1.626 6.566 17.578 1 97.31 134 PHE B O 1
ATOM 2806 N N . ALA B 1 135 ? -3.539 5.566 18.094 1 95.94 135 ALA B N 1
ATOM 2807 C CA . ALA B 1 135 ? -2.982 5.055 19.344 1 95.94 135 ALA B CA 1
ATOM 2808 C C . ALA B 1 135 ? -1.805 4.121 19.078 1 95.94 135 ALA B C 1
ATOM 2810 O O . ALA B 1 135 ? -0.826 4.117 19.828 1 95.94 135 ALA B O 1
ATOM 2811 N N . ARG B 1 136 ? -1.912 3.379 18.047 1 93.75 136 ARG B N 1
ATOM 2812 C CA . ARG B 1 136 ? -0.823 2.486 17.656 1 93.75 136 ARG B CA 1
ATOM 2813 C C . ARG B 1 136 ? 0.405 3.275 17.219 1 93.75 136 ARG B C 1
ATOM 2815 O O . ARG B 1 136 ? 1.534 2.92 17.562 1 93.75 136 ARG B O 1
ATOM 2822 N N . VAL B 1 137 ? 0.174 4.312 16.484 1 96.19 137 VAL B N 1
ATOM 2823 C CA . VAL B 1 137 ? 1.279 5.164 16.062 1 96.19 137 VAL B CA 1
ATOM 2824 C C . VAL B 1 137 ? 1.938 5.801 17.281 1 96.19 137 VAL B C 1
ATOM 2826 O O . VAL B 1 137 ? 3.166 5.848 17.375 1 96.19 137 VAL B O 1
ATOM 2829 N N . GLU B 1 138 ? 1.125 6.297 18.172 1 96.81 138 GLU B N 1
ATOM 2830 C CA . GLU B 1 138 ? 1.61 6.906 19.422 1 96.81 138 GLU B CA 1
ATOM 2831 C C . GLU B 1 138 ? 2.58 5.98 20.141 1 96.81 138 GLU B C 1
ATOM 2833 O O . GLU B 1 138 ? 3.631 6.418 20.609 1 96.81 138 GLU B O 1
ATOM 2838 N N . ALA B 1 139 ? 2.225 4.738 20.188 1 92.94 139 ALA B N 1
ATOM 2839 C CA . ALA B 1 139 ? 3.02 3.748 20.922 1 92.94 139 ALA B CA 1
ATOM 2840 C C . ALA B 1 139 ? 4.371 3.535 20.25 1 92.94 139 ALA B C 1
ATOM 2842 O O . ALA B 1 139 ? 5.355 3.203 20.906 1 92.94 139 ALA B O 1
ATOM 2843 N N . ALA B 1 140 ? 4.453 3.791 18.984 1 91.38 140 ALA B N 1
ATOM 2844 C CA . ALA B 1 140 ? 5.664 3.523 18.219 1 91.38 140 ALA B CA 1
ATOM 2845 C C . ALA B 1 140 ? 6.578 4.746 18.188 1 91.38 140 ALA B C 1
ATOM 2847 O O . ALA B 1 140 ? 7.758 4.641 17.844 1 91.38 140 ALA B O 1
ATOM 2848 N N . LEU B 1 141 ? 6.031 5.914 18.469 1 95.19 141 LEU B N 1
ATOM 2849 C CA . LEU B 1 141 ? 6.785 7.156 18.359 1 95.19 141 LEU B CA 1
ATOM 2850 C C . LEU B 1 141 ? 7.812 7.277 19.484 1 95.19 141 LEU B C 1
ATOM 2852 O O . LEU B 1 141 ? 7.547 6.875 20.609 1 95.19 141 LEU B O 1
ATOM 2856 N N . GLY B 1 142 ? 9.031 7.762 19.125 1 92.06 142 GLY B N 1
ATOM 2857 C CA . GLY B 1 142 ? 10.062 8.094 20.094 1 92.06 142 GLY B CA 1
ATOM 2858 C C . GLY B 1 142 ? 10.125 9.578 20.406 1 92.06 142 GLY B C 1
ATOM 2859 O O . GLY B 1 142 ? 9.094 10.242 20.484 1 92.06 142 GLY B O 1
ATOM 2860 N N . ALA B 1 143 ? 11.398 9.93 20.547 1 90.25 143 ALA B N 1
ATOM 2861 C CA . ALA B 1 143 ? 11.609 11.352 20.781 1 90.25 143 ALA B CA 1
ATOM 2862 C C . ALA B 1 143 ? 11.484 12.156 19.5 1 90.25 143 ALA B C 1
ATOM 2864 O O . ALA B 1 143 ? 11.945 11.719 18.438 1 90.25 143 ALA B O 1
ATOM 2865 N N . GLY B 1 144 ? 10.711 13.172 19.5 1 89.62 144 GLY B N 1
ATOM 2866 C CA . GLY B 1 144 ? 10.406 14.023 18.359 1 89.62 144 GLY B CA 1
ATOM 2867 C C . GLY B 1 144 ? 11.492 15.047 18.078 1 89.62 144 GLY B C 1
ATOM 2868 O O . GLY B 1 144 ? 12.656 14.828 18.406 1 89.62 144 GLY B O 1
ATOM 2869 N N . PRO B 1 145 ? 11.203 15.93 17.094 1 96.56 145 PRO B N 1
ATOM 2870 C CA . PRO B 1 145 ? 9.875 16.438 16.75 1 96.56 145 PRO B CA 1
ATOM 2871 C C . PRO B 1 145 ? 9.242 15.672 15.578 1 96.56 145 PRO B C 1
ATOM 2873 O O . PRO B 1 145 ? 8.047 15.805 15.32 1 96.56 145 PRO B O 1
ATOM 2876 N N . TYR B 1 146 ? 10.023 14.914 14.828 1 97.88 146 TYR B N 1
ATOM 2877 C CA . TYR B 1 146 ? 9.508 14.164 13.695 1 97.88 146 TYR B CA 1
ATOM 2878 C C . TYR B 1 146 ? 9.469 12.672 14 1 97.88 146 TYR B C 1
ATOM 2880 O O . TYR B 1 146 ? 9.812 12.242 15.102 1 97.88 146 TYR B O 1
ATOM 2888 N N . PHE B 1 147 ? 9.016 11.898 13.109 1 97.56 147 PHE B N 1
ATOM 2889 C CA . PHE B 1 147 ? 8.836 10.469 13.328 1 97.56 147 PHE B CA 1
ATOM 2890 C C . PHE B 1 147 ? 10.148 9.805 13.703 1 97.56 147 PHE B C 1
ATOM 2892 O O . PHE B 1 147 ? 10.203 9 14.633 1 97.56 147 PHE B O 1
ATOM 2899 N N . ALA B 1 148 ? 11.227 10.133 12.953 1 93.88 148 ALA B N 1
ATOM 2900 C CA . ALA B 1 148 ? 12.539 9.523 13.133 1 93.88 148 ALA B CA 1
ATOM 2901 C C . ALA B 1 148 ? 13.391 10.336 14.109 1 93.88 148 ALA B C 1
ATOM 2903 O O . ALA B 1 148 ? 14.625 10.258 14.086 1 93.88 148 ALA B O 1
ATOM 2904 N N . GLY B 1 149 ? 12.734 11.18 14.914 1 94.5 149 GLY B N 1
ATOM 2905 C CA . GLY B 1 149 ? 13.492 12.062 15.789 1 94.5 149 GLY B CA 1
ATOM 2906 C C . GLY B 1 149 ? 13.688 13.453 15.211 1 94.5 149 GLY B C 1
ATOM 2907 O O . GLY B 1 149 ? 12.719 14.102 14.805 1 94.5 149 GLY B O 1
ATOM 2908 N N . GLU B 1 150 ? 14.93 13.789 15.047 1 93.81 150 GLU B N 1
ATOM 2909 C CA . GLU B 1 150 ? 15.227 15.164 14.648 1 93.81 150 GLU B CA 1
ATOM 2910 C C . GLU B 1 150 ? 15.117 15.336 13.133 1 93.81 150 GLU B C 1
ATOM 2912 O O . GLU B 1 150 ? 14.828 16.422 12.641 1 93.81 150 GLU B O 1
ATOM 2917 N N . SER B 1 151 ? 15.258 14.281 12.43 1 94.56 151 SER B N 1
ATOM 2918 C CA . SER B 1 151 ? 15.32 14.375 10.977 1 94.56 151 SER B CA 1
ATOM 2919 C C . SER B 1 151 ? 13.953 14.109 10.352 1 94.56 151 SER B C 1
ATOM 2921 O O . SER B 1 151 ? 13.266 13.164 10.727 1 94.56 151 SER B O 1
ATOM 2923 N N . PHE B 1 152 ? 13.609 14.984 9.391 1 97.56 152 PHE B N 1
ATOM 2924 C CA . PHE B 1 152 ? 12.406 14.781 8.594 1 97.56 152 PHE B CA 1
ATOM 2925 C C . PHE B 1 152 ? 12.562 13.57 7.684 1 97.56 152 PHE B C 1
ATOM 2927 O O . PHE B 1 152 ? 13.617 13.359 7.09 1 97.56 152 PHE B O 1
ATOM 2934 N N . SER B 1 153 ? 11.516 12.75 7.566 1 98.06 153 SER B N 1
ATOM 2935 C CA . SER B 1 153 ? 11.555 11.555 6.73 1 98.06 153 SER B CA 1
ATOM 2936 C C . SER B 1 153 ? 10.305 11.438 5.867 1 98.06 153 SER B C 1
ATOM 2938 O O . SER B 1 153 ? 9.383 12.25 5.988 1 98.06 153 SER B O 1
ATOM 2940 N N . LEU B 1 154 ? 10.242 10.406 5.031 1 98.56 154 LEU B N 1
ATOM 2941 C CA . LEU B 1 154 ? 9.086 10.18 4.18 1 98.56 154 LEU B CA 1
ATOM 2942 C C . LEU B 1 154 ? 7.855 9.828 5.016 1 98.56 154 LEU B C 1
ATOM 2944 O O . LEU B 1 154 ? 6.723 10.07 4.598 1 98.56 154 LEU B O 1
ATOM 2948 N N . VAL B 1 155 ? 8.07 9.234 6.191 1 98.62 155 VAL B N 1
ATOM 2949 C CA . VAL B 1 155 ? 6.938 8.961 7.062 1 98.62 155 VAL B CA 1
ATOM 2950 C C . VAL B 1 155 ? 6.238 10.273 7.422 1 98.62 155 VAL B C 1
ATOM 2952 O O . VAL B 1 155 ? 5.008 10.336 7.453 1 98.62 155 VAL B O 1
ATOM 2955 N N . ASP B 1 156 ? 7.027 11.281 7.648 1 98.81 156 ASP B N 1
ATOM 2956 C CA . ASP B 1 156 ? 6.473 12.602 7.949 1 98.81 156 ASP B CA 1
ATOM 2957 C C . ASP B 1 156 ? 5.664 13.133 6.77 1 98.81 156 ASP B C 1
ATOM 2959 O O . ASP B 1 156 ? 4.582 13.695 6.953 1 98.81 156 ASP B O 1
ATOM 2963 N N . ALA B 1 157 ? 6.172 12.961 5.578 1 98.75 157 ALA B N 1
ATOM 2964 C CA . ALA B 1 157 ? 5.477 13.406 4.375 1 98.75 157 ALA B CA 1
ATOM 2965 C C . ALA B 1 157 ? 4.133 12.703 4.227 1 98.75 157 ALA B C 1
ATOM 2967 O O . ALA B 1 157 ? 3.176 13.273 3.699 1 98.75 157 ALA B O 1
ATOM 2968 N N . VAL B 1 158 ? 4.07 11.477 4.66 1 98.69 158 VAL B N 1
ATOM 2969 C CA . VAL B 1 158 ? 2.871 10.656 4.539 1 98.69 158 VAL B CA 1
ATOM 2970 C C . VAL B 1 158 ? 1.848 11.086 5.59 1 98.69 158 VAL B C 1
ATOM 2972 O O . VAL B 1 158 ? 0.647 11.133 5.309 1 98.69 158 VAL B O 1
ATOM 2975 N N . PHE B 1 159 ? 2.299 11.43 6.758 1 98.81 159 PHE B N 1
ATOM 2976 C CA . PHE B 1 159 ? 1.381 11.672 7.863 1 98.81 159 PHE B CA 1
ATOM 2977 C C . PHE B 1 159 ? 0.954 13.141 7.898 1 98.81 159 PHE B C 1
ATOM 2979 O O . PHE B 1 159 ? -0.089 13.469 8.469 1 98.81 159 PHE B O 1
ATOM 2986 N N . ALA B 1 160 ? 1.723 14.023 7.32 1 98.75 160 ALA B N 1
ATOM 2987 C CA . ALA B 1 160 ? 1.41 15.445 7.34 1 98.75 160 ALA B CA 1
ATOM 2988 C C . ALA B 1 160 ? 0.029 15.719 6.75 1 98.75 160 ALA B C 1
ATOM 2990 O O . ALA B 1 160 ? -0.807 16.359 7.379 1 98.75 160 ALA B O 1
ATOM 2991 N N . PRO B 1 161 ? -0.25 15.18 5.578 1 98.62 161 PRO B N 1
ATOM 2992 C CA . PRO B 1 161 ? -1.588 15.422 5.035 1 98.62 161 PRO B CA 1
ATOM 2993 C C . PRO B 1 161 ? -2.691 14.781 5.871 1 98.62 161 PRO B C 1
ATOM 2995 O O . PRO B 1 161 ? -3.814 15.289 5.914 1 98.62 161 PRO B O 1
ATOM 2998 N N . ILE B 1 162 ? -2.396 13.688 6.504 1 98.62 162 ILE B N 1
ATOM 2999 C CA . ILE B 1 162 ? -3.354 13.047 7.398 1 98.62 162 ILE B CA 1
ATOM 3000 C C . ILE B 1 162 ? -3.721 14 8.531 1 98.62 162 ILE B C 1
ATOM 3002 O O . ILE B 1 162 ? -4.902 14.227 8.805 1 98.62 162 ILE B O 1
ATOM 3006 N N . PHE B 1 163 ? -2.703 14.562 9.125 1 98.5 163 PHE B N 1
ATOM 3007 C CA . PHE B 1 163 ? -2.91 15.484 10.234 1 98.5 163 PHE B CA 1
ATOM 3008 C C . PHE B 1 163 ? -3.629 16.75 9.766 1 98.5 163 PHE B C 1
ATOM 3010 O O . PHE B 1 163 ? -4.418 17.328 10.508 1 98.5 163 PHE B O 1
ATOM 3017 N N . ARG B 1 164 ? -3.389 17.188 8.586 1 98.06 164 ARG B N 1
ATOM 3018 C CA . ARG B 1 164 ? -3.973 18.422 8.062 1 98.06 164 ARG B CA 1
ATOM 3019 C C . ARG B 1 164 ? -5.496 18.344 8.055 1 98.06 164 ARG B C 1
ATOM 3021 O O . ARG B 1 164 ? -6.172 19.344 8.297 1 98.06 164 ARG B O 1
ATOM 3028 N N . TYR B 1 165 ? -6.078 17.156 7.781 1 97.88 165 TYR B N 1
ATOM 3029 C CA . TYR B 1 165 ? -7.527 17 7.801 1 97.88 165 TYR B CA 1
ATOM 3030 C C . TYR B 1 165 ? -8.117 17.531 9.102 1 97.88 165 TYR B C 1
ATOM 3032 O O . TYR B 1 165 ? -9.18 18.156 9.094 1 97.88 165 TYR B O 1
ATOM 3040 N N . PHE B 1 166 ? -7.41 17.297 10.125 1 97.56 166 PHE B N 1
ATOM 3041 C CA . PHE B 1 166 ? -7.953 17.562 11.453 1 97.56 166 PHE B CA 1
ATOM 3042 C C . PHE B 1 166 ? -7.906 19.047 11.781 1 97.56 166 PHE B C 1
ATOM 3044 O O . PHE B 1 166 ? -8.531 19.5 12.742 1 97.56 166 PHE B O 1
ATOM 3051 N N . ASP B 1 167 ? -7.164 19.781 11 1 95.75 167 ASP B N 1
ATOM 3052 C CA . ASP B 1 167 ? -7.23 21.234 11.141 1 95.75 167 ASP B CA 1
ATOM 3053 C C . ASP B 1 167 ? -8.656 21.734 10.938 1 95.75 167 ASP B C 1
ATOM 3055 O O . ASP B 1 167 ? -9.109 22.641 11.641 1 95.75 167 ASP B O 1
ATOM 3059 N N . LEU B 1 168 ? -9.328 21.156 9.977 1 95.88 168 LEU B N 1
ATOM 3060 C CA . LEU B 1 168 ? -10.727 21.516 9.742 1 95.88 168 LEU B CA 1
ATOM 3061 C C . LEU B 1 168 ? -11.656 20.719 10.641 1 95.88 168 LEU B C 1
ATOM 3063 O O . LEU B 1 168 ? -12.57 21.266 11.242 1 95.88 168 LEU B O 1
ATOM 3067 N N . PHE B 1 169 ? -11.422 19.422 10.758 1 96.56 169 PHE B N 1
ATOM 3068 C CA . PHE B 1 169 ? -12.312 18.531 11.492 1 96.56 169 PHE B CA 1
ATOM 3069 C C . PHE B 1 169 ? -12.5 19.016 12.922 1 96.56 169 PHE B C 1
ATOM 3071 O O . PHE B 1 169 ? -13.617 19.062 13.438 1 96.56 169 PHE B O 1
ATOM 3078 N N . ASP B 1 170 ? -11.406 19.422 13.484 1 92.75 170 ASP B N 1
ATOM 3079 C CA . ASP B 1 170 ? -11.43 19.828 14.883 1 92.75 170 ASP B CA 1
ATOM 3080 C C . ASP B 1 170 ? -12.227 21.125 15.062 1 92.75 170 ASP B C 1
ATOM 3082 O O . ASP B 1 170 ? -12.703 21.422 16.156 1 92.75 170 ASP B O 1
ATOM 3086 N N . GLN B 1 171 ? -12.352 21.922 14.094 1 93.31 171 GLN B N 1
ATOM 3087 C CA . GLN B 1 171 ? -13.156 23.141 14.148 1 93.31 171 GLN B CA 1
ATOM 3088 C C . GLN B 1 171 ? -14.648 22.812 14.047 1 93.31 171 GLN B C 1
ATOM 3090 O O . GLN B 1 171 ? -15.484 23.578 14.531 1 93.31 171 GLN B O 1
ATOM 3095 N N . LEU B 1 172 ? -14.953 21.781 13.453 1 93.56 172 LEU B N 1
ATOM 3096 C CA . LEU B 1 172 ? -16.344 21.406 13.195 1 93.56 172 LEU B CA 1
ATOM 3097 C C . LEU B 1 172 ? -16.938 20.656 14.375 1 93.56 172 LEU B C 1
ATOM 3099 O O . LEU B 1 172 ? -18.094 20.859 14.734 1 93.56 172 LEU B O 1
ATOM 3103 N N . THR B 1 173 ? -16.156 19.797 14.914 1 92.31 173 THR B N 1
ATOM 3104 C CA . THR B 1 173 ? -16.641 18.969 16.016 1 92.31 173 THR B CA 1
ATOM 3105 C C . THR B 1 173 ? -15.484 18.422 16.844 1 92.31 173 THR B C 1
ATOM 3107 O O . THR B 1 173 ? -14.344 18.406 16.391 1 92.31 173 THR B O 1
ATOM 3110 N N . GLU B 1 174 ? -15.805 18.047 18.016 1 91.69 174 GLU B N 1
ATOM 3111 C CA . GLU B 1 174 ? -14.82 17.406 18.875 1 91.69 174 GLU B CA 1
ATOM 3112 C C . GLU B 1 174 ? -14.688 15.922 18.562 1 91.69 174 GLU B C 1
ATOM 3114 O O . GLU B 1 174 ? -15.5 15.109 19.016 1 91.69 174 GLU B O 1
ATOM 3119 N N . LEU B 1 175 ? -13.711 15.586 17.906 1 92.88 175 LEU B N 1
ATOM 3120 C CA . LEU B 1 175 ? -13.523 14.195 17.516 1 92.88 175 LEU B CA 1
ATOM 3121 C C . LEU B 1 175 ? -12.812 13.406 18.609 1 92.88 175 LEU B C 1
ATOM 3123 O O . LEU B 1 175 ? -12.938 12.188 18.688 1 92.88 175 LEU B O 1
ATOM 3127 N N . SER B 1 176 ? -11.977 14.086 19.375 1 92.81 176 SER B N 1
ATOM 3128 C CA . SER B 1 176 ? -11.273 13.516 20.516 1 92.81 176 SER B CA 1
ATOM 3129 C C . SER B 1 176 ? -10.383 12.344 20.094 1 92.81 176 SER B C 1
ATOM 3131 O O . SER B 1 176 ? -10.242 11.367 20.828 1 92.81 176 SER B O 1
ATOM 3133 N N . VAL B 1 177 ? -9.828 12.414 18.906 1 94.62 177 VAL B N 1
ATOM 3134 C CA . VAL B 1 177 ? -9.023 11.289 18.438 1 94.62 177 VAL B CA 1
ATOM 3135 C C . VAL B 1 177 ? -7.598 11.414 18.953 1 94.62 177 VAL B C 1
ATOM 3137 O O . VAL B 1 177 ? -6.883 10.422 19.078 1 94.62 177 VAL B O 1
ATOM 3140 N N . PHE B 1 178 ? -7.211 12.648 19.344 1 95.69 178 PHE B N 1
ATOM 3141 C CA . PHE B 1 178 ? -5.84 12.867 19.781 1 95.69 178 PHE B CA 1
ATOM 3142 C C . PHE B 1 178 ? -5.773 13.039 21.297 1 95.69 178 PHE B C 1
ATOM 3144 O O . PHE B 1 178 ? -4.73 13.406 21.844 1 95.69 178 PHE B O 1
ATOM 3151 N N . THR B 1 179 ? -6.844 12.797 21.969 1 93.94 179 THR B N 1
ATOM 3152 C CA . THR B 1 179 ? -6.973 13.094 23.391 1 93.94 179 THR B CA 1
ATOM 3153 C C . THR B 1 179 ? -5.875 12.406 24.203 1 93.94 179 THR B C 1
ATOM 3155 O O . THR B 1 179 ? -5.281 13.008 25.094 1 93.94 179 THR B O 1
ATOM 3158 N N . HIS B 1 180 ? -5.484 11.18 23.906 1 94.19 180 HIS B N 1
ATOM 3159 C CA . HIS B 1 180 ? -4.531 10.414 24.688 1 94.19 180 HIS B CA 1
ATOM 3160 C C . HIS B 1 180 ? -3.258 10.133 23.891 1 94.19 180 HIS B C 1
ATOM 3162 O O . HIS B 1 180 ? -2.625 9.094 24.078 1 94.19 180 HIS B O 1
ATOM 3168 N N . THR B 1 181 ? -2.951 11.039 23.016 1 97.19 181 THR B N 1
ATOM 3169 C CA . THR B 1 181 ? -1.782 10.836 22.156 1 97.19 181 THR B CA 1
ATOM 3170 C C . THR B 1 181 ? -0.914 12.094 22.125 1 97.19 181 THR B C 1
ATOM 3172 O O . THR B 1 181 ? -0.81 12.758 21.094 1 97.19 181 THR B O 1
ATOM 3175 N N . PRO B 1 182 ? -0.214 12.336 23.219 1 97.31 182 PRO B N 1
ATOM 3176 C CA . PRO B 1 182 ? 0.567 13.57 23.312 1 97.31 182 PRO B CA 1
ATOM 3177 C C . PRO B 1 182 ? 1.712 13.625 22.312 1 97.31 182 PRO B C 1
ATOM 3179 O O . PRO B 1 182 ? 2.055 14.703 21.812 1 97.31 182 PRO B O 1
ATOM 3182 N N . LYS B 1 183 ? 2.369 12.516 22.062 1 97.56 183 LYS B N 1
ATOM 3183 C CA . LYS B 1 183 ? 3.459 12.516 21.094 1 97.56 183 LYS B CA 1
ATOM 3184 C C . LYS B 1 183 ? 2.949 12.852 19.688 1 97.56 183 LYS B C 1
ATOM 3186 O O . LYS B 1 183 ? 3.609 13.57 18.938 1 97.56 183 LYS B O 1
ATOM 3191 N N . LEU B 1 184 ? 1.785 12.352 19.359 1 97.75 184 LEU B N 1
ATOM 3192 C CA . LEU B 1 184 ? 1.19 12.641 18.062 1 97.75 184 LEU B CA 1
ATOM 3193 C C . LEU B 1 184 ? 0.862 14.125 17.938 1 97.75 184 LEU B C 1
ATOM 3195 O O . LEU B 1 184 ? 1.059 14.727 16.891 1 97.75 184 LEU B O 1
ATOM 3199 N N . ARG B 1 185 ? 0.298 14.641 19 1 97.5 185 ARG B N 1
ATOM 3200 C CA . ARG B 1 185 ? -0.037 16.062 18.984 1 97.5 185 ARG B CA 1
ATOM 3201 C C . ARG B 1 185 ? 1.205 16.906 18.734 1 97.5 185 ARG B C 1
ATOM 3203 O O . ARG B 1 185 ? 1.161 17.875 17.969 1 97.5 185 ARG B O 1
ATOM 3210 N N . ALA B 1 186 ? 2.266 16.578 19.391 1 97.81 186 ALA B N 1
ATOM 3211 C CA . ALA B 1 186 ? 3.523 17.297 19.203 1 97.81 186 ALA B CA 1
ATOM 3212 C C . ALA B 1 186 ? 4.027 17.141 17.766 1 97.81 186 ALA B C 1
ATOM 3214 O O . ALA B 1 186 ? 4.48 18.109 17.156 1 97.81 186 ALA B O 1
ATOM 3215 N N . TRP B 1 187 ? 3.986 15.906 17.266 1 98.44 187 TRP B N 1
ATOM 3216 C CA . TRP B 1 187 ? 4.398 15.617 15.891 1 98.44 187 TRP B CA 1
ATOM 3217 C C . TRP B 1 187 ? 3.553 16.391 14.891 1 98.44 187 TRP B C 1
ATOM 3219 O O . TRP B 1 187 ? 4.086 17.016 13.961 1 98.44 187 TRP B O 1
ATOM 3229 N N . ARG B 1 188 ? 2.248 16.375 15.102 1 98.12 188 ARG B N 1
ATOM 3230 C CA . ARG B 1 188 ? 1.32 17.141 14.266 1 98.12 188 ARG B CA 1
ATOM 3231 C C . ARG B 1 188 ? 1.671 18.625 14.258 1 98.12 188 ARG B C 1
ATOM 3233 O O . ARG B 1 188 ? 1.72 19.25 13.195 1 98.12 188 ARG B O 1
ATOM 3240 N N . SER B 1 189 ? 1.913 19.156 15.375 1 97.69 189 SER B N 1
ATOM 3241 C CA . SER B 1 189 ? 2.26 20.578 15.508 1 97.69 189 SER B CA 1
ATOM 3242 C C . SER B 1 189 ? 3.555 20.891 14.773 1 97.69 189 SER B C 1
ATOM 3244 O O . SER B 1 189 ? 3.65 21.906 14.086 1 97.69 189 SER B O 1
ATOM 3246 N N . ALA B 1 190 ? 4.531 20.062 14.93 1 98.25 190 ALA B N 1
ATOM 3247 C CA . ALA B 1 190 ? 5.809 20.266 14.242 1 98.25 190 ALA B CA 1
ATOM 3248 C C . ALA B 1 190 ? 5.629 20.234 12.727 1 98.25 190 ALA B C 1
ATOM 3250 O O . ALA B 1 190 ? 6.168 21.094 12.023 1 98.25 190 ALA B O 1
ATOM 3251 N N . LEU B 1 191 ? 4.875 19.266 12.242 1 98.5 191 LEU B N 1
ATOM 3252 C CA . LEU B 1 191 ? 4.668 19.125 10.805 1 98.5 191 LEU B CA 1
ATOM 3253 C C . LEU B 1 191 ? 3.896 20.328 10.25 1 98.5 191 LEU B C 1
ATOM 3255 O O . LEU B 1 191 ? 4.168 20.781 9.133 1 98.5 191 LEU B O 1
ATOM 3259 N N . ALA B 1 192 ? 2.979 20.844 11.031 1 97.44 192 ALA B N 1
ATOM 3260 C CA . ALA B 1 192 ? 2.15 21.953 10.586 1 97.44 192 ALA B CA 1
ATOM 3261 C C . ALA B 1 192 ? 2.996 23.203 10.352 1 97.44 192 ALA B C 1
ATOM 3263 O O . ALA B 1 192 ? 2.605 24.094 9.586 1 97.44 192 ALA B O 1
ATOM 3264 N N . GLN B 1 193 ? 4.125 23.234 10.945 1 96.88 193 GLN B N 1
ATOM 3265 C CA . GLN B 1 193 ? 4.973 24.422 10.844 1 96.88 193 GLN B CA 1
ATOM 3266 C C . GLN B 1 193 ? 5.98 24.297 9.711 1 96.88 193 GLN B C 1
ATOM 3268 O O . GLN B 1 193 ? 6.641 25.266 9.336 1 96.88 193 GLN B O 1
ATOM 3273 N N . ARG B 1 194 ? 6.133 23.094 9.219 1 96.94 194 ARG B N 1
ATOM 3274 C CA . ARG B 1 194 ? 7.113 22.844 8.164 1 96.94 194 ARG B CA 1
ATOM 3275 C C . ARG B 1 194 ? 6.695 23.5 6.855 1 96.94 194 ARG B C 1
ATOM 3277 O O . ARG B 1 194 ? 5.578 23.297 6.383 1 96.94 194 ARG B O 1
ATOM 3284 N N . PRO B 1 195 ? 7.523 24.328 6.211 1 97.75 195 PRO B N 1
ATOM 3285 C CA . PRO B 1 195 ? 7.148 25.031 4.984 1 97.75 195 PRO B CA 1
ATOM 3286 C C . PRO B 1 195 ? 6.703 24.078 3.871 1 97.75 195 PRO B C 1
ATOM 3288 O O . PRO B 1 195 ? 5.754 24.375 3.145 1 97.75 195 PRO B O 1
ATOM 3291 N N . SER B 1 196 ? 7.387 22.969 3.67 1 98.12 196 SER B N 1
ATOM 3292 C CA . SER B 1 196 ? 7.02 22 2.635 1 98.12 196 SER B CA 1
ATOM 3293 C C . SER B 1 196 ? 5.598 21.484 2.834 1 98.12 196 SER B C 1
ATOM 3295 O O . SER B 1 196 ? 4.879 21.25 1.863 1 98.12 196 SER B O 1
ATOM 3297 N N . VAL B 1 197 ? 5.168 21.359 4.121 1 98.38 197 VAL B N 1
ATOM 3298 C CA . VAL B 1 197 ? 3.832 20.875 4.453 1 98.38 197 VAL B CA 1
ATOM 3299 C C . VAL B 1 197 ? 2.807 21.984 4.199 1 98.38 197 VAL B C 1
ATOM 3301 O O . VAL B 1 197 ? 1.781 21.75 3.557 1 98.38 197 VAL B O 1
ATOM 3304 N N . ARG B 1 198 ? 3.105 23.156 4.586 1 97.75 198 ARG B N 1
ATOM 3305 C CA . ARG B 1 198 ? 2.189 24.281 4.438 1 97.75 198 ARG B CA 1
ATOM 3306 C C . ARG B 1 198 ? 1.941 24.594 2.965 1 97.75 198 ARG B C 1
ATOM 3308 O O . ARG B 1 198 ? 0.811 24.891 2.568 1 97.75 198 ARG B O 1
ATOM 3315 N N . ARG B 1 199 ? 2.943 24.469 2.174 1 96.38 199 ARG B N 1
ATOM 3316 C CA . ARG B 1 199 ? 2.869 24.922 0.784 1 96.38 199 ARG B CA 1
ATOM 3317 C C . ARG B 1 199 ? 2.379 23.781 -0.12 1 96.38 199 ARG B C 1
ATOM 3319 O O . ARG B 1 199 ? 2.242 23.969 -1.331 1 96.38 199 ARG B O 1
ATOM 3326 N N . ALA B 1 200 ? 2.133 22.656 0.489 1 97.44 200 ALA B N 1
ATOM 3327 C CA . ALA B 1 200 ? 1.707 21.516 -0.312 1 97.44 200 ALA B CA 1
ATOM 3328 C C . ALA B 1 200 ? 0.284 21.719 -0.831 1 97.44 200 ALA B C 1
ATOM 3330 O O . ALA B 1 200 ? -0.142 21.031 -1.763 1 97.44 200 ALA B O 1
ATOM 3331 N N . VAL B 1 201 ? -0.44 22.578 -0.2 1 97.5 201 VAL B N 1
ATOM 3332 C CA . VAL B 1 201 ? -1.818 22.844 -0.602 1 97.5 201 VAL B CA 1
ATOM 3333 C C . VAL B 1 201 ? -2.018 24.328 -0.824 1 97.5 201 VAL B C 1
ATOM 3335 O O . VAL B 1 201 ? -1.204 25.156 -0.381 1 97.5 201 VAL B O 1
ATOM 3338 N N . SER B 1 202 ? -3.084 24.641 -1.522 1 96.25 202 SER B N 1
ATOM 3339 C CA . SER B 1 202 ? -3.42 26.047 -1.738 1 96.25 202 SER B CA 1
ATOM 3340 C C . SER B 1 202 ? -4.074 26.656 -0.502 1 96.25 202 SER B C 1
ATOM 3342 O O . SER B 1 202 ? -4.594 25.938 0.351 1 96.25 202 SER B O 1
ATOM 3344 N N . PRO B 1 203 ? -4.055 27.953 -0.405 1 95.56 203 PRO B N 1
ATOM 3345 C CA . PRO B 1 203 ? -4.676 28.625 0.741 1 95.56 203 PRO B CA 1
ATOM 3346 C C . PRO B 1 203 ? -6.168 28.328 0.863 1 95.56 203 PRO B C 1
ATOM 3348 O O . PRO B 1 203 ? -6.738 28.453 1.948 1 95.56 203 PRO B O 1
ATOM 3351 N N . ASP B 1 204 ? -6.77 27.922 -0.165 1 96.44 204 ASP B N 1
ATOM 3352 C CA . ASP B 1 204 ? -8.211 27.672 -0.143 1 96.44 204 ASP B CA 1
ATOM 3353 C C . ASP B 1 204 ? -8.508 26.219 0.24 1 96.44 204 ASP B C 1
ATOM 3355 O O . ASP B 1 204 ? -9.664 25.797 0.218 1 96.44 204 ASP B O 1
ATOM 3359 N N . TYR B 1 205 ? -7.531 25.484 0.632 1 97.19 205 TYR B N 1
ATOM 3360 C CA . TYR B 1 205 ? -7.684 24.062 0.931 1 97.19 205 TYR B CA 1
ATOM 3361 C C . TYR B 1 205 ? -8.766 23.844 1.982 1 97.19 205 TYR B C 1
ATOM 3363 O O . TYR B 1 205 ? -9.656 23.016 1.799 1 97.19 205 TYR B O 1
ATOM 3371 N N . PRO B 1 206 ? -8.797 24.609 3.125 1 97.06 206 PRO B N 1
ATOM 3372 C CA . PRO B 1 206 ? -9.844 24.359 4.121 1 97.06 206 PRO B CA 1
ATOM 3373 C C . PRO B 1 206 ? -11.25 24.562 3.561 1 97.06 206 PRO B C 1
ATOM 3375 O O . PRO B 1 206 ? -12.156 23.766 3.855 1 97.06 206 PRO B O 1
ATOM 3378 N N . ALA B 1 207 ? -11.375 25.547 2.75 1 97.25 207 ALA B N 1
ATOM 3379 C CA . ALA B 1 207 ? -12.68 25.812 2.156 1 97.25 207 ALA B CA 1
ATOM 3380 C C . ALA B 1 207 ? -13.086 24.719 1.177 1 97.25 207 ALA B C 1
ATOM 3382 O O . ALA B 1 207 ? -14.25 24.328 1.119 1 97.25 207 ALA B O 1
ATOM 3383 N N . LEU B 1 208 ? -12.156 24.297 0.427 1 96.62 208 LEU B N 1
ATOM 3384 C CA . LEU B 1 208 ? -12.406 23.219 -0.525 1 96.62 208 LEU B CA 1
ATOM 3385 C C . LEU B 1 208 ? -12.781 21.922 0.199 1 96.62 208 LEU B C 1
ATOM 3387 O O . LEU B 1 208 ? -13.695 21.219 -0.226 1 96.62 208 LEU B O 1
ATOM 3391 N N . LEU B 1 209 ? -12.078 21.641 1.255 1 97.38 209 LEU B N 1
ATOM 3392 C CA . LEU B 1 209 ? -12.383 20.453 2.049 1 97.38 209 LEU B CA 1
ATOM 3393 C C . LEU B 1 209 ? -13.766 20.547 2.682 1 97.38 209 LEU B C 1
ATOM 3395 O O . LEU B 1 209 ? -14.508 19.578 2.713 1 97.38 209 LEU B O 1
ATOM 3399 N N . HIS B 1 210 ? -14.094 21.719 3.189 1 97.19 210 HIS B N 1
ATOM 3400 C CA . HIS B 1 210 ? -15.422 21.938 3.738 1 97.19 210 HIS B CA 1
ATOM 3401 C C . HIS B 1 210 ? -16.5 21.703 2.684 1 97.19 210 HIS B C 1
ATOM 3403 O O . HIS B 1 210 ? -17.516 21.047 2.959 1 97.19 210 HIS B O 1
ATOM 3409 N N . ALA B 1 211 ? -16.297 22.234 1.497 1 96.5 211 ALA B N 1
ATOM 3410 C CA . ALA B 1 211 ? -17.234 22.031 0.396 1 96.5 211 ALA B CA 1
ATOM 3411 C C . ALA B 1 211 ? -17.375 20.547 0.063 1 96.5 211 ALA B C 1
ATOM 3413 O O . ALA B 1 211 ? -18.484 20.094 -0.265 1 96.5 211 ALA B O 1
ATOM 3414 N N . PHE B 1 212 ? -16.312 19.906 0.092 1 96.19 212 PHE B N 1
ATOM 3415 C CA . PHE B 1 212 ? -16.328 18.453 -0.124 1 96.19 212 PHE B CA 1
ATOM 3416 C C . PHE B 1 212 ? -17.234 17.766 0.884 1 96.19 212 PHE B C 1
ATOM 3418 O O . PHE B 1 212 ? -18.047 16.906 0.514 1 96.19 212 PHE B O 1
ATOM 3425 N N . LEU B 1 213 ? -17.141 18.109 2.174 1 96.06 213 LEU B N 1
ATOM 3426 C CA . LEU B 1 213 ? -17.969 17.547 3.221 1 96.06 213 LEU B CA 1
ATOM 3427 C C . LEU B 1 213 ? -19.438 17.844 2.967 1 96.06 213 LEU B C 1
ATOM 3429 O O . LEU B 1 213 ? -20.297 16.969 3.141 1 96.06 213 LEU B O 1
ATOM 3433 N N . VAL B 1 214 ? -19.688 19.031 2.537 1 95.94 214 VAL B N 1
ATOM 3434 C CA . VAL B 1 214 ? -21.047 19.453 2.248 1 95.94 214 VAL B CA 1
ATOM 3435 C C . VAL B 1 214 ? -21.609 18.625 1.094 1 95.94 214 VAL B C 1
ATOM 3437 O O . VAL B 1 214 ? -22.719 18.109 1.181 1 95.94 214 VAL B O 1
ATOM 3440 N N . ASN B 1 215 ? -20.828 18.422 0.094 1 94.5 215 ASN B N 1
ATOM 3441 C CA . ASN B 1 215 ? -21.266 17.688 -1.095 1 94.5 215 ASN B CA 1
ATOM 3442 C C . ASN B 1 215 ? -21.547 16.219 -0.783 1 94.5 215 ASN B C 1
ATOM 3444 O O . ASN B 1 215 ? -22.375 15.594 -1.438 1 94.5 215 ASN B O 1
ATOM 3448 N N . HIS B 1 216 ? -20.891 15.758 0.276 1 94.06 216 HIS B N 1
ATOM 3449 C CA . HIS B 1 216 ? -21.078 14.359 0.655 1 94.06 216 HIS B CA 1
ATOM 3450 C C . HIS B 1 216 ? -22.109 14.227 1.77 1 94.06 216 HIS B C 1
ATOM 3452 O O . HIS B 1 216 ? -22.297 13.133 2.314 1 94.06 216 HIS B O 1
ATOM 3458 N N . ARG B 1 217 ? -22.781 15.305 2.203 1 93.94 217 ARG B N 1
ATOM 3459 C CA . ARG B 1 217 ? -23.75 15.297 3.301 1 93.94 217 ARG B CA 1
ATOM 3460 C C . ARG B 1 217 ? -23.172 14.617 4.535 1 93.94 217 ARG B C 1
ATOM 3462 O O . ARG B 1 217 ? -23.828 13.781 5.16 1 93.94 217 ARG B O 1
ATOM 3469 N N . ALA B 1 218 ? -21.859 14.969 4.785 1 94.88 218 ALA B N 1
ATOM 3470 C CA . ALA B 1 218 ? -21.125 14.32 5.867 1 94.88 218 ALA B CA 1
ATOM 3471 C C . ALA B 1 218 ? -21.828 14.531 7.207 1 94.88 218 ALA B C 1
ATOM 3473 O O . ALA B 1 218 ? -22.219 15.656 7.535 1 94.88 218 ALA B O 1
ATOM 3474 N N . HIS B 1 219 ? -21.938 13.539 7.988 1 95.25 219 HIS B N 1
ATOM 3475 C CA . HIS B 1 219 ? -22.547 13.602 9.312 1 95.25 219 HIS B CA 1
ATOM 3476 C C . HIS B 1 219 ? -21.797 14.57 10.219 1 95.25 219 HIS B C 1
ATOM 3478 O O . HIS B 1 219 ? -22.391 15.203 11.094 1 95.25 219 HIS B O 1
ATOM 3484 N N . MET B 1 220 ? -20.547 14.688 10 1 93.5 220 MET B N 1
ATOM 3485 C CA . MET B 1 220 ? -19.688 15.562 10.789 1 93.5 220 MET B CA 1
ATOM 3486 C C . MET B 1 220 ? -20.25 16.984 10.82 1 93.5 220 MET B C 1
ATOM 3488 O O . MET B 1 220 ? -20.141 17.672 11.828 1 93.5 220 MET B O 1
ATOM 3492 N N . LEU B 1 221 ? -20.828 17.406 9.742 1 92.56 221 LEU B N 1
ATOM 3493 C CA . LEU B 1 221 ? -21.344 18.766 9.633 1 92.56 221 LEU B CA 1
ATOM 3494 C C . LEU B 1 221 ? -22.594 18.938 10.492 1 92.56 221 LEU B C 1
ATOM 3496 O O . LEU B 1 221 ? -22.922 20.062 10.898 1 92.56 221 LEU B O 1
ATOM 3500 N N . LYS B 1 222 ? -23.266 17.875 10.734 1 88.94 222 LYS B N 1
ATOM 3501 C CA . LYS B 1 222 ? -24.453 17.922 11.57 1 88.94 222 LYS B CA 1
ATOM 3502 C C . LYS B 1 222 ? -24.094 18.094 13.047 1 88.94 222 LYS B C 1
ATOM 3504 O O . LYS B 1 222 ? -24.891 18.594 13.836 1 88.94 222 LYS B O 1
ATOM 3509 N N . LEU B 1 223 ? -22.984 17.656 13.344 1 85.88 223 LEU B N 1
ATOM 3510 C CA . LEU B 1 223 ? -22.516 17.766 14.719 1 85.88 223 LEU B CA 1
ATOM 3511 C C . LEU B 1 223 ? -22 19.172 15.008 1 85.88 223 LEU B C 1
ATOM 3513 O O . LEU B 1 223 ? -21.906 19.578 16.172 1 85.88 223 LEU B O 1
ATOM 3517 N N . ALA B 1 224 ? -21.594 19.797 13.984 1 75.62 224 ALA B N 1
ATOM 3518 C CA . ALA B 1 224 ? -21.094 21.172 14.109 1 75.62 224 ALA B CA 1
ATOM 3519 C C . ALA B 1 224 ? -22.219 22.156 14.336 1 75.62 224 ALA B C 1
ATOM 3521 O O . ALA B 1 224 ? -22.016 23.234 14.898 1 75.62 224 ALA B O 1
ATOM 3522 N N . ALA B 1 225 ? -23.453 21.797 13.883 1 67.31 225 ALA B N 1
ATOM 3523 C CA . ALA B 1 225 ? -24.625 22.672 14.023 1 67.31 225 ALA B CA 1
ATOM 3524 C C . ALA B 1 225 ? -25.188 22.594 15.438 1 67.31 225 ALA B C 1
ATOM 3526 O O . ALA B 1 225 ? -25.109 21.562 16.094 1 67.31 225 ALA B O 1
#

Foldseek 3Di:
DWAKEWEAAQADLLSQLLLLLCVQFVHDHHYHHDDLVDQDPVQCVQDVVSDDTWIWTADPVRDIHTDDDSLVSSVVCQVPPGGDHQADPDPVRRVVLSVLLVLLVVLVVLVVQQLLPQDDVSNLVSLVVNLVSLVVLLVQADADLARVHPDHHSSLSSCQSVLVLVVLLVLQAPSCSCVPRVSVVSNNVVSCPDPSSVPSHDPCNSVVSVVVSVVSNRCSNVRSD/DWAKEWEAAQADLLSQLLLLLCVQFVHDHHYHHDDLVDQDPVQCVQDVVSDDTWIWTADPVRDIHTDDDSLVSSVVCQVPPGGDHQADPDPVRRVVLSVLLVLLVVLVVLVVQLLLPQDDVSNLVSLVVNLVSLVVLLVQADADQARVHPDHHSSLSSCQSVLVVVVLLVLQAPSCSCVPRVSVVSNNVVSCPDPSSVPSHDPCNSVVSVVVSVVSNRCSNVRSD

pLDDT: mean 94.65, std 5.55, range [50.25, 98.81]

InterPro domains:
  IPR004045 Glutathione S-transferase, N-terminal [PF13409] (12-80)
  IPR004045 Glutathione S-transferase, N-terminal [PS50404] (2-85)
  IPR004046 Glutathione S-transferase, C-terminal [PF00043] (117-195)
  IPR010987 Glutathione S-transferase, C-terminal-like [PS50405] (90-223)
  IPR036249 Thioredoxin-like superfamily [SSF52833] (4-106)
  IPR036282 Glutathione S-transferase, C-terminal domain superfamily [SSF47616] (79-207)
  IPR040079 Glutathione transferase family [SFLDS00019] (2-218)
  IPR045073 Glutathione S-transferase Omega/Tau-like [SFLDG01152] (2-218)
  IPR050983 Glutathione S-transferase Omega/HSP26 [PTHR43968] (3-206)

Solvent-accessible surface area (backbone atoms only — not comparable to full-atom values): 23967 Å² total; per-residue (Å²): 128,70,65,36,36,35,38,32,38,84,79,45,52,47,31,32,24,40,47,19,51,32,48,67,26,68,52,79,63,45,78,43,72,52,50,83,92,64,63,53,69,74,51,55,73,56,25,92,80,65,56,70,23,30,41,36,40,46,45,96,86,66,50,74,45,62,38,43,50,38,70,36,47,40,50,40,47,60,75,71,48,70,62,66,72,40,64,62,84,51,62,69,60,30,32,49,43,49,28,50,37,52,49,41,52,54,46,50,54,34,46,52,46,31,53,48,16,62,42,69,68,56,25,50,54,24,48,51,53,41,27,53,52,48,52,49,50,39,71,70,51,68,63,56,53,35,73,76,15,81,48,72,36,53,45,45,32,47,41,42,45,60,51,52,54,46,65,52,47,58,73,39,35,89,73,72,55,59,74,90,24,69,66,46,53,50,31,45,53,48,42,64,65,34,63,41,56,56,66,44,44,60,93,56,40,67,59,52,53,51,51,50,30,58,76,45,53,18,35,60,60,61,63,48,100,129,68,66,38,34,36,38,31,40,84,77,43,51,47,30,30,23,38,48,19,50,33,48,67,25,67,51,80,65,45,77,43,72,50,50,83,91,63,64,53,70,74,52,55,73,56,26,91,79,65,54,68,23,28,41,36,40,46,46,97,86,66,50,75,45,62,38,43,48,38,71,36,47,41,50,42,47,60,73,70,48,71,62,66,72,41,64,62,83,50,62,67,61,31,30,49,43,48,28,49,37,52,48,41,52,53,47,50,55,34,46,51,46,32,53,48,15,61,44,68,67,56,26,52,52,24,47,50,53,43,28,53,52,47,51,49,48,41,71,69,51,68,63,56,53,34,74,77,16,82,48,71,34,55,46,45,31,47,41,43,44,60,52,51,54,46,67,53,47,56,74,40,34,90,74,70,57,59,76,89,24,68,66,46,53,49,32,47,52,48,42,64,66,33,64,41,55,57,65,44,45,60,93,56,40,64,59,52,52,51,50,50,32,58,76,45,55,16,35,60,61,61,62,48,101

Radius of gyration: 21.95 Å; Cα contacts (8 Å, |Δi|>4): 682; chains: 2; bounding box: 49×58×50 Å

Secondary structure (DSSP, 8-state):
---EEEEE-TT-HHHHHHHHHHHHHT---EEEE--GGG--HHHHHH-TTS-S-EEEEE-TTS-EEEEE-HHHHHHHHHHHS-SS--S-SSHHHHHHHHHHHHHHHHHHHHHHHHHH--SHHHHHHHHHHHHHHHHHHHHH--SSSBTTBSS--HHHHHHHHHHHHHHHHHHH----SSTT-HHHHHHHHHHHH-HHHHTTS-TTHHHHHHHHHHHTT-HHHHHH-/---EEEEE-TT-HHHHHHHHHHHHHT---EEEE--TTS--HHHHHH-TTS-S-EEEEE-TTS-EEEEE-HHHHHHHHHHHS-SS--S-SSHHHHHHHHHHHHHHHHHHHHHHHHHH--SHHHHHHHHHHHHHHHHHHHHH--SSSBTBBTB--HHHHHHHHHHHHHHHHHHH----SSTT-HHHHHHHHHHHH-HHHHTTS-TTHHHHHHHHHHHTT-HHHHHH-

Organism: NCBI:txid2511166

Sequence (450 aa):
MAALKLISHKLCPYVQRAVIALAEKGVPFERIDIDLANKPDWFLKISPLGKVPVLVVTRDDGSEVALFESNVICEYIEETQAGAKLHPQDALTRAEHRAWMEFGSAILGDLWGLETATDAALFESKRQAVAAKFARVEAALGAGPYFAGESFSLVDAVFAPIFRYFDLFDQLTELSVFTHTPKLRAWRSALAQRPSVRRAVSPDYPALLHAFLVNHRAHMLKLAAMAALKLISHKLCPYVQRAVIALAEKGVPFERIDIDLANKPDWFLKISPLGKVPVLVVTRDDGSEVALFESNVICEYIEETQAGAKLHPQDALTRAEHRAWMEFGSAILGDLWGLETATDAALFESKRQAVAAKFARVEAALGAGPYFAGESFSLVDAVFAPIFRYFDLFDQLTELSVFTHTPKLRAWRSALAQRPSVRRAVSPDYPALLHAFLVNHRAHMLKLAA